Protein 3CM8 (pdb70)

Foldseek 3Di:
DQFPPALPDDAFDFDADAAFAADFPDDAPFFDWQKDLLQLVRQVVSCVSFDWFDQKDFDFAQPPDDGVLVSVVVVQVVVVSVVQPPDPDRHRFDFGDPDPSNCVLQVVCVPPVDDDPVVDDDDPPPFFHGADCVVVVRLVLQLDFAQWFQDDQDVCVCVVLSNLLSVLARRGSLSVLLQLLQVVLVVLVCCLVVPLQTFTKHWRWGWTAGPVGRIMIITFFIKTWHRRDDDPQFDKTKIKTKGKGLDDCVVCVNNQNQWTKMFGTWGWDQDPVGTDITTIMITMHMDIGGNNLSVLSSVLCVLLVVLSVVLVVVQVVPCVVVVHRCSCVQSVDDPLVAWDDADPVGTGGGTSSSSSSSSSSVSSVCSSQPDPLSVQLVVLVVVVVVVLQQSLVSHDPDDDPVVVSSVSNNVSNGRRNVSSVVSVVVSSVSVVSND/DDDDDVVCVCVPDPDD

Solvent-accessible surface area: 22929 Å² total; per-residue (Å²): 178,126,46,152,79,146,99,65,8,68,76,6,161,54,26,129,38,81,52,0,5,1,72,1,38,4,0,4,67,13,31,27,71,9,35,27,137,112,40,0,101,33,0,18,86,0,15,128,77,11,208,17,79,93,120,9,81,44,32,21,72,29,177,195,17,84,26,82,15,4,30,80,1,1,74,19,0,49,49,16,12,126,92,8,81,130,112,162,193,24,61,136,34,34,80,8,181,70,16,83,23,0,96,58,9,3,22,32,81,165,10,121,157,98,81,119,181,113,90,79,146,123,157,157,218,82,114,71,27,27,57,11,88,3,0,26,42,0,0,30,66,0,16,69,102,24,100,10,14,12,25,67,127,78,144,162,204,44,42,67,26,95,71,48,6,16,73,49,0,12,59,0,55,0,0,8,3,0,15,0,0,12,78,1,9,43,32,0,31,90,8,9,63,95,18,42,64,45,0,12,0,6,6,0,16,0,92,8,59,31,154,145,33,140,139,44,8,0,0,1,0,0,1,0,0,0,82,14,93,117,159,64,73,106,51,94,8,56,1,1,0,0,2,0,0,34,37,43,0,125,145,56,66,59,3,2,63,61,0,0,0,0,26,1,0,44,28,108,48,195,56,115,158,23,124,57,69,100,46,0,2,0,0,0,24,46,40,18,12,7,46,65,122,2,85,147,10,45,46,8,98,143,8,30,93,97,0,22,101,73,2,43,67,10,2,86,62,35,11,97,109,129,165,112,57,26,1,88,80,8,32,116,91,150,25,78,67,5,10,2,0,51,21,124,190,20,66,57,63,0,27,2,5,86,0,0,21,2,12,0,0,47,7,0,0,47,47,26,0,66,22,115,31,12,131,21,10,53,58,40,11,107,92,0,9,68,18,0,27,25,18,96,95,99,86,61,59,32,159,96,109,36,48,29,11,7,127,23,0,41,117,15,6,45,33,5,2,0,0,0,4,11,0,32,6,7,29,32,0,12,72,36,6,31,201,131,50,65,12,4,1,11,0,9,43,28,76,22,80,2,165

B-factor: mean 84.27, std 25.36, range [42.23, 166.55]

Radius of gyration: 24.05 Å; Cα contacts (8 Å, |Δi|>4): 785; chains: 2; bounding box: 68×73×47 Å

Sequence (451 aa):
IEPFLKTTPRPLRLPDGPPCSQRSKFLLMDALKLSIEIPLYDAIKCMKTFFGWKEPNIVKPHEKGINPNYLLAWKQVLAELQDIENEEKIPKTKNMRKTSQLKWALGENMAPEKVDFEDCKDVSEPKPRSLASWIQSEFNKACELTDSSWIELDEIIASMRRNYFTAEVSHCRATEYIMKGVYINTALLNASCAAMDDFQLIPMISKCRTKEGRRKTNLYGFIIKGRSHLRNDTDVVNFVSMEFSLTDPRLEPHKWEKYCVLEIGDMLLRTAIGQVSRPMFLYVRTNGTSKIKMKWGMEMRRCLLQSLQQIESMIEAESSVKEKDMTKEFFENKSETWPIGESPKGMEEGSIGKVCRTLLAKSVFNSLYASPQLEGFSAESRKLLLIVQALRDNLEPGTFDLGGLYEAIEECLINDPWVLLNASWFNSFLTHALKSMDVNPTLLFLKVPAQ

InterPro domains:
  IPR001009 Influenza RNA-dependent RNA polymerase subunit PA [PF00603] (21-714)
  IPR037534 Polymerase acidic protein [MF_04063] (1-716)
  IPR038372 Influenza RNA-dependent RNA polymerase subunit PA, endonuclease domain [G3DSA:3.40.91.90] (1-198)

Organism: NCBI:txid135659

Secondary structure (DSSP, 8-state):
-----TT---PPPPPPSSBP----SS-STT---EEE--HHHHHHHHHTT---EEEEEEEE--TTS-HHHHHHHHHHHHHHHHHHSSSSSPPSS-EE---HHHHHHTT-SS-TTS-STTS----------B--HHHHHHHHHHTSB-SEE-S-SS---THHHHHHHHHHHTTBHHHHHHHHHHHHHHHHHHHHHHTSSSEEEEEEEEEEEESS--EEEEEEEEEEE-------SS-EEEEEEEEEE---TTSSGGGGTT-EEEEEEEEEE--TTS-EEEEEEEEEEEEEEEHHHHHHHTTTTHHHHHHHHHHHHHHHHHHTTSSS--HHHHHHS----EEEEEETTEEEEE-HHHHHHHHHHHHHHHHHT--HHHHHHHHHHHHHHHHHHHHHTT----S--HHHHHHHHHTS-SS-HHHHHHHHHHHHHHHHHT-/--EE-GGGGGGTSPP-

Structure (mmCIF, N/CA/C/O backbone):
data_3CM8
#
_entry.id   3CM8
#
_cell.length_a   121.942
_cell.length_b   121.942
_cell.length_c   134.594
_cell.angle_alpha   90.00
_cell.angle_beta   90.00
_cell.angle_gamma   90.00
#
_symmetry.space_group_name_H-M   'P 41 21 2'
#
loop_
_entity.id
_entity.type
_entity.pdbx_description
1 polymer 'Polymerase acidic protein'
2 polymer 'peptide from RNA-directed RNA polymerase catalytic subunit'
3 water water
#
loop_
_atom_site.group_PDB
_atom_site.id
_atom_site.type_symbol
_atom_site.label_atom_id
_atom_site.label_alt_id
_atom_site.label_comp_id
_atom_site.label_asym_id
_atom_site.label_entity_id
_atom_site.label_seq_id
_atom_site.pdbx_PDB_ins_code
_atom_site.Cartn_x
_atom_site.Cartn_y
_atom_site.Cartn_z
_atom_site.occupancy
_atom_site.B_iso_or_equiv
_atom_site.auth_seq_id
_atom_site.auth_comp_id
_atom_site.auth_asym_id
_atom_site.auth_atom_id
_atom_site.pdbx_PDB_model_num
ATOM 1 N N . ILE A 1 12 ? 91.526 9.017 33.916 1.00 117.34 257 ILE A N 1
ATOM 2 C CA . ILE A 1 12 ? 90.618 8.168 34.682 1.00 122.76 257 ILE A CA 1
ATOM 3 C C . ILE A 1 12 ? 91.105 7.958 36.123 1.00 115.18 257 ILE A C 1
ATOM 4 O O . ILE A 1 12 ? 90.307 7.975 37.061 1.00 111.90 257 ILE A O 1
ATOM 9 N N . GLU A 1 13 ? 92.413 7.779 36.294 1.00 114.57 258 GLU A N 1
ATOM 10 C CA . GLU A 1 13 ? 93.016 7.691 37.628 1.00 120.97 258 GLU A CA 1
ATOM 11 C C . GLU A 1 13 ? 92.418 8.755 38.565 1.00 119.21 258 GLU A C 1
ATOM 12 O O . GLU A 1 13 ? 92.732 9.944 38.452 1.00 117.98 258 GLU A O 1
ATOM 18 N N . PRO A 1 14 ? 91.572 8.309 39.511 1.00 112.62 259 PRO A N 1
ATOM 19 C CA . PRO A 1 14 ? 90.548 9.094 40.218 1.00 110.33 259 PRO A CA 1
ATOM 20 C C . PRO A 1 14 ? 90.982 9.855 41.478 1.00 108.22 259 PRO A C 1
ATOM 21 O O . PRO A 1 14 ? 90.302 10.803 41.874 1.00 101.67 259 PRO A O 1
ATOM 25 N N . PHE A 1 15 ? 92.084 9.429 42.085 1.00 112.05 260 PHE A N 1
ATOM 26 C CA . PHE A 1 15 ? 92.425 9.714 43.489 1.00 109.81 260 PHE A CA 1
ATOM 27 C C . PHE A 1 15 ? 92.377 11.164 44.023 1.00 101.31 260 PHE A C 1
ATOM 28 O O . PHE A 1 15 ? 93.298 11.603 44.726 1.00 98.71 260 PHE A O 1
ATOM 36 N N . LEU A 1 16 ? 91.307 11.900 43.735 1.00 107.71 261 LEU A N 1
ATOM 37 C CA . LEU A 1 16 ? 91.188 13.256 44.303 1.00 109.01 261 LEU A CA 1
ATOM 38 C C . LEU A 1 16 ? 90.032 13.523 45.294 1.00 105.61 261 LEU A C 1
ATOM 39 O O . LEU A 1 16 ? 89.639 14.671 45.507 1.00 100.13 261 LEU A O 1
ATOM 44 N N . LYS A 1 17 ? 89.490 12.457 45.880 1.00 105.02 262 LYS A N 1
ATOM 45 C CA . LYS A 1 17 ? 89.038 12.522 47.270 1.00 99.32 262 LYS A CA 1
ATOM 46 C C . LYS A 1 17 ? 87.697 13.194 47.620 1.00 99.68 262 LYS A C 1
ATOM 47 O O . LYS A 1 17 ? 86.809 13.396 46.784 1.00 90.63 262 LYS A O 1
ATOM 53 N N . THR A 1 18 ? 87.582 13.494 48.911 1.00 98.62 263 THR A N 1
ATOM 54 C CA . THR A 1 18 ? 86.502 14.272 49.493 1.00 84.90 263 THR A CA 1
ATOM 55 C C . THR A 1 18 ? 86.992 15.717 49.588 1.00 89.56 263 THR A C 1
ATOM 56 O O . THR A 1 18 ? 86.772 16.412 50.591 1.00 90.77 263 THR A O 1
ATOM 60 N N . THR A 1 19 ? 87.688 16.149 48.540 1.00 91.52 264 THR A N 1
ATOM 61 C CA . THR A 1 19 ? 88.290 17.481 48.479 1.00 86.53 264 THR A CA 1
ATOM 62 C C . THR A 1 19 ? 87.268 18.612 48.548 1.00 81.78 264 THR A C 1
ATOM 63 O O . THR A 1 19 ? 87.516 19.614 49.224 1.00 77.22 264 THR A O 1
ATOM 67 N N . PRO A 1 20 ? 86.134 18.467 47.828 1.00 75.84 265 PRO A N 1
ATOM 68 C CA . PRO A 1 20 ? 85.039 19.438 47.914 1.00 74.73 265 PRO A CA 1
ATOM 69 C C . PRO A 1 20 ? 84.579 19.654 49.352 1.00 75.67 265 PRO A C 1
ATOM 70 O O . PRO A 1 20 ? 84.245 18.688 50.036 1.00 75.70 265 PRO A O 1
ATOM 74 N N . ARG A 1 21 ? 84.584 20.911 49.795 1.00 73.09 266 ARG A N 1
ATOM 75 C CA . ARG A 1 21 ? 84.135 21.275 51.135 1.00 70.49 266 ARG A CA 1
ATOM 76 C C . ARG A 1 21 ? 82.768 21.941 51.053 1.00 75.03 266 ARG A C 1
ATOM 77 O O . ARG A 1 21 ? 82.317 22.317 49.971 1.00 73.52 266 ARG A O 1
ATOM 85 N N . PRO A 1 22 ? 82.097 22.096 52.201 1.00 77.13 267 PRO A N 1
ATOM 86 C CA . PRO A 1 22 ? 80.836 22.841 52.167 1.00 75.16 267 PRO A CA 1
ATOM 87 C C . PRO A 1 22 ? 81.067 24.296 51.765 1.00 69.39 267 PRO A C 1
ATOM 88 O O . PRO A 1 22 ? 82.117 24.867 52.075 1.00 71.59 267 PRO A O 1
ATOM 92 N N . LEU A 1 23 ? 80.102 24.883 51.066 1.00 67.48 268 LEU A N 1
ATOM 93 C CA . LEU A 1 23 ? 80.145 26.305 50.779 1.00 66.62 268 LEU A CA 1
ATOM 94 C C . LEU A 1 23 ? 79.960 27.070 52.086 1.00 67.35 268 LEU A C 1
ATOM 95 O O . LEU A 1 23 ? 79.313 26.587 53.016 1.00 69.41 268 LEU A O 1
ATOM 100 N N . ARG A 1 24 ? 80.540 28.257 52.165 1.00 68.86 269 ARG A N 1
ATOM 101 C CA . ARG A 1 24 ? 80.414 29.067 53.368 1.00 70.80 269 ARG A CA 1
ATOM 102 C C . ARG A 1 24 ? 79.377 30.161 53.185 1.00 69.50 269 ARG A C 1
ATOM 103 O O . ARG A 1 24 ? 79.459 30.970 52.250 1.00 67.57 269 ARG A O 1
ATOM 111 N N . LEU A 1 25 ? 78.393 30.176 54.078 1.00 63.73 270 LEU A N 1
ATOM 112 C CA . LEU A 1 25 ? 77.343 31.185 54.019 1.00 67.56 270 LEU A CA 1
ATOM 113 C C . LEU A 1 25 ? 77.625 32.348 54.977 1.00 66.38 270 LEU A C 1
ATOM 114 O O . LEU A 1 25 ? 78.240 32.156 56.029 1.00 61.12 270 LEU A O 1
ATOM 119 N N . PRO A 1 26 ? 77.173 33.560 54.605 1.00 67.97 271 PRO A N 1
ATOM 120 C CA . PRO A 1 26 ? 77.326 34.802 55.372 1.00 63.55 271 PRO A CA 1
ATOM 121 C C . PRO A 1 26 ? 76.806 34.713 56.801 1.00 68.00 271 PRO A C 1
ATOM 122 O O . PRO A 1 26 ? 75.874 33.962 57.080 1.00 70.56 271 PRO A O 1
ATOM 126 N N . ASP A 1 27 ? 77.423 35.480 57.694 1.00 70.76 272 ASP A N 1
ATOM 127 C CA . ASP A 1 27 ? 76.860 35.751 59.006 1.00 72.43 272 ASP A CA 1
ATOM 128 C C . ASP A 1 27 ? 76.084 37.040 58.852 1.00 77.05 272 ASP A C 1
ATOM 129 O O . ASP A 1 27 ? 76.339 37.814 57.925 1.00 77.55 272 ASP A O 1
ATOM 134 N N . GLY A 1 28 ? 75.142 37.284 59.754 1.00 77.66 273 GLY A N 1
ATOM 135 C CA . GLY A 1 28 ? 74.417 38.540 59.736 1.00 75.02 273 GLY A CA 1
ATOM 136 C C . GLY A 1 28 ? 73.020 38.426 60.297 1.00 76.83 273 GLY A C 1
ATOM 137 O O . GLY A 1 28 ? 72.609 37.356 60.755 1.00 76.25 273 GLY A O 1
ATOM 138 N N . PRO A 1 29 ? 72.277 39.537 60.277 1.00 75.25 274 PRO A N 1
ATOM 139 C CA . PRO A 1 29 ? 70.861 39.415 60.615 1.00 72.59 274 PRO A CA 1
ATOM 140 C C . PRO A 1 29 ? 70.272 38.402 59.639 1.00 76.81 274 PRO A C 1
ATOM 141 O O . PRO A 1 29 ? 70.878 38.168 58.586 1.00 74.46 274 PRO A O 1
ATOM 145 N N . PRO A 1 30 ? 69.121 37.797 59.975 1.00 79.10 275 PRO A N 1
ATOM 146 C CA . PRO A 1 30 ? 68.530 36.812 59.062 1.00 73.52 275 PRO A CA 1
ATOM 147 C C . PRO A 1 30 ? 67.996 37.506 57.814 1.00 67.34 275 PRO A C 1
ATOM 148 O O . PRO A 1 30 ? 67.642 38.687 57.879 1.00 67.73 275 PRO A O 1
ATOM 152 N N . CYS A 1 31 ? 67.960 36.790 56.696 1.00 60.03 276 CYS A N 1
ATOM 153 C CA . CYS A 1 31 ? 67.441 37.339 55.451 1.00 62.56 276 CYS A CA 1
ATOM 154 C C . CYS A 1 31 ? 65.940 37.626 55.558 1.00 65.43 276 CYS A C 1
ATOM 155 O O . CYS A 1 31 ? 65.239 37.064 56.401 1.00 63.76 276 CYS A O 1
ATOM 158 N N . SER A 1 32 ? 65.444 38.494 54.688 1.00 64.69 277 SER A N 1
ATOM 159 C CA . SER A 1 32 ? 64.052 38.897 54.744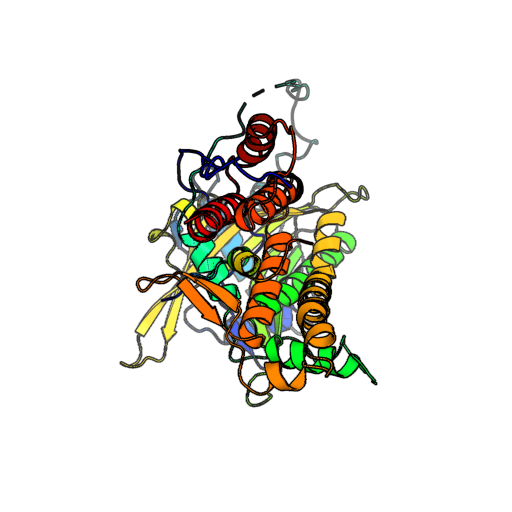 1.00 60.92 277 SER A CA 1
ATOM 160 C C . SER A 1 32 ? 63.339 38.668 53.415 1.00 64.90 277 SER A C 1
ATOM 161 O O . SER A 1 32 ? 63.972 38.614 52.357 1.00 66.11 277 SER A O 1
ATOM 164 N N . GLN A 1 33 ? 62.014 38.552 53.488 1.00 64.34 278 GLN A N 1
ATOM 165 C CA . GLN A 1 33 ? 61.163 38.393 52.317 1.00 57.69 278 GLN A CA 1
ATOM 166 C C . GLN A 1 33 ? 61.387 39.539 51.349 1.00 56.76 278 GLN A C 1
ATOM 167 O O . GLN A 1 33 ? 61.619 40.670 51.767 1.00 55.40 278 GLN A O 1
ATOM 173 N N . ARG A 1 34 ? 61.322 39.245 50.054 1.00 59.61 279 ARG A N 1
ATOM 174 C CA . ARG A 1 34 ? 61.497 40.280 49.038 1.00 63.63 279 ARG A CA 1
ATOM 175 C C . ARG A 1 34 ? 60.824 39.904 47.725 1.00 61.62 279 ARG A C 1
ATOM 176 O O . ARG A 1 34 ? 61.172 40.430 46.660 1.00 51.86 279 ARG A O 1
ATOM 184 N N . SER A 1 35 ? 59.880 38.972 47.801 1.00 57.41 280 SER A N 1
ATOM 185 C CA . SER A 1 35 ? 59.078 38.628 46.646 1.00 52.75 280 SER A CA 1
ATOM 186 C C . SER A 1 35 ? 58.149 39.802 46.425 1.00 56.17 280 SER A C 1
ATOM 187 O O . SER A 1 35 ? 58.045 40.679 47.283 1.00 59.60 280 SER A O 1
ATOM 190 N N . LYS A 1 36 ? 57.489 39.838 45.275 1.00 59.31 281 LYS A N 1
ATOM 191 C CA . LYS A 1 36 ? 56.657 40.985 44.921 1.00 57.63 281 LYS A CA 1
ATOM 192 C C . LYS A 1 36 ? 55.345 40.952 45.692 1.00 65.39 281 LYS A C 1
ATOM 193 O O . LYS A 1 36 ? 54.900 41.967 46.242 1.00 61.85 281 LYS A O 1
ATOM 199 N N . PHE A 1 37 ? 54.723 39.776 45.718 1.00 62.40 282 PHE A N 1
ATOM 200 C CA . PHE A 1 37 ? 53.568 39.550 46.572 1.00 56.36 282 PHE A CA 1
ATOM 201 C C . PHE A 1 37 ? 53.884 38.485 47.618 1.00 57.44 282 PHE A C 1
ATOM 202 O O . PHE A 1 37 ? 54.934 37.836 47.564 1.00 54.39 282 PHE A O 1
ATOM 210 N N . LEU A 1 38 ? 52.990 38.334 48.589 1.00 54.48 283 LEU A N 1
ATOM 211 C CA . LEU A 1 38 ? 53.164 37.332 49.627 1.00 52.58 283 LEU A CA 1
ATOM 212 C C . LEU A 1 38 ? 53.021 35.958 48.999 1.00 55.67 283 LEU A C 1
ATOM 213 O O . LEU A 1 38 ? 52.393 35.813 47.950 1.00 52.76 283 LEU A O 1
ATOM 218 N N . LEU A 1 39 ? 53.610 34.952 49.636 1.00 60.31 284 LEU A N 1
ATOM 219 C CA . LEU A 1 39 ? 53.559 33.592 49.112 1.00 51.72 284 LEU A CA 1
ATOM 220 C C . LEU A 1 39 ? 52.713 32.701 50.018 1.00 55.20 284 LEU A C 1
ATOM 221 O O . LEU A 1 39 ? 51.489 32.695 49.909 1.00 57.01 284 LEU A O 1
ATOM 226 N N . MET A 1 40 ? 53.352 31.977 50.930 1.00 54.40 285 MET A N 1
ATOM 227 C CA . MET A 1 40 ? 52.622 31.087 51.826 1.00 50.86 285 MET A CA 1
ATOM 228 C C . MET A 1 40 ? 51.714 31.838 52.787 1.00 57.40 285 MET A C 1
ATOM 229 O O . MET A 1 40 ? 50.797 31.262 53.367 1.00 66.54 285 MET A O 1
ATOM 234 N N . ASP A 1 41 ? 51.971 33.127 52.954 1.00 58.81 286 ASP A N 1
ATOM 235 C CA . ASP A 1 41 ? 51.265 33.925 53.937 1.00 48.64 286 ASP A CA 1
ATOM 236 C C . ASP A 1 41 ? 50.116 34.657 53.283 1.00 54.94 286 ASP A C 1
ATOM 237 O O . ASP A 1 41 ? 49.395 35.397 53.951 1.00 59.41 286 ASP A O 1
ATOM 242 N N . ALA A 1 42 ? 49.939 34.456 51.977 1.00 57.78 287 ALA A N 1
ATOM 243 C CA . ALA A 1 42 ? 48.841 35.108 51.252 1.00 56.53 287 ALA A CA 1
ATOM 244 C C . ALA A 1 42 ? 47.485 34.651 51.783 1.00 58.13 287 ALA A C 1
ATOM 245 O O . ALA A 1 42 ? 47.344 33.528 52.267 1.00 65.90 287 ALA A O 1
ATOM 247 N N . LEU A 1 43 ? 46.490 35.523 51.710 1.00 55.57 288 LEU A N 1
ATOM 248 C CA . LEU A 1 43 ? 45.136 35.146 52.093 1.00 55.95 288 LEU A CA 1
ATOM 249 C C . LEU A 1 43 ? 44.177 35.656 51.043 1.00 56.65 288 LEU A C 1
ATOM 250 O O . LEU A 1 43 ? 44.195 36.841 50.709 1.00 56.72 288 LEU A O 1
ATOM 255 N N . LYS A 1 44 ? 43.340 34.762 50.528 1.00 58.41 289 LYS A N 1
ATOM 256 C CA . LYS A 1 44 ? 42.362 35.135 49.512 1.00 56.07 289 LYS A CA 1
ATOM 257 C C . LYS A 1 44 ? 40.972 35.314 50.102 1.00 56.84 289 LYS A C 1
ATOM 258 O O . LYS A 1 44 ? 40.516 34.509 50.912 1.00 59.62 289 LYS A O 1
ATOM 264 N N . LEU A 1 45 ? 40.303 36.381 49.692 1.00 56.60 290 LEU A N 1
ATOM 265 C CA . LEU A 1 45 ? 38.868 36.499 49.878 1.00 55.46 290 LEU A CA 1
ATOM 266 C C . LEU A 1 45 ? 38.248 36.142 48.532 1.00 63.05 290 LEU A C 1
ATOM 267 O O . LEU A 1 45 ? 38.608 36.737 47.521 1.00 67.09 290 LEU A O 1
ATOM 272 N N . SER A 1 46 ? 37.347 35.164 48.490 1.00 66.38 291 SER A N 1
ATOM 273 C CA . SER A 1 46 ? 36.859 34.696 47.187 1.00 73.89 291 SER A CA 1
ATOM 274 C C . SER A 1 46 ? 35.341 34.613 46.996 1.00 72.18 291 SER A C 1
ATOM 275 O O . SER A 1 46 ? 34.567 34.587 47.954 1.00 68.09 291 SER A O 1
ATOM 278 N N . ILE A 1 47 ? 34.947 34.587 45.726 1.00 76.02 292 ILE A N 1
ATOM 279 C CA . ILE A 1 47 ? 33.556 34.470 45.319 1.00 78.08 292 ILE A CA 1
ATOM 280 C C . ILE A 1 47 ? 33.462 33.572 44.083 1.00 84.94 292 ILE A C 1
ATOM 281 O O . ILE A 1 47 ? 34.469 33.011 43.644 1.00 83.42 292 ILE A O 1
ATOM 286 N N . GLU A 1 48 ? 32.258 33.434 43.526 1.00 94.20 293 GLU A N 1
ATOM 287 C CA . GLU A 1 48 ? 32.067 32.684 42.280 1.00 93.39 293 GLU A CA 1
ATOM 288 C C . GLU A 1 48 ? 31.755 33.612 41.102 1.00 92.43 293 GLU A C 1
ATOM 289 O O . GLU A 1 48 ? 32.374 33.518 40.038 1.00 90.82 293 GLU A O 1
ATOM 295 N N . ILE A 1 57 ? 35.490 42.889 35.424 1.00 86.27 302 ILE A N 1
ATOM 296 C CA . ILE A 1 57 ? 35.726 44.171 36.089 1.00 98.15 302 ILE A CA 1
ATOM 297 C C . ILE A 1 57 ? 36.266 43.983 37.499 1.00 93.57 302 ILE A C 1
ATOM 298 O O . ILE A 1 57 ? 35.493 43.842 38.450 1.00 89.51 302 ILE A O 1
ATOM 303 N N . PRO A 1 58 ? 37.599 44.011 37.633 1.00 92.91 303 PRO A N 1
ATOM 304 C CA . PRO A 1 58 ? 38.355 43.786 38.868 1.00 86.91 303 PRO A CA 1
ATOM 305 C C . PRO A 1 58 ? 37.752 44.462 40.099 1.00 83.01 303 PRO A C 1
ATOM 306 O O . PRO A 1 58 ? 37.477 43.784 41.083 1.00 86.34 303 PRO A O 1
ATOM 310 N N . LEU A 1 59 ? 37.557 45.773 40.051 1.00 81.27 304 LEU A N 1
ATOM 311 C CA . LEU A 1 59 ? 37.028 46.491 41.206 1.00 85.88 304 LEU A CA 1
ATOM 312 C C . LEU A 1 59 ? 35.657 45.983 41.645 1.00 86.40 304 LEU A C 1
ATOM 313 O O . LEU A 1 59 ? 35.359 45.911 42.838 1.00 83.15 304 LEU A O 1
ATOM 318 N N . TYR A 1 60 ? 34.812 45.651 40.679 1.00 87.92 305 TYR A N 1
ATOM 319 C CA . TYR A 1 60 ? 33.510 45.112 41.016 1.00 90.48 305 TYR A CA 1
ATOM 320 C C . TYR A 1 60 ? 33.715 43.818 41.794 1.00 85.73 305 TYR A C 1
ATOM 321 O O . TYR A 1 60 ? 33.123 43.605 42.856 1.00 86.14 305 TYR A O 1
ATOM 330 N N . ASP A 1 61 ? 34.577 42.963 41.267 1.00 80.88 306 ASP A N 1
ATOM 331 C CA . ASP A 1 61 ? 34.860 41.691 41.906 1.00 82.60 306 ASP A CA 1
ATOM 332 C C . ASP A 1 61 ? 35.594 41.877 43.228 1.00 80.06 306 ASP A C 1
ATOM 333 O O . ASP A 1 61 ? 35.401 41.101 44.163 1.00 81.50 306 ASP A O 1
ATOM 338 N N . ALA A 1 62 ? 36.434 42.902 43.307 1.00 76.22 307 ALA A N 1
ATOM 339 C CA . ALA A 1 62 ? 37.155 43.190 44.539 1.00 75.86 307 ALA A CA 1
ATOM 340 C C . ALA A 1 62 ? 36.159 43.429 45.665 1.00 72.19 307 ALA A C 1
ATOM 341 O O . ALA A 1 62 ? 36.232 42.812 46.726 1.00 69.86 307 ALA A O 1
ATOM 343 N N . ILE A 1 63 ? 35.213 44.322 45.421 1.00 72.98 308 ILE A N 1
ATOM 344 C CA . ILE A 1 63 ? 34.208 44.633 46.421 1.00 76.40 308 ILE A CA 1
ATOM 345 C C . ILE A 1 63 ? 33.349 43.415 46.772 1.00 73.40 308 ILE A C 1
ATOM 346 O O . ILE A 1 63 ? 33.083 43.151 47.946 1.00 71.63 308 ILE A O 1
ATOM 351 N N . LYS A 1 64 ? 32.930 42.659 45.766 1.00 70.74 309 LYS A N 1
ATOM 352 C CA . LYS A 1 64 ? 32.154 41.458 46.047 1.00 73.86 309 LYS A CA 1
ATOM 353 C C . LYS A 1 64 ? 32.938 40.480 46.919 1.00 68.58 309 LYS A C 1
ATOM 354 O O . LYS A 1 64 ? 32.370 39.801 47.772 1.00 67.38 309 LYS A O 1
ATOM 360 N N . CYS A 1 65 ? 34.250 40.427 46.719 1.00 72.63 310 CYS A N 1
ATOM 361 C CA . CYS A 1 65 ? 35.104 39.553 47.518 1.00 67.21 310 CYS A CA 1
ATOM 362 C C . CYS A 1 65 ? 35.224 40.059 48.946 1.00 66.50 310 CYS A C 1
ATOM 363 O O . CYS A 1 65 ? 35.179 39.274 49.903 1.00 59.37 310 CYS A O 1
ATOM 366 N N . MET A 1 66 ? 35.383 41.371 49.091 1.00 60.47 311 MET A N 1
ATOM 367 C CA . MET A 1 66 ? 35.552 41.941 50.414 1.00 62.14 311 MET A CA 1
ATOM 368 C C . MET A 1 66 ? 34.272 41.787 51.200 1.00 62.93 311 MET A C 1
ATOM 369 O O . MET A 1 66 ? 34.299 41.663 52.422 1.00 62.13 311 MET A O 1
ATOM 374 N N . LYS A 1 67 ? 33.149 41.781 50.490 1.00 66.24 312 LYS A N 1
ATOM 375 C CA . LYS A 1 67 ? 31.850 41.663 51.141 1.00 69.25 312 LYS A CA 1
ATOM 376 C C . LYS A 1 67 ? 31.663 40.273 51.751 1.00 63.46 312 LYS A C 1
ATOM 377 O O . LYS A 1 67 ? 30.807 40.074 52.611 1.00 63.51 312 LYS A O 1
ATOM 383 N N . THR A 1 68 ? 32.462 39.310 51.312 1.00 58.50 313 THR A N 1
ATOM 384 C CA . THR A 1 68 ? 32.384 37.985 51.908 1.00 58.31 313 THR A CA 1
ATOM 385 C C . THR A 1 68 ? 33.121 37.944 53.242 1.00 56.14 313 THR A C 1
ATOM 386 O O . THR A 1 68 ? 33.251 36.886 53.844 1.00 55.99 313 THR A O 1
ATOM 390 N N . PHE A 1 69 ? 33.609 39.094 53.696 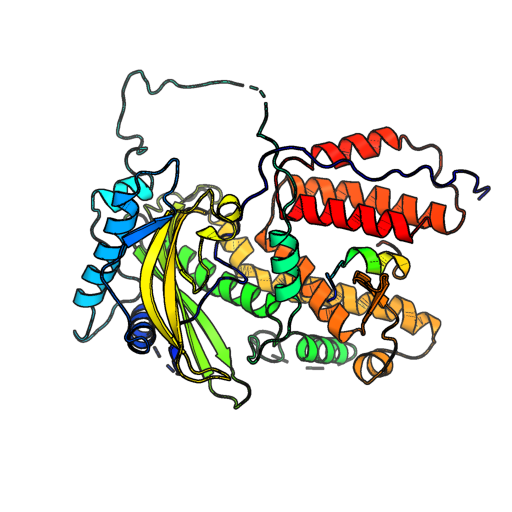1.00 53.66 314 PHE A N 1
ATOM 391 C CA . PHE A 1 69 ? 34.298 39.171 54.981 1.00 52.77 314 PHE A CA 1
ATOM 392 C C . PHE A 1 69 ? 33.550 40.140 55.861 1.00 57.12 314 PHE A C 1
ATOM 393 O O . PHE A 1 69 ? 33.101 41.180 55.399 1.00 67.11 314 PHE A O 1
ATOM 401 N N . PHE A 1 70 ? 33.405 39.800 57.132 1.00 60.60 315 PHE A N 1
ATOM 402 C CA . PHE A 1 70 ? 32.536 40.573 58.010 1.00 57.06 315 PHE A CA 1
ATOM 403 C C . PHE A 1 70 ? 33.245 40.919 59.325 1.00 62.81 315 PHE A C 1
ATOM 404 O O . PHE A 1 70 ? 32.597 41.103 60.363 1.00 64.71 315 PHE A O 1
ATOM 412 N N . GLY A 1 71 ? 34.576 41.005 59.268 1.00 54.81 316 GLY A N 1
ATOM 413 C CA . GLY A 1 71 ? 35.387 41.339 60.426 1.00 56.43 316 GLY A CA 1
ATOM 414 C C . GLY A 1 71 ? 36.243 42.595 60.268 1.00 58.55 316 GLY A C 1
ATOM 415 O O . GLY A 1 71 ? 37.123 42.856 61.084 1.00 57.75 316 GLY A O 1
ATOM 416 N N . TRP A 1 72 ? 36.003 43.377 59.220 1.00 57.00 317 TRP A N 1
ATOM 417 C CA . TRP A 1 72 ? 36.716 44.640 59.057 1.00 59.83 317 TRP A CA 1
ATOM 418 C C . TRP A 1 72 ? 36.649 45.449 60.349 1.00 60.56 317 TRP A C 1
ATOM 419 O O . TRP A 1 72 ? 35.577 45.625 60.928 1.00 66.22 317 TRP A O 1
ATOM 430 N N . LYS A 1 73 ? 37.792 45.934 60.810 1.00 57.06 318 LYS A N 1
ATOM 431 C CA . LYS A 1 73 ? 37.805 46.812 61.967 1.00 59.98 318 LYS A CA 1
ATOM 432 C C . LYS A 1 73 ? 38.720 48.021 61.751 1.00 63.70 318 LYS A C 1
ATOM 433 O O . LYS A 1 73 ? 39.360 48.143 60.702 1.00 60.31 318 LYS A O 1
ATOM 439 N N . GLU A 1 74 ? 38.760 48.917 62.737 1.00 67.16 319 GLU A N 1
ATOM 440 C CA . GLU A 1 74 ? 39.673 50.067 62.709 1.00 65.05 319 GLU A CA 1
ATOM 441 C C . GLU A 1 74 ? 41.124 49.606 62.621 1.00 59.80 319 GLU A C 1
ATOM 442 O O . GLU A 1 74 ? 41.639 48.950 63.536 1.00 53.95 319 GLU A O 1
ATOM 448 N N . PRO A 1 75 ? 41.788 49.953 61.512 1.00 59.43 320 PRO A N 1
ATOM 449 C CA . PRO A 1 75 ? 43.141 49.472 61.232 1.00 56.53 320 PRO A CA 1
ATOM 450 C C . PRO A 1 75 ? 44.122 50.039 62.240 1.00 61.29 320 PRO A C 1
ATOM 451 O O . PRO A 1 75 ? 43.998 51.192 62.655 1.00 65.64 320 PRO A O 1
ATOM 455 N N . ASN A 1 76 ? 45.094 49.227 62.627 1.00 64.40 321 ASN A N 1
ATOM 456 C CA . ASN A 1 76 ? 46.093 49.638 63.593 1.00 65.77 321 ASN A CA 1
ATOM 457 C C . ASN A 1 76 ? 47.452 48.987 63.281 1.00 69.63 321 ASN A C 1
ATOM 458 O O . ASN A 1 76 ? 47.522 47.843 62.828 1.00 63.62 321 ASN A O 1
ATOM 463 N N . ILE A 1 77 ? 48.529 49.737 63.489 1.00 71.29 322 ILE A N 1
ATOM 464 C CA . ILE A 1 77 ? 49.869 49.221 63.249 1.00 64.78 322 ILE A CA 1
ATOM 465 C C . ILE A 1 77 ? 50.291 48.267 64.360 1.00 69.01 322 ILE A C 1
ATOM 466 O O . ILE A 1 77 ? 50.159 48.588 65.553 1.00 66.19 322 ILE A O 1
ATOM 471 N N . VAL A 1 78 ? 50.802 47.103 63.954 1.00 66.40 323 VAL A N 1
ATOM 472 C CA . VAL A 1 78 ? 51.295 46.090 64.884 1.00 66.33 323 VAL A CA 1
ATOM 473 C C . VAL A 1 78 ? 52.774 45.772 64.671 1.00 64.83 323 VAL A C 1
ATOM 474 O O . VAL A 1 78 ? 53.455 45.308 65.587 1.00 70.52 323 VAL A O 1
ATOM 478 N N . LYS A 1 79 ? 53.265 46.004 63.459 1.00 64.23 324 LYS A N 1
ATOM 479 C CA . LYS A 1 79 ? 54.679 45.791 63.149 1.00 62.43 324 LYS A CA 1
ATOM 480 C C . LYS A 1 79 ? 55.139 46.901 62.221 1.00 63.99 324 LYS A C 1
ATOM 481 O O . LYS A 1 79 ? 54.902 46.834 61.013 1.00 63.55 324 LYS A O 1
ATOM 487 N N . PRO A 1 80 ? 55.806 47.925 62.781 1.00 66.60 325 PRO A N 1
ATOM 488 C CA . PRO A 1 80 ? 56.153 49.136 62.033 1.00 66.74 325 PRO A CA 1
ATOM 489 C C . PRO A 1 80 ? 57.353 48.907 61.119 1.00 67.09 325 PRO A C 1
ATOM 490 O O . PRO A 1 80 ? 58.189 48.039 61.392 1.00 59.58 325 PRO A O 1
ATOM 494 N N . HIS A 1 81 ? 57.411 49.685 60.042 1.00 65.15 326 HIS A N 1
ATOM 495 C CA . HIS A 1 81 ? 58.521 49.677 59.104 1.00 67.86 326 HIS A CA 1
ATOM 496 C C . HIS A 1 81 ? 59.610 50.595 59.650 1.00 77.01 326 HIS A C 1
ATOM 497 O O . HIS A 1 81 ? 59.428 51.814 59.699 1.00 76.97 326 HIS A O 1
ATOM 504 N N . GLU A 1 82 ? 60.734 50.016 60.071 1.00 79.44 327 GLU A N 1
ATOM 505 C CA . GLU A 1 82 ? 61.744 50.783 60.804 1.00 84.33 327 GLU A CA 1
ATOM 506 C C . GLU A 1 82 ? 62.358 51.935 60.025 1.00 86.99 327 GLU A C 1
ATOM 507 O O . GLU A 1 82 ? 63.037 52.774 60.608 1.00 93.73 327 GLU A O 1
ATOM 513 N N . LYS A 1 83 ? 62.115 51.991 58.721 1.00 83.82 328 LYS A N 1
ATOM 514 C CA . LYS A 1 83 ? 62.664 53.082 57.922 1.00 85.75 328 LYS A CA 1
ATOM 515 C C . LYS A 1 83 ? 61.602 53.985 57.288 1.00 86.44 328 LYS A C 1
ATOM 516 O O . LYS A 1 83 ? 61.901 55.108 56.867 1.00 90.98 328 LYS A O 1
ATOM 522 N N . GLY A 1 84 ? 60.364 53.504 57.234 1.00 82.19 329 GLY A N 1
ATOM 523 C CA . GLY A 1 84 ? 59.287 54.268 56.628 1.00 77.16 329 GLY A CA 1
ATOM 524 C C . GLY A 1 84 ? 58.533 55.164 57.596 1.00 75.67 329 GLY A C 1
ATOM 525 O O . GLY A 1 84 ? 58.728 55.107 58.813 1.00 76.93 329 GLY A O 1
ATOM 526 N N . ILE A 1 85 ? 57.672 56.009 57.044 1.00 74.20 330 ILE A N 1
ATOM 527 C CA . ILE A 1 85 ? 56.757 56.807 57.849 1.00 78.69 330 ILE A CA 1
ATOM 528 C C . ILE A 1 85 ? 55.460 56.027 58.034 1.00 76.75 330 ILE A C 1
ATOM 529 O O . ILE A 1 85 ? 54.585 56.051 57.168 1.00 75.74 330 ILE A O 1
ATOM 534 N N . ASN A 1 86 ? 55.340 55.334 59.161 1.00 74.58 331 ASN A N 1
ATOM 535 C CA . ASN A 1 86 ? 54.253 54.372 59.352 1.00 75.06 331 ASN A CA 1
ATOM 536 C C . ASN A 1 86 ? 52.831 54.929 59.268 1.00 76.18 331 ASN A C 1
ATOM 537 O O . ASN A 1 86 ? 51.973 54.325 58.624 1.00 71.38 331 ASN A O 1
ATOM 542 N N . PRO A 1 87 ? 52.570 56.079 59.916 1.00 81.42 332 PRO A N 1
ATOM 543 C CA . PRO A 1 87 ? 51.199 56.594 59.848 1.00 72.51 332 PRO A CA 1
ATOM 544 C C . PRO A 1 87 ? 50.780 56.762 58.398 1.00 71.00 332 PRO A C 1
ATOM 545 O O . PRO A 1 87 ? 49.586 56.745 58.098 1.00 72.15 332 PRO A O 1
ATOM 549 N N . ASN A 1 88 ? 51.759 56.915 57.510 1.00 67.78 333 ASN A N 1
ATOM 550 C CA . ASN A 1 88 ? 51.475 57.075 56.093 1.00 71.36 333 ASN A CA 1
ATOM 551 C C . ASN A 1 88 ? 50.892 55.808 55.517 1.00 72.93 333 ASN A C 1
ATOM 552 O O . ASN A 1 88 ? 50.032 55.850 54.631 1.00 74.55 333 ASN A O 1
ATOM 557 N N . TYR A 1 89 ? 51.372 54.677 56.025 1.00 68.52 334 TYR A N 1
ATOM 558 C CA . TYR A 1 89 ? 50.897 53.372 55.588 1.00 65.79 334 TYR A CA 1
ATOM 559 C C . TYR A 1 89 ? 49.454 53.175 56.040 1.00 70.53 334 TYR A C 1
ATOM 560 O O . TYR A 1 89 ? 48.577 52.854 55.236 1.00 68.64 334 TYR A O 1
ATOM 569 N N . LEU A 1 90 ? 49.232 53.375 57.337 1.00 71.32 335 LEU A N 1
ATOM 570 C CA . LEU A 1 90 ? 47.907 53.356 57.942 1.00 64.64 335 LEU A CA 1
ATOM 571 C C . LEU A 1 90 ? 46.918 54.232 57.174 1.00 67.10 335 LEU A C 1
ATOM 572 O O . LEU A 1 90 ? 45.814 53.792 56.847 1.00 67.44 335 LEU A O 1
ATOM 577 N N . LEU A 1 91 ? 47.316 55.465 56.875 1.00 66.15 336 LEU A N 1
ATOM 578 C CA . LEU A 1 91 ? 46.443 56.379 56.141 1.00 70.19 336 LEU A CA 1
ATOM 579 C C . LEU A 1 91 ? 46.136 55.891 54.726 1.00 67.79 336 LEU A C 1
ATOM 580 O O . LEU A 1 91 ? 45.013 56.021 54.244 1.00 67.48 336 LEU A O 1
ATOM 585 N N . ALA A 1 92 ? 47.141 55.328 54.065 1.00 71.16 337 ALA A N 1
ATOM 586 C CA . ALA A 1 92 ? 46.976 54.799 52.714 1.00 72.30 337 ALA A CA 1
ATOM 587 C C . ALA A 1 92 ? 45.856 53.752 52.664 1.00 69.91 337 ALA A C 1
ATOM 588 O O . ALA A 1 92 ? 45.020 53.735 51.748 1.00 62.86 337 ALA A O 1
ATOM 590 N N . TRP A 1 93 ? 45.846 52.876 53.660 1.00 66.38 338 TRP A N 1
ATOM 591 C CA . TRP A 1 93 ? 44.844 51.841 53.724 1.00 63.76 338 TRP A CA 1
ATOM 592 C C . TRP A 1 93 ? 43.485 52.476 53.957 1.00 65.42 338 TRP A C 1
ATOM 593 O O . TRP A 1 93 ? 42.518 52.183 53.246 1.00 64.19 338 TRP A O 1
ATOM 604 N N . LYS A 1 94 ? 43.416 53.353 54.953 1.00 65.55 339 LYS A N 1
ATOM 605 C CA . LYS A 1 94 ? 42.168 54.041 55.249 1.00 67.51 339 LYS A CA 1
ATOM 606 C C . LYS A 1 94 ? 41.626 54.747 54.010 1.00 67.60 339 LYS A C 1
ATOM 607 O O . LYS A 1 94 ? 40.431 54.674 53.715 1.00 70.44 339 LYS A O 1
ATOM 613 N N . GLN A 1 95 ? 42.510 55.412 53.276 1.00 64.17 340 GLN A N 1
ATOM 614 C CA . GLN A 1 95 ? 42.124 56.035 52.020 1.00 68.12 340 GLN A CA 1
ATOM 615 C C . GLN A 1 95 ? 41.572 55.008 51.037 1.00 70.39 340 GLN A C 1
ATOM 616 O O . GLN A 1 95 ? 40.624 55.277 50.305 1.00 70.39 340 GLN A O 1
ATOM 622 N N . VAL A 1 96 ? 42.177 53.827 51.021 1.00 73.15 341 VAL A N 1
ATOM 623 C CA . VAL A 1 96 ? 41.715 52.767 50.143 1.00 72.83 341 VAL A CA 1
ATOM 624 C C . VAL A 1 96 ? 40.274 52.413 50.469 1.00 72.42 341 VAL A C 1
ATOM 625 O O . VAL A 1 96 ? 39.434 52.324 49.572 1.00 75.48 341 VAL A O 1
ATOM 629 N N . LEU A 1 97 ? 39.989 52.217 51.755 1.00 71.72 342 LEU A N 1
ATOM 630 C CA . LEU A 1 97 ? 38.639 51.864 52.193 1.00 69.86 342 LEU A CA 1
ATOM 631 C C . LEU A 1 97 ? 37.674 52.963 51.812 1.00 73.95 342 LEU A C 1
ATOM 632 O O . LEU A 1 97 ? 36.616 52.710 51.235 1.00 75.06 342 LEU A O 1
ATOM 637 N N . ALA A 1 98 ? 38.053 54.189 52.153 1.00 74.91 343 ALA A N 1
ATOM 638 C CA . ALA A 1 98 ? 37.243 55.358 51.868 1.00 74.96 343 ALA A CA 1
ATOM 639 C C . ALA A 1 98 ? 36.826 55.397 50.399 1.00 78.57 343 ALA A C 1
ATOM 640 O O . ALA A 1 98 ? 35.639 55.517 50.080 1.00 80.38 343 ALA A O 1
ATOM 642 N N . GLU A 1 99 ? 37.803 55.285 49.507 1.00 75.04 344 GLU A N 1
ATOM 643 C CA . GLU A 1 99 ? 37.517 55.355 48.080 1.00 81.76 344 GLU A CA 1
ATOM 644 C C . GLU A 1 99 ? 36.724 54.141 47.605 1.00 81.85 344 GLU A C 1
ATOM 645 O O . GLU A 1 99 ? 35.904 54.253 46.700 1.00 85.70 344 GLU A O 1
ATOM 651 N N . LEU A 1 100 ? 36.951 52.991 48.233 1.00 81.58 345 LEU A N 1
ATOM 652 C CA . LEU A 1 100 ? 36.151 51.803 47.949 1.00 79.90 345 LEU A CA 1
ATOM 653 C C . LEU A 1 100 ? 34.671 52.022 48.291 1.00 81.25 345 LEU A C 1
ATOM 654 O O . LEU A 1 100 ? 33.786 51.606 47.545 1.00 81.18 345 LEU A O 1
ATOM 659 N N . GLN A 1 101 ? 34.407 52.682 49.415 1.00 79.62 346 GLN A N 1
ATOM 660 C CA . GLN A 1 101 ? 33.047 53.093 49.758 1.00 83.75 346 GLN A CA 1
ATOM 661 C C . GLN A 1 101 ? 32.403 53.940 48.658 1.00 88.22 346 GLN A C 1
ATOM 662 O O . GLN A 1 101 ? 31.259 53.702 48.283 1.00 93.62 346 GLN A O 1
ATOM 668 N N . ASP A 1 102 ? 33.131 54.929 48.149 1.00 87.02 347 ASP A N 1
ATOM 669 C CA . ASP A 1 102 ? 32.602 55.789 47.093 1.00 90.34 347 ASP A CA 1
ATOM 670 C C . ASP A 1 102 ? 32.095 54.975 45.911 1.00 96.32 347 ASP A C 1
ATOM 671 O O . ASP A 1 102 ? 31.055 55.284 45.337 1.00 106.34 347 ASP A O 1
ATOM 676 N N . ILE A 1 103 ? 32.835 53.936 45.548 1.00 91.35 348 ILE A N 1
ATOM 677 C CA . ILE A 1 103 ? 32.459 53.104 44.415 1.00 96.97 348 ILE A CA 1
ATOM 678 C C . ILE A 1 103 ? 31.252 52.224 44.736 1.00 107.46 348 ILE A C 1
ATOM 679 O O . ILE A 1 103 ? 30.389 52.014 43.883 1.00 111.47 348 ILE A O 1
ATOM 684 N N . GLU A 1 104 ? 31.207 51.704 45.963 1.00 104.84 349 GLU A N 1
ATOM 685 C CA . GLU A 1 104 ? 30.144 50.790 46.384 1.00 104.85 349 GLU A CA 1
ATOM 686 C C . GLU A 1 104 ? 28.762 51.256 45.920 1.00 118.57 349 GLU A C 1
ATOM 687 O O . GLU A 1 104 ? 28.430 52.447 45.995 1.00 114.06 349 GLU A O 1
ATOM 693 N N . ASN A 1 105 ? 27.960 50.296 45.459 1.00 123.22 350 ASN A N 1
ATOM 694 C CA . ASN A 1 105 ? 26.693 50.578 44.789 1.00 120.72 350 ASN A CA 1
ATOM 695 C C . ASN A 1 105 ? 26.872 51.370 43.492 1.00 124.72 350 ASN A C 1
ATOM 696 O O . ASN A 1 105 ? 27.249 50.803 42.465 1.00 125.14 350 ASN A O 1
ATOM 701 N N . GLU A 1 106 ? 26.618 52.675 43.537 1.00 125.86 351 GLU A N 1
ATOM 702 C CA . GLU A 1 106 ? 26.630 53.472 42.315 1.00 130.72 351 GLU A CA 1
ATOM 703 C C . GLU A 1 106 ? 25.847 52.739 41.229 1.00 136.71 351 GLU A C 1
ATOM 704 O O . GLU A 1 106 ? 24.780 52.181 41.493 1.00 139.29 351 GLU A O 1
ATOM 710 N N . GLU A 1 107 ? 26.377 52.738 40.012 1.00 134.70 352 GLU A N 1
ATOM 711 C CA . GLU A 1 107 ? 25.783 51.964 38.928 1.00 136.27 352 GLU A CA 1
ATOM 712 C C . GLU A 1 107 ? 26.864 51.292 38.101 1.00 132.08 352 GLU A C 1
ATOM 713 O O . GLU A 1 107 ? 26.979 50.068 38.091 1.00 129.18 352 GLU A O 1
ATOM 719 N N . LYS A 1 108 ? 27.659 52.100 37.408 1.00 132.75 353 LYS A N 1
ATOM 720 C CA . LYS A 1 108 ? 28.768 51.568 36.629 1.00 139.25 353 LYS A CA 1
ATOM 721 C C . LYS A 1 108 ? 30.106 51.698 37.367 1.00 133.91 353 LYS A C 1
ATOM 722 O O . LYS A 1 108 ? 30.676 52.790 37.481 1.00 122.34 353 LYS A O 1
ATOM 728 N N . ILE A 1 109 ? 30.578 50.563 37.880 1.00 129.84 354 ILE A N 1
ATOM 729 C CA . ILE A 1 109 ? 31.853 50.475 38.581 1.00 121.73 354 ILE A CA 1
ATOM 730 C C . ILE A 1 109 ? 33.001 50.420 37.577 1.00 119.73 354 ILE A C 1
ATOM 731 O O . ILE A 1 109 ? 33.009 49.573 36.683 1.00 118.57 354 ILE A O 1
ATOM 736 N N . PRO A 1 110 ? 33.968 51.338 37.714 1.00 116.71 355 PRO A N 1
ATOM 737 C CA . PRO A 1 110 ? 35.135 51.411 36.827 1.00 113.60 355 PRO A CA 1
ATOM 738 C C . PRO A 1 110 ? 36.089 50.229 36.984 1.00 117.54 355 PRO A C 1
ATOM 739 O O . PRO A 1 110 ? 36.078 49.531 38.001 1.00 114.97 355 PRO A O 1
ATOM 743 N N . LYS A 1 111 ? 36.910 50.007 35.965 1.00 119.04 356 LYS A N 1
ATOM 744 C CA . LYS A 1 111 ? 38.084 49.170 36.128 1.00 116.47 356 LYS A CA 1
ATOM 745 C C . LYS A 1 111 ? 39.117 50.003 36.888 1.00 118.92 356 LYS A C 1
ATOM 746 O O . LYS A 1 111 ? 39.128 51.241 36.784 1.00 113.16 356 LYS A O 1
ATOM 752 N N . THR A 1 112 ? 39.959 49.322 37.664 1.00 110.37 357 THR A N 1
ATOM 753 C CA . THR A 1 112 ? 41.084 49.936 38.391 1.00 103.03 357 THR A CA 1
ATOM 754 C C . THR A 1 112 ? 40.812 51.169 39.310 1.00 102.69 357 THR A C 1
ATOM 755 O O . THR A 1 112 ? 40.976 51.061 40.526 1.00 100.44 357 THR A O 1
ATOM 759 N N . LYS A 1 113 ? 40.425 52.320 38.750 1.00 97.86 358 LYS A N 1
ATOM 760 C CA . LYS A 1 113 ? 40.130 53.532 39.545 1.00 94.71 358 LYS A CA 1
ATOM 761 C C . LYS A 1 113 ? 41.335 54.387 39.958 1.00 94.64 358 LYS A C 1
ATOM 762 O O . LYS A 1 113 ? 42.322 53.879 40.485 1.00 94.49 358 LYS A O 1
ATOM 768 N N . ASN A 1 114 ? 41.224 55.698 39.755 1.00 97.92 359 ASN A N 1
ATOM 769 C CA . ASN A 1 114 ? 42.290 56.630 40.121 1.00 95.95 359 ASN A CA 1
ATOM 770 C C . ASN A 1 114 ? 42.074 57.221 41.508 1.00 88.79 359 ASN A C 1
ATOM 771 O O . ASN A 1 114 ? 40.957 57.600 41.863 1.00 92.61 359 ASN A O 1
ATOM 776 N N . MET A 1 115 ? 43.148 57.312 42.282 1.00 84.64 360 MET A N 1
ATOM 777 C CA . MET A 1 115 ? 43.046 57.731 43.672 1.00 85.73 360 MET A CA 1
ATOM 778 C C . MET A 1 115 ? 43.518 59.155 43.909 1.00 86.75 360 MET A C 1
ATOM 779 O O . MET A 1 115 ? 44.349 59.689 43.173 1.00 86.07 360 MET A O 1
ATOM 784 N N . ARG A 1 116 ? 42.974 59.753 44.959 1.00 89.54 361 ARG A N 1
ATOM 785 C CA . ARG A 1 116 ? 43.314 61.108 45.357 1.00 91.49 361 ARG A CA 1
ATOM 786 C C . ARG A 1 116 ? 44.804 61.198 45.687 1.00 87.73 361 ARG A C 1
ATOM 787 O O . ARG A 1 116 ? 45.304 60.477 46.547 1.00 85.41 361 ARG A O 1
ATOM 795 N N . LYS A 1 117 ? 45.513 62.078 44.990 1.00 88.62 362 LYS A N 1
ATOM 796 C CA . LYS A 1 117 ? 46.948 62.221 45.196 1.00 89.41 362 LYS A CA 1
ATOM 797 C C . LYS A 1 117 ? 47.255 62.866 46.545 1.00 87.59 362 LYS A C 1
ATOM 798 O O . LYS A 1 117 ? 47.770 63.981 46.616 1.00 85.88 362 LYS A O 1
ATOM 804 N N . THR A 1 118 ? 46.946 62.140 47.614 1.00 84.93 363 THR A N 1
ATOM 805 C CA . THR A 1 118 ? 47.106 62.649 48.968 1.00 80.82 363 THR A CA 1
ATOM 806 C C . THR A 1 118 ? 48.561 62.656 49.430 1.00 79.19 363 THR A C 1
ATOM 807 O O . THR A 1 118 ? 49.461 62.209 48.724 1.00 81.29 363 THR A O 1
ATOM 811 N N . SER A 1 119 ? 48.774 63.169 50.632 1.00 78.40 364 SER A N 1
ATOM 812 C CA . SER A 1 119 ? 50.099 63.264 51.212 1.00 76.27 364 SER A CA 1
ATOM 813 C C . SER A 1 119 ? 50.751 61.887 51.380 1.00 84.86 364 SER A C 1
ATOM 814 O O . SER A 1 119 ? 51.913 61.693 51.005 1.00 82.82 364 SER A O 1
ATOM 817 N N . GLN A 1 120 ? 49.999 60.937 51.938 1.00 83.54 365 GLN A N 1
ATOM 818 C CA . GLN A 1 120 ? 50.509 59.588 52.202 1.00 84.56 365 GLN A CA 1
ATOM 819 C C . GLN A 1 120 ? 50.923 58.868 50.922 1.00 81.61 365 GLN A C 1
ATOM 820 O O . GLN A 1 120 ? 51.948 58.185 50.888 1.00 72.11 365 GLN A O 1
ATOM 826 N N . LEU A 1 121 ? 50.105 59.009 49.881 1.00 79.51 366 LEU A N 1
ATOM 827 C CA . LEU A 1 121 ? 50.361 58.340 48.615 1.00 78.91 366 LEU A CA 1
ATOM 828 C C . LEU A 1 121 ? 51.546 58.954 47.890 1.00 84.05 366 LEU A C 1
ATOM 829 O O . LEU A 1 121 ? 52.386 58.234 47.347 1.00 87.61 366 LEU A O 1
ATOM 834 N N . LYS A 1 122 ? 51.614 60.283 47.877 1.00 85.93 367 LYS A N 1
ATOM 835 C CA . LYS A 1 122 ? 52.766 60.970 47.306 1.00 84.63 367 LYS A CA 1
ATOM 836 C C . LYS A 1 122 ? 54.038 60.463 47.967 1.00 84.07 367 LYS A C 1
ATOM 837 O O . LYS A 1 122 ? 55.004 60.122 47.296 1.00 88.59 367 LYS A O 1
ATOM 843 N N . TRP A 1 123 ? 54.023 60.400 49.292 1.00 78.53 368 TRP A N 1
ATOM 844 C CA . TRP A 1 123 ? 55.188 59.963 50.041 1.00 77.83 368 TRP A CA 1
ATOM 845 C C . TRP A 1 123 ? 55.594 58.530 49.716 1.00 83.66 368 TRP A C 1
ATOM 846 O O . TRP A 1 123 ? 56.734 58.268 49.333 1.00 88.85 368 TRP A O 1
ATOM 857 N N . ALA A 1 124 ? 54.662 57.601 49.885 1.00 84.38 369 ALA A N 1
ATOM 858 C CA . ALA A 1 124 ? 54.950 56.192 49.667 1.00 82.03 369 ALA A CA 1
ATOM 859 C C . ALA A 1 124 ? 55.349 55.942 48.223 1.00 84.21 369 ALA A C 1
ATOM 860 O O . ALA A 1 124 ? 56.275 55.177 47.949 1.00 83.19 369 ALA A O 1
ATOM 862 N N . LEU A 1 125 ? 54.655 56.595 47.298 1.00 81.62 370 LEU A N 1
ATOM 863 C CA . LEU A 1 125 ? 54.955 56.432 45.881 1.00 85.49 370 LEU A CA 1
ATOM 864 C C . LEU A 1 125 ? 56.159 57.262 45.422 1.00 94.04 370 LEU A C 1
ATOM 865 O O . LEU A 1 125 ? 56.304 57.540 44.232 1.00 95.26 370 LEU A O 1
ATOM 870 N N . GLY A 1 126 ? 57.011 57.641 46.376 1.00 92.48 371 GLY A N 1
ATOM 871 C CA . GLY A 1 126 ? 58.230 58.390 46.109 1.00 98.50 371 GLY A CA 1
ATOM 872 C C . GLY A 1 126 ? 58.046 59.635 45.260 1.00 108.53 371 GLY A C 1
ATOM 873 O O . GLY A 1 126 ? 58.755 59.830 44.271 1.00 113.51 371 GLY A O 1
ATOM 874 N N . GLU A 1 127 ? 57.106 60.489 45.652 1.00 105.58 372 GLU A N 1
ATOM 875 C CA . GLU A 1 127 ? 56.727 61.634 44.831 1.00 107.99 372 GLU A CA 1
ATOM 876 C C . GLU A 1 127 ? 57.360 62.946 45.300 1.00 120.37 372 GLU A C 1
ATOM 877 O O . GLU A 1 127 ? 57.299 63.962 44.603 1.00 122.43 372 GLU A O 1
ATOM 883 N N . ASN A 1 128 ? 57.957 62.924 46.486 1.00 122.44 373 ASN A N 1
ATOM 884 C CA . ASN A 1 128 ? 58.747 64.055 46.956 1.00 123.09 373 ASN A CA 1
ATOM 885 C C . ASN A 1 128 ? 60.187 63.923 46.478 1.00 123.37 373 ASN A C 1
ATOM 886 O O . ASN A 1 128 ? 60.953 64.888 46.486 1.00 129.06 373 ASN A O 1
ATOM 891 N N . MET A 1 129 ? 60.541 62.713 46.060 1.00 124.07 374 MET A N 1
ATOM 892 C CA . MET A 1 129 ? 61.795 62.475 45.364 1.00 127.66 374 MET A CA 1
ATOM 893 C C . MET A 1 129 ? 61.653 62.945 43.920 1.00 131.14 374 MET A C 1
ATOM 894 O O . MET A 1 129 ? 62.545 62.730 43.097 1.00 130.39 374 MET A O 1
ATOM 899 N N . ALA A 1 130 ? 60.519 63.571 43.613 1.00 129.80 375 ALA A N 1
ATOM 900 C CA . ALA A 1 130 ? 60.286 64.115 42.280 1.00 132.07 375 ALA A CA 1
ATOM 901 C C . ALA A 1 130 ? 61.263 65.252 41.986 1.00 140.47 375 ALA A C 1
ATOM 902 O O . ALA A 1 130 ? 61.379 66.199 42.771 1.00 139.28 375 ALA A O 1
ATOM 904 N N . PRO A 1 131 ? 61.964 65.154 40.845 1.00 142.82 376 PRO A N 1
ATOM 905 C CA . PRO A 1 131 ? 63.038 66.047 40.388 1.00 136.69 376 PRO A CA 1
ATOM 906 C C . PRO A 1 131 ? 62.676 67.530 40.436 1.00 137.02 376 PRO A C 1
ATOM 907 O O . PRO A 1 131 ? 63.567 68.363 40.594 1.00 132.33 376 PRO A O 1
ATOM 911 N N . GLU A 1 132 ? 61.393 67.854 40.302 1.00 139.04 377 GLU A N 1
ATOM 912 C CA . GLU A 1 132 ? 60.962 69.245 40.352 1.00 138.64 377 GLU A CA 1
ATOM 913 C C . GLU A 1 132 ? 61.394 69.927 41.649 1.00 144.32 377 GLU A C 1
ATOM 914 O O . GLU A 1 132 ? 61.339 71.152 41.756 1.00 148.97 377 GLU A O 1
ATOM 920 N N . LYS A 1 133 ? 61.830 69.137 42.628 1.00 146.71 378 LYS A N 1
ATOM 921 C CA . LYS A 1 133 ? 62.160 69.671 43.951 1.00 150.36 378 LYS A CA 1
ATOM 922 C C . LYS A 1 133 ? 63.617 69.454 44.387 1.00 149.72 378 LYS A C 1
ATOM 923 O O . LYS A 1 133 ? 64.105 68.323 44.398 1.00 144.81 378 LYS A O 1
ATOM 929 N N . VAL A 1 134 ? 64.285 70.560 44.733 1.00 153.18 379 VAL A N 1
ATOM 930 C CA . VAL A 1 134 ? 65.622 70.585 45.351 1.00 149.81 379 VAL A CA 1
ATOM 931 C C . VAL A 1 134 ? 66.479 71.726 44.785 1.00 151.86 379 VAL A C 1
ATOM 932 O O . VAL A 1 134 ? 66.020 72.479 43.926 1.00 151.73 379 VAL A O 1
ATOM 936 N N . ASP A 1 135 ? 67.715 71.852 45.271 1.00 152.84 380 ASP A N 1
ATOM 937 C CA . ASP A 1 135 ? 68.587 72.969 44.893 1.00 153.49 380 ASP A CA 1
ATOM 938 C C . ASP A 1 135 ? 69.989 72.526 44.471 1.00 150.15 380 ASP A C 1
ATOM 939 O O . ASP A 1 135 ? 70.146 71.574 43.708 1.00 143.63 380 ASP A O 1
ATOM 944 N N . PHE A 1 136 ? 70.999 73.238 44.971 1.00 151.22 381 PHE A N 1
ATOM 945 C CA . PHE A 1 136 ? 72.399 72.908 44.715 1.00 148.11 381 PHE A CA 1
ATOM 946 C C . PHE A 1 136 ? 72.666 71.458 45.105 1.00 148.51 381 PHE A C 1
ATOM 947 O O . PHE A 1 136 ? 73.637 70.845 44.662 1.00 148.13 381 PHE A O 1
ATOM 955 N N . GLU A 1 137 ? 71.792 70.915 45.943 1.00 152.12 382 GLU A N 1
ATOM 956 C CA . GLU A 1 137 ? 71.883 69.521 46.347 1.00 154.30 382 GLU A CA 1
ATOM 957 C C . GLU A 1 137 ? 71.626 68.620 45.136 1.00 151.98 382 GLU A C 1
ATOM 958 O O . GLU A 1 137 ? 71.781 67.399 45.203 1.00 149.62 382 GLU A O 1
ATOM 964 N N . ASP A 1 138 ? 71.243 69.244 44.026 1.00 149.32 383 ASP A N 1
ATOM 965 C CA . ASP A 1 138 ? 71.034 68.544 42.765 1.00 144.55 383 ASP A CA 1
ATOM 966 C C . ASP A 1 138 ? 72.381 68.192 42.129 1.00 144.92 383 ASP A C 1
ATOM 967 O O . ASP A 1 138 ? 72.524 68.207 40.905 1.00 137.12 383 ASP A O 1
ATOM 972 N N . CYS A 1 139 ? 73.363 67.881 42.974 1.00 148.23 384 CYS A N 1
ATOM 973 C CA . CYS A 1 139 ? 74.715 67.561 42.521 1.00 145.36 384 CYS A CA 1
ATOM 974 C C . CYS A 1 139 ? 75.344 66.464 43.387 1.00 143.63 384 CYS A C 1
ATOM 975 O O . CYS A 1 139 ? 76.469 66.604 43.868 1.00 137.36 384 CYS A O 1
ATOM 978 N N . LYS A 1 140 ? 74.607 65.372 43.572 1.00 147.56 385 LYS A N 1
ATOM 979 C CA . LYS A 1 140 ? 75.023 64.277 44.448 1.00 150.52 385 LYS A CA 1
ATOM 980 C C . LYS A 1 140 ? 75.528 63.060 43.658 1.00 150.85 385 LYS A C 1
ATOM 981 O O . LYS A 1 140 ? 74.738 62.267 43.140 1.00 148.14 385 LYS A O 1
ATOM 987 N N . ASP A 1 141 ? 76.849 62.910 43.584 1.00 149.29 386 ASP A N 1
ATOM 988 C CA . ASP A 1 141 ? 77.457 61.894 42.730 1.00 145.91 386 ASP A CA 1
ATOM 989 C C . ASP A 1 141 ? 78.587 61.144 43.440 1.00 151.49 386 ASP A C 1
ATOM 990 O O . ASP A 1 141 ? 79.752 61.529 43.342 1.00 152.55 386 ASP A O 1
ATOM 995 N 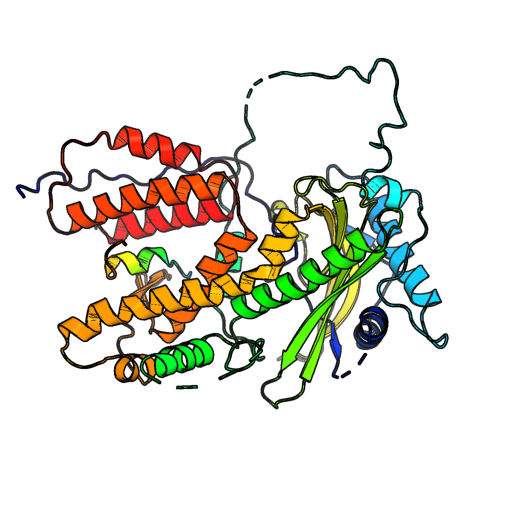N . VAL A 1 142 ? 78.241 60.070 44.145 1.00 156.70 387 VAL A N 1
ATOM 996 C CA . VAL A 1 142 ? 79.228 59.296 44.901 1.00 162.82 387 VAL A CA 1
ATOM 997 C C . VAL A 1 142 ? 80.359 58.779 44.010 1.00 162.40 387 VAL A C 1
ATOM 998 O O . VAL A 1 142 ? 81.302 59.510 43.698 1.00 151.97 387 VAL A O 1
ATOM 1002 N N . SER A 1 143 ? 80.252 57.516 43.603 1.00 166.55 388 SER A N 1
ATOM 1003 C CA . SER A 1 143 ? 81.292 56.856 42.821 1.00 163.35 388 SER A CA 1
ATOM 1004 C C . SER A 1 143 ? 81.241 57.251 41.347 1.00 156.08 388 SER A C 1
ATOM 1005 O O . SER A 1 143 ? 82.278 57.375 40.693 1.00 148.35 388 SER A O 1
ATOM 1008 N N . GLU A 1 152 ? 80.259 46.407 49.771 1.00 131.27 397 GLU A N 1
ATOM 1009 C CA . GLU A 1 152 ? 79.421 46.353 50.967 1.00 128.32 397 GLU A CA 1
ATOM 1010 C C . GLU A 1 152 ? 77.931 46.564 50.664 1.00 125.05 397 GLU A C 1
ATOM 1011 O O . GLU A 1 152 ? 77.426 47.687 50.751 1.00 119.59 397 GLU A O 1
ATOM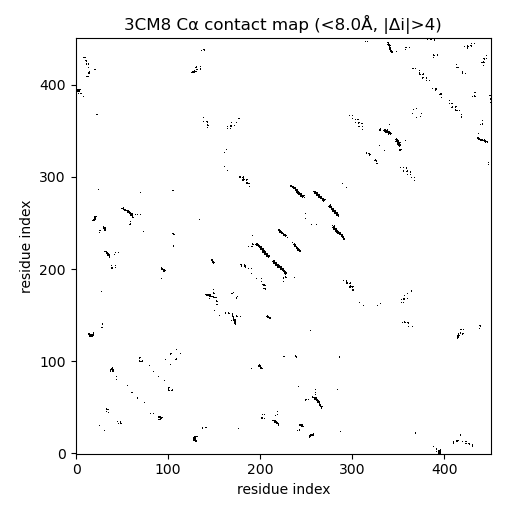 1017 N N . PRO A 1 153 ? 77.229 45.474 50.294 1.00 122.26 398 PRO A N 1
ATOM 1018 C CA . PRO A 1 153 ? 75.779 45.415 50.096 1.00 109.92 398 PRO A CA 1
ATOM 1019 C C . PRO A 1 153 ? 75.110 44.688 51.254 1.00 101.36 398 PRO A C 1
ATOM 1020 O O . PRO A 1 153 ? 73.963 44.267 51.122 1.00 103.47 398 PRO A O 1
ATOM 1024 N N . LYS A 1 154 ? 75.848 44.529 52.352 1.00 98.18 399 LYS A N 1
ATOM 1025 C CA . LYS A 1 154 ? 75.352 44.028 53.644 1.00 92.75 399 LYS A CA 1
ATOM 1026 C C . LYS A 1 154 ? 74.854 42.575 53.677 1.00 89.44 399 LYS A C 1
ATOM 1027 O O . LYS A 1 154 ? 73.831 42.231 53.081 1.00 88.56 399 LYS A O 1
ATOM 1033 N N . PRO A 1 155 ? 75.577 41.723 54.414 1.00 84.60 400 PRO A N 1
ATOM 1034 C CA . PRO A 1 155 ? 75.316 40.283 54.478 1.00 82.64 400 PRO A CA 1
ATOM 1035 C C . PRO A 1 155 ? 74.166 39.920 55.413 1.00 80.69 400 PRO A C 1
ATOM 1036 O O . PRO A 1 155 ? 73.987 40.545 56.462 1.00 79.88 400 PRO A O 1
ATOM 1040 N N . ARG A 1 156 ? 73.407 38.901 55.022 1.00 78.46 401 ARG A N 1
ATOM 1041 C CA . ARG A 1 156 ? 72.330 38.358 55.833 1.00 73.41 401 ARG A CA 1
ATOM 1042 C C . ARG A 1 156 ? 72.500 36.857 55.910 1.00 72.52 401 ARG A C 1
ATOM 1043 O O . ARG A 1 156 ? 72.959 36.237 54.955 1.00 76.00 401 ARG A O 1
ATOM 1051 N N . SER A 1 157 ? 72.135 36.265 57.038 1.00 68.62 402 SER A N 1
ATOM 1052 C CA . SER A 1 157 ? 72.235 34.820 57.176 1.00 71.12 402 SER A CA 1
ATOM 1053 C C . SER A 1 157 ? 70.953 34.129 56.710 1.00 70.29 402 SER A C 1
ATOM 1054 O O . SER A 1 157 ? 69.886 34.735 56.677 1.00 73.50 402 SER A O 1
ATOM 1057 N N . LEU A 1 158 ? 71.070 32.861 56.335 1.00 71.04 403 LEU A N 1
ATOM 1058 C CA . LEU A 1 158 ? 69.915 32.061 55.950 1.00 68.50 403 LEU A CA 1
ATOM 1059 C C . LEU A 1 158 ? 68.937 31.960 57.108 1.00 67.06 403 LEU A C 1
ATOM 1060 O O . LEU A 1 158 ? 69.341 31.915 58.268 1.00 71.47 403 LEU A O 1
ATOM 1065 N N . ALA A 1 159 ? 67.651 31.920 56.784 1.00 70.08 404 ALA A N 1
ATOM 1066 C CA . ALA A 1 159 ? 66.604 31.735 57.777 1.00 65.13 404 ALA A CA 1
ATOM 1067 C C . ALA A 1 159 ? 65.705 30.585 57.339 1.00 67.93 404 ALA A C 1
ATOM 1068 O O . ALA A 1 159 ? 65.568 30.317 56.142 1.00 70.92 404 ALA A O 1
ATOM 1070 N N . SER A 1 160 ? 65.096 29.904 58.303 1.00 66.78 405 SER A N 1
ATOM 1071 C CA . SER A 1 160 ? 64.223 28.766 58.007 1.00 62.90 405 SER A CA 1
ATOM 1072 C C . SER A 1 160 ? 63.034 29.117 57.105 1.00 61.38 405 SER A C 1
ATOM 1073 O O . SER A 1 160 ? 62.523 28.267 56.377 1.00 59.78 405 SER A O 1
ATOM 1076 N N . TRP A 1 161 ? 62.607 30.373 57.138 1.00 59.66 406 TRP A N 1
ATOM 1077 C CA . TRP A 1 161 ? 61.400 30.754 56.422 1.00 59.39 406 TRP A CA 1
ATOM 1078 C C . TRP A 1 161 ? 61.426 30.442 54.927 1.00 58.71 406 TRP A C 1
ATOM 1079 O O . TRP A 1 161 ? 60.449 29.926 54.387 1.00 61.26 406 TRP A O 1
ATOM 1090 N N . ILE A 1 162 ? 62.541 30.715 54.262 1.00 60.51 407 ILE A N 1
ATOM 1091 C CA . ILE A 1 162 ? 62.624 30.452 52.826 1.00 56.76 407 ILE A CA 1
ATOM 1092 C C . ILE A 1 162 ? 62.435 28.967 52.469 1.00 55.07 407 ILE A C 1
ATOM 1093 O O . ILE A 1 162 ? 61.852 28.651 51.434 1.00 53.11 407 ILE A O 1
ATOM 1098 N N . GLN A 1 163 ? 62.899 28.058 53.325 1.00 56.39 408 GLN A N 1
ATOM 1099 C CA . GLN A 1 163 ? 62.656 26.630 53.094 1.00 58.29 408 GLN A CA 1
ATOM 1100 C C . GLN A 1 163 ? 61.174 26.261 53.290 1.00 59.79 408 GLN A C 1
ATOM 1101 O O . GLN A 1 163 ? 60.614 25.498 52.499 1.00 57.09 408 GLN A O 1
ATOM 1107 N N . SER A 1 164 ? 60.546 26.800 54.336 1.00 58.47 409 SER A N 1
ATOM 1108 C CA . SER A 1 164 ? 59.101 26.655 54.519 1.00 60.35 409 SER A CA 1
ATOM 1109 C C . SER A 1 164 ? 58.380 27.145 53.274 1.00 61.65 409 SER A C 1
ATOM 1110 O O . SER A 1 164 ? 57.500 26.462 52.733 1.00 55.84 409 SER A O 1
ATOM 1113 N N . GLU A 1 165 ? 58.757 28.341 52.827 1.00 54.36 410 GLU A N 1
ATOM 1114 C CA . GLU A 1 165 ? 58.197 28.892 51.609 1.00 58.80 410 GLU A CA 1
ATOM 1115 C C . GLU A 1 165 ? 58.219 27.864 50.485 1.00 62.39 410 GLU A C 1
ATOM 1116 O O . GLU A 1 165 ? 57.187 27.600 49.859 1.00 68.77 410 GLU A O 1
ATOM 1122 N N . PHE A 1 166 ? 59.386 27.276 50.239 1.00 57.22 411 PHE A N 1
ATOM 1123 C CA . PHE A 1 166 ? 59.534 26.326 49.144 1.00 57.86 411 PHE A CA 1
ATOM 1124 C C . PHE A 1 166 ? 58.749 25.037 49.368 1.00 60.83 411 PHE A C 1
ATOM 1125 O O . PHE A 1 166 ? 58.132 24.515 48.436 1.00 58.94 411 PHE A O 1
ATOM 1133 N N . ASN A 1 167 ? 58.789 24.523 50.596 1.00 60.89 412 ASN A N 1
ATOM 1134 C CA . ASN A 1 167 ? 57.970 23.376 50.982 1.00 55.74 412 ASN A CA 1
ATOM 1135 C C . ASN A 1 167 ? 56.515 23.568 50.570 1.00 62.18 412 ASN A C 1
ATOM 1136 O O . ASN A 1 167 ? 55.939 22.732 49.871 1.00 58.21 412 ASN A O 1
ATOM 1141 N N . LYS A 1 168 ? 55.927 24.681 50.997 1.00 63.63 413 LYS A N 1
ATOM 1142 C CA . LYS A 1 168 ? 54.526 24.956 50.712 1.00 64.36 413 LYS A CA 1
ATOM 1143 C C . LYS A 1 168 ? 54.315 25.110 49.218 1.00 65.88 413 LYS A C 1
ATOM 1144 O O . LYS A 1 168 ? 53.231 24.834 48.709 1.00 68.53 413 LYS A O 1
ATOM 1150 N N . ALA A 1 169 ? 55.351 25.560 48.515 1.00 63.10 414 ALA A N 1
ATOM 1151 C CA . ALA A 1 169 ? 55.260 25.740 47.069 1.00 62.61 414 ALA A CA 1
ATOM 1152 C C . ALA A 1 169 ? 55.113 24.402 46.333 1.00 62.40 414 ALA A C 1
ATOM 1153 O O . ALA A 1 169 ? 54.532 24.340 45.250 1.00 56.28 414 ALA A O 1
ATOM 1155 N N . CYS A 1 170 ? 55.641 23.337 46.931 1.00 63.68 415 CYS A N 1
ATOM 1156 C CA . CYS A 1 170 ? 55.597 22.006 46.327 1.00 66.92 415 CYS A CA 1
ATOM 1157 C C . CYS A 1 170 ? 54.305 21.273 46.644 1.00 69.95 415 CYS A C 1
ATOM 1158 O O . CYS A 1 170 ? 54.077 20.171 46.152 1.00 70.12 415 CYS A O 1
ATOM 1161 N N . GLU A 1 171 ? 53.470 21.887 47.476 1.00 71.44 416 GLU A N 1
ATOM 1162 C CA . GLU A 1 171 ? 52.250 21.250 47.943 1.00 63.76 416 GLU A CA 1
ATOM 1163 C C . GLU A 1 171 ? 51.139 21.285 46.910 1.00 69.35 416 GLU A C 1
ATOM 1164 O O . GLU A 1 171 ? 51.085 22.176 46.057 1.00 67.23 416 GLU A O 1
ATOM 1170 N N . LEU A 1 172 ? 50.258 20.292 47.001 1.00 75.41 417 LEU A N 1
ATOM 1171 C CA . LEU A 1 172 ? 49.038 20.257 46.210 1.00 72.34 417 LEU A CA 1
ATOM 1172 C C . LEU A 1 172 ? 47.971 21.113 46.867 1.00 74.69 417 LEU A C 1
ATOM 1173 O O . LEU A 1 172 ? 47.905 21.230 48.093 1.00 74.78 417 LEU A O 1
ATOM 1178 N N . THR A 1 173 ? 47.134 21.711 46.035 1.00 74.94 418 THR A N 1
ATOM 1179 C CA . THR A 1 173 ? 46.086 22.600 46.495 1.00 75.04 418 THR A CA 1
ATOM 1180 C C . THR A 1 173 ? 44.718 21.962 46.257 1.00 81.19 418 THR A C 1
ATOM 1181 O O . THR A 1 173 ? 44.599 20.998 45.501 1.00 82.44 418 THR A O 1
ATOM 1185 N N . ASP A 1 174 ? 43.692 22.478 46.924 1.00 82.87 419 ASP A N 1
ATOM 1186 C CA . ASP A 1 174 ? 42.334 22.006 46.695 1.00 84.71 419 ASP A CA 1
ATOM 1187 C C . ASP A 1 174 ? 41.673 22.805 45.579 1.00 83.65 419 ASP A C 1
ATOM 1188 O O . ASP A 1 174 ? 40.477 23.085 45.635 1.00 92.96 419 ASP A O 1
ATOM 1193 N N . SER A 1 175 ? 42.462 23.168 44.568 1.00 80.90 420 SER A N 1
ATOM 1194 C CA . SER A 1 175 ? 41.992 23.994 43.448 1.00 82.12 420 SER A CA 1
ATOM 1195 C C . SER A 1 175 ? 42.860 23.834 42.209 1.00 79.88 420 SER A C 1
ATOM 1196 O O . SER A 1 175 ? 44.024 23.449 42.295 1.00 82.98 420 SER A O 1
ATOM 1199 N N . SER A 1 176 ? 42.287 24.153 41.056 1.00 81.60 421 SER A N 1
ATOM 1200 C CA . SER A 1 176 ? 42.997 24.028 39.793 1.00 82.88 421 SER A CA 1
ATOM 1201 C C . SER A 1 176 ? 43.269 25.416 39.240 1.00 80.89 421 SER A C 1
ATOM 1202 O O . SER A 1 176 ? 42.393 26.283 39.247 1.00 77.89 421 SER A O 1
ATOM 1205 N N . TRP A 1 177 ? 44.487 25.624 38.754 1.00 80.95 422 TRP A N 1
ATOM 1206 C CA . TRP A 1 177 ? 44.922 26.961 38.378 1.00 78.37 422 TRP A CA 1
ATOM 1207 C C . TRP A 1 177 ? 45.111 27.114 36.882 1.00 82.15 422 TRP A C 1
ATOM 1208 O O . TRP A 1 177 ? 45.306 28.222 36.384 1.00 81.72 422 TRP A O 1
ATOM 1219 N N . ILE A 1 178 ? 45.020 25.997 36.168 1.00 91.85 423 ILE A N 1
ATOM 1220 C CA . ILE A 1 178 ? 45.246 25.983 34.732 1.00 97.11 423 ILE A CA 1
ATOM 1221 C C . ILE A 1 178 ? 44.345 24.975 34.031 1.00 106.17 423 ILE A C 1
ATOM 1222 O O . ILE A 1 178 ? 44.078 23.896 34.564 1.00 102.05 423 ILE A O 1
ATOM 1227 N N . GLU A 1 179 ? 43.881 25.336 32.835 1.00 117.68 424 GLU A N 1
ATOM 1228 C CA . GLU A 1 179 ? 43.197 24.398 31.949 1.00 127.08 424 GLU A CA 1
ATOM 1229 C C . GLU A 1 179 ? 44.187 23.285 31.597 1.00 127.65 424 GLU A C 1
ATOM 1230 O O . GLU A 1 179 ? 45.384 23.427 31.843 1.00 120.93 424 GLU A O 1
ATOM 1236 N N . LEU A 1 180 ? 43.705 22.184 31.023 1.00 132.95 425 LEU A N 1
ATOM 1237 C CA . LEU A 1 180 ? 44.582 21.042 30.739 1.00 134.61 425 LEU A CA 1
ATOM 1238 C C . LEU A 1 180 ? 45.609 21.284 29.626 1.00 135.19 425 LEU A C 1
ATOM 1239 O O . LEU A 1 180 ? 46.522 20.478 29.430 1.00 127.33 425 LEU A O 1
ATOM 1244 N N . ASP A 1 181 ? 45.456 22.388 28.903 1.00 144.42 426 ASP A N 1
ATOM 1245 C CA . ASP A 1 181 ? 46.402 22.754 27.850 1.00 147.42 426 ASP A CA 1
ATOM 1246 C C . ASP A 1 181 ? 46.990 24.149 28.073 1.00 148.47 426 ASP A C 1
ATOM 1247 O O . ASP A 1 181 ? 47.396 24.484 29.186 1.00 146.31 426 ASP A O 1
ATOM 1252 N N . GLU A 1 182 ? 47.043 24.958 27.020 1.00 153.42 427 GLU A N 1
ATOM 1253 C CA . GLU A 1 182 ? 47.605 26.303 27.138 1.00 157.93 427 GLU A CA 1
ATOM 1254 C C . GLU A 1 182 ? 46.596 27.412 26.831 1.00 159.13 427 GLU A C 1
ATOM 1255 O O . GLU A 1 182 ? 46.910 28.363 26.111 1.00 156.72 427 GLU A O 1
ATOM 1261 N N . ILE A 1 183 ? 45.390 27.288 27.383 1.00 158.03 428 ILE A N 1
ATOM 1262 C CA . ILE A 1 183 ? 44.377 28.336 27.264 1.00 161.17 428 ILE A CA 1
ATOM 1263 C C . ILE A 1 183 ? 44.540 29.390 28.358 1.00 162.11 428 ILE A C 1
ATOM 1264 O O . ILE A 1 183 ? 45.646 29.868 28.617 1.00 154.12 428 ILE A O 1
ATOM 1269 N N . ILE A 1 193 ? 51.674 12.130 20.707 1.00 135.22 438 ILE A N 1
ATOM 1270 C CA . ILE A 1 193 ? 52.901 11.350 20.847 1.00 143.35 438 ILE A CA 1
ATOM 1271 C C . ILE A 1 193 ? 53.484 11.506 22.248 1.00 141.31 438 ILE A C 1
ATOM 1272 O O . ILE A 1 193 ? 53.124 10.769 23.169 1.00 137.49 438 ILE A O 1
ATOM 1277 N N . ALA A 1 194 ? 54.397 12.463 22.392 1.00 141.65 439 ALA A N 1
ATOM 1278 C CA . ALA A 1 194 ? 54.893 12.869 23.699 1.00 135.33 439 ALA A CA 1
ATOM 1279 C C . ALA A 1 194 ? 53.972 13.955 24.240 1.00 130.30 439 ALA A C 1
ATOM 1280 O O . ALA A 1 194 ? 54.203 14.509 25.313 1.00 128.56 439 ALA A O 1
ATOM 1282 N N . SER A 1 195 ? 52.930 14.263 23.473 1.00 130.29 440 SER A N 1
ATOM 1283 C CA . SER A 1 195 ? 51.871 15.144 23.937 1.00 129.77 440 SER A CA 1
ATOM 1284 C C . SER A 1 195 ? 51.163 14.450 25.090 1.00 124.35 440 SER A C 1
ATOM 1285 O O . SER A 1 195 ? 50.509 15.083 25.918 1.00 123.32 440 SER A O 1
ATOM 1288 N N . MET A 1 196 ? 51.301 13.133 25.133 1.00 121.93 441 MET A N 1
ATOM 1289 C CA . MET A 1 196 ? 50.813 12.357 26.258 1.00 124.78 441 MET A CA 1
ATOM 1290 C C . MET A 1 196 ? 51.510 12.786 27.544 1.00 121.40 441 MET A C 1
ATOM 1291 O O . MET A 1 196 ? 50.875 12.907 28.592 1.00 119.86 441 MET A O 1
ATOM 1296 N N . ARG A 1 197 ? 52.817 13.019 27.451 1.00 122.88 442 ARG A N 1
ATOM 1297 C CA . ARG A 1 197 ? 53.621 13.448 28.595 1.00 120.27 442 ARG A CA 1
ATOM 1298 C C . ARG A 1 197 ? 53.167 14.803 29.135 1.00 114.00 442 ARG A C 1
ATOM 1299 O O . ARG A 1 197 ? 53.007 14.976 30.344 1.00 109.08 442 ARG A O 1
ATOM 1307 N N . ARG A 1 198 ? 52.980 15.763 28.235 1.00 112.33 443 ARG A N 1
ATOM 1308 C CA . ARG A 1 198 ? 52.382 17.037 28.596 1.00 108.89 443 ARG A CA 1
ATOM 1309 C C . ARG A 1 198 ? 51.222 16.787 29.548 1.00 107.25 443 ARG A C 1
ATOM 1310 O O . ARG A 1 198 ? 51.202 17.284 30.673 1.00 103.52 443 ARG A O 1
ATOM 1318 N N . ASN A 1 199 ? 50.266 15.991 29.086 1.00 109.73 444 ASN A N 1
ATOM 1319 C CA . ASN A 1 199 ? 49.069 15.684 29.859 1.00 112.17 444 ASN A CA 1
ATOM 1320 C C . ASN A 1 199 ? 49.347 15.093 31.241 1.00 104.89 444 ASN A C 1
ATOM 1321 O O . ASN A 1 199 ? 48.752 15.516 32.229 1.00 101.34 444 ASN A O 1
ATOM 1326 N N . TYR A 1 200 ? 50.241 14.113 31.310 1.00 105.54 445 TYR A N 1
ATOM 1327 C CA . TYR A 1 200 ? 50.590 13.496 32.586 1.00 105.60 445 TYR A CA 1
ATOM 1328 C C . TYR A 1 200 ? 51.100 14.531 33.578 1.00 103.71 445 TYR A C 1
ATOM 1329 O O . TYR A 1 200 ? 50.628 14.611 34.715 1.00 99.50 445 TYR A O 1
ATOM 1338 N N . PHE A 1 201 ? 52.078 15.312 33.129 1.00 102.88 446 PHE A N 1
ATOM 1339 C CA . PHE A 1 201 ? 52.687 16.369 33.925 1.00 95.55 446 PHE A CA 1
ATOM 1340 C C . PHE A 1 201 ? 51.635 17.392 34.367 1.00 94.77 446 PHE A C 1
ATOM 1341 O O . PHE A 1 201 ? 51.510 17.693 35.557 1.00 90.48 446 PHE A O 1
ATOM 1349 N N . THR A 1 202 ? 50.865 17.905 33.411 1.00 92.54 447 THR A N 1
ATOM 1350 C CA . THR A 1 202 ? 49.810 18.869 33.711 1.00 88.93 447 THR A CA 1
ATOM 1351 C C . THR A 1 202 ? 48.820 18.320 34.732 1.00 84.86 447 THR A C 1
ATOM 1352 O O . THR A 1 202 ? 48.256 19.057 35.532 1.00 84.35 447 THR A O 1
ATOM 1356 N N . ALA A 1 203 ? 48.610 17.015 34.698 1.00 91.24 448 ALA A N 1
ATOM 1357 C CA . ALA A 1 203 ? 47.700 16.380 35.635 1.00 92.82 448 ALA A CA 1
ATOM 1358 C C . ALA A 1 203 ? 48.265 16.473 37.039 1.00 89.77 448 ALA A C 1
ATOM 1359 O O . ALA A 1 203 ? 47.527 16.454 38.025 1.00 87.39 448 ALA A O 1
ATOM 1361 N N . GLU A 1 204 ? 49.585 16.581 37.116 1.00 88.27 449 GLU A N 1
ATOM 1362 C CA . GLU A 1 204 ? 50.296 16.407 38.369 1.00 84.44 449 GLU A CA 1
ATOM 1363 C C . GLU A 1 204 ? 50.653 17.744 39.010 1.00 82.56 449 GLU A C 1
ATOM 1364 O O . GLU A 1 204 ? 51.152 17.794 40.136 1.00 77.40 449 GLU A O 1
ATOM 1370 N N . VAL A 1 205 ? 50.358 18.825 38.296 1.00 84.63 450 VAL A N 1
ATOM 1371 C CA . VAL A 1 205 ? 50.892 20.142 38.632 1.00 81.02 450 VAL A CA 1
ATOM 1372 C C . VAL A 1 205 ? 49.839 21.267 38.674 1.00 80.79 450 VAL A C 1
ATOM 1373 O O . VAL A 1 205 ? 50.048 22.303 39.314 1.00 74.45 450 VAL A O 1
ATOM 1377 N N . SER A 1 206 ? 48.702 21.045 38.019 1.00 80.23 451 SER A N 1
ATOM 1378 C CA . SER A 1 206 ? 47.663 22.068 37.896 1.00 82.37 451 SER A CA 1
ATOM 1379 C C . SER A 1 206 ? 47.086 22.516 39.245 1.00 80.87 451 SER A C 1
ATOM 1380 O O . SER A 1 206 ? 46.469 23.583 39.353 1.00 76.98 451 SER A O 1
ATOM 1383 N N . HIS A 1 207 ? 47.278 21.687 40.265 1.00 77.50 452 HIS A N 1
ATOM 1384 C CA . HIS A 1 207 ? 46.774 21.980 41.599 1.00 76.24 452 HIS A CA 1
ATOM 1385 C C . HIS A 1 207 ? 47.917 22.378 42.524 1.00 78.16 452 HIS A C 1
ATOM 1386 O O . HIS A 1 207 ? 47.737 22.485 43.735 1.00 78.55 452 HIS A O 1
ATOM 1393 N N . CYS A 1 208 ? 49.098 22.585 41.951 1.00 70.81 453 CYS A N 1
ATOM 1394 C CA . CYS A 1 208 ? 50.269 22.910 42.746 1.00 67.63 453 CYS A CA 1
ATOM 1395 C C . CYS A 1 208 ? 50.256 24.380 43.152 1.00 68.00 453 CYS A C 1
ATOM 1396 O O . CYS A 1 208 ? 49.893 25.257 42.359 1.00 65.44 453 CYS A O 1
ATOM 1399 N N . ARG A 1 209 ? 50.646 24.649 44.394 1.00 65.80 454 ARG A N 1
ATOM 1400 C CA . ARG A 1 209 ? 50.729 26.026 44.870 1.00 64.44 454 ARG A CA 1
ATOM 1401 C C . ARG A 1 209 ? 51.693 26.852 44.015 1.00 63.15 454 ARG A C 1
ATOM 1402 O O . ARG A 1 209 ? 51.486 28.049 43.812 1.00 59.87 454 ARG A O 1
ATOM 1410 N N . ALA A 1 210 ? 52.745 26.209 43.510 1.00 62.05 455 ALA A N 1
ATOM 1411 C CA . ALA A 1 210 ? 53.651 26.877 42.594 1.00 56.55 455 ALA A CA 1
ATOM 1412 C C . ALA A 1 210 ? 52.857 27.412 41.411 1.00 61.66 455 ALA A C 1
ATOM 1413 O O . ALA A 1 210 ? 53.055 28.550 40.981 1.00 60.18 455 ALA A O 1
ATOM 1415 N N . THR A 1 211 ? 51.938 26.596 40.900 1.00 67.33 456 THR A N 1
ATOM 1416 C CA . THR A 1 211 ? 51.118 27.001 39.762 1.00 64.61 456 THR A CA 1
ATOM 1417 C C . THR A 1 211 ? 50.230 28.190 40.090 1.00 63.56 456 THR A C 1
ATOM 1418 O O . THR A 1 211 ? 50.063 29.087 39.260 1.00 66.92 456 THR A O 1
ATOM 1422 N N . GLU A 1 212 ? 49.666 28.214 41.295 1.00 59.42 457 GLU A N 1
ATOM 1423 C CA . GLU A 1 212 ? 48.947 29.412 41.728 1.00 60.25 457 GLU A CA 1
ATOM 1424 C C . GLU A 1 212 ? 49.857 30.640 41.668 1.00 62.52 457 GLU A C 1
ATOM 1425 O O . GLU A 1 212 ? 49.463 31.688 41.149 1.00 58.82 457 GLU A O 1
ATOM 1431 N N . TYR A 1 213 ? 51.072 30.502 42.205 1.00 59.54 458 TYR A N 1
ATOM 1432 C CA . TYR A 1 213 ? 52.047 31.584 42.169 1.00 61.40 458 TYR A CA 1
ATOM 1433 C C . TYR A 1 213 ? 52.247 32.096 40.749 1.00 64.62 458 TYR A C 1
ATOM 1434 O O . TYR A 1 213 ? 52.294 33.310 40.525 1.00 61.12 458 TYR A O 1
ATOM 1443 N N . ILE A 1 214 ? 52.346 31.173 39.793 1.00 63.36 459 ILE A N 1
ATOM 1444 C CA . ILE A 1 214 ? 52.505 31.545 38.390 1.00 66.20 459 ILE A CA 1
ATOM 1445 C C . ILE A 1 214 ? 51.366 32.444 37.923 1.00 70.24 459 ILE A C 1
ATOM 1446 O O . ILE A 1 214 ? 51.587 33.537 37.393 1.00 67.88 459 ILE A O 1
ATOM 1451 N N . MET A 1 215 ? 50.144 31.977 38.141 1.00 68.26 460 MET A N 1
ATOM 1452 C CA . MET A 1 215 ? 48.962 32.680 37.669 1.00 69.15 460 MET A CA 1
ATOM 1453 C C . MET A 1 215 ? 48.733 33.994 38.410 1.00 68.06 460 MET A C 1
ATOM 1454 O O . MET A 1 215 ? 48.369 35.004 37.807 1.00 70.77 460 MET A O 1
ATOM 1459 N N . LYS A 1 216 ? 48.943 33.971 39.720 1.00 67.50 461 LYS A N 1
ATOM 1460 C CA . LYS A 1 216 ? 48.898 35.184 40.531 1.00 70.80 461 LYS A CA 1
ATOM 1461 C C . LYS A 1 216 ? 49.810 36.255 39.921 1.00 70.82 461 LYS A C 1
ATOM 1462 O O . LYS A 1 216 ? 49.418 37.414 39.782 1.00 67.21 461 LYS A O 1
ATOM 1468 N N . GLY A 1 217 ? 51.016 35.840 39.532 1.00 70.92 462 GLY A N 1
ATOM 1469 C CA . GLY A 1 217 ? 51.990 36.717 38.901 1.00 68.54 462 GLY A CA 1
ATOM 1470 C C . GLY A 1 217 ? 51.630 37.181 37.499 1.00 72.69 462 GLY A C 1
ATOM 1471 O O . GLY A 1 217 ? 51.927 38.313 37.119 1.00 77.25 462 GLY A O 1
ATOM 1472 N N . VAL A 1 218 ? 50.998 36.313 36.718 1.00 72.84 463 VAL A N 1
ATOM 1473 C CA . VAL A 1 218 ? 50.552 36.700 35.383 1.00 74.03 463 VAL A CA 1
ATOM 1474 C C . VAL A 1 218 ? 49.479 37.793 35.457 1.00 76.84 463 VAL A C 1
ATOM 1475 O O . VAL A 1 218 ? 49.606 38.850 34.830 1.00 75.07 463 VAL A O 1
ATOM 1479 N N . TYR A 1 219 ? 48.434 37.536 36.240 1.00 74.24 464 TYR A N 1
ATOM 1480 C CA . TYR A 1 219 ? 47.321 38.469 36.386 1.00 76.31 464 TYR A CA 1
ATOM 1481 C C . TYR A 1 219 ? 47.742 39.858 36.834 1.00 76.24 464 TYR A C 1
ATOM 1482 O O . TYR A 1 219 ? 47.375 40.854 36.215 1.00 76.10 464 TYR A O 1
ATOM 1491 N N . ILE A 1 220 ? 48.488 39.928 37.931 1.00 78.05 465 ILE A N 1
ATOM 1492 C CA . ILE A 1 220 ? 48.738 41.219 38.560 1.00 79.09 465 ILE A CA 1
ATOM 1493 C C . ILE A 1 220 ? 49.822 41.984 37.820 1.00 75.98 465 ILE A C 1
ATOM 1494 O O . ILE A 1 220 ? 49.861 43.212 37.868 1.00 76.50 465 ILE A O 1
ATOM 1499 N N . ASN A 1 221 ? 50.697 41.260 37.130 1.00 77.85 466 ASN A N 1
ATOM 1500 C CA . ASN A 1 221 ? 51.683 41.905 36.269 1.00 76.43 466 ASN A CA 1
ATOM 1501 C C . ASN A 1 221 ? 51.041 42.471 35.013 1.00 76.34 466 ASN A C 1
ATOM 1502 O O . ASN A 1 221 ? 51.269 43.623 34.662 1.00 80.55 466 ASN A O 1
ATOM 1507 N N . THR A 1 222 ? 50.226 41.668 34.344 1.00 74.69 467 THR A N 1
ATOM 1508 C CA . THR A 1 222 ? 49.404 42.187 33.262 1.00 76.01 467 THR A CA 1
ATOM 1509 C C . THR A 1 222 ? 48.653 43.427 33.739 1.00 75.76 467 THR A C 1
ATOM 1510 O O . THR A 1 222 ? 48.766 44.497 33.153 1.00 78.85 467 THR A O 1
ATOM 1514 N N . ALA A 1 223 ? 47.885 43.269 34.809 1.00 74.38 468 ALA A N 1
ATOM 1515 C CA . ALA A 1 223 ? 47.120 44.367 35.384 1.00 76.02 468 ALA A CA 1
ATOM 1516 C C . ALA A 1 223 ? 47.978 45.611 35.612 1.00 81.77 468 ALA A C 1
ATOM 1517 O O . ALA A 1 223 ? 47.613 46.717 35.211 1.00 81.01 468 ALA A O 1
ATOM 1519 N N . LEU A 1 224 ? 49.120 45.423 36.264 1.00 82.57 469 LEU A N 1
ATOM 1520 C CA . LEU A 1 224 ? 49.998 46.536 36.603 1.00 82.29 469 LEU A CA 1
ATOM 1521 C C . LEU A 1 224 ? 50.509 47.242 35.353 1.00 84.44 469 LEU A C 1
ATOM 1522 O O . LEU A 1 224 ? 50.670 48.458 35.341 1.00 87.02 469 LEU A O 1
ATOM 1527 N N . LEU A 1 225 ? 50.757 46.471 34.299 1.00 85.51 470 LEU A N 1
ATOM 1528 C CA . LEU A 1 225 ? 51.231 47.030 33.039 1.00 85.27 470 LEU A CA 1
ATOM 1529 C C . LEU A 1 225 ? 50.179 47.920 32.381 1.00 87.59 470 LEU A C 1
ATOM 1530 O O . LEU A 1 225 ? 50.448 49.085 32.090 1.00 89.29 470 LEU A O 1
ATOM 1535 N N . ASN A 1 226 ? 48.988 47.371 32.145 1.00 85.70 471 ASN A N 1
ATOM 1536 C CA . ASN A 1 226 ? 47.893 48.152 31.579 1.00 84.39 471 ASN A CA 1
ATOM 1537 C C . ASN A 1 226 ? 47.730 49.456 32.332 1.00 86.40 471 ASN A C 1
ATOM 1538 O O . ASN A 1 226 ? 47.780 50.532 31.742 1.00 92.55 471 ASN A O 1
ATOM 1543 N N . ALA A 1 227 ? 47.550 49.356 33.644 1.00 84.02 472 ALA A N 1
ATOM 1544 C CA . ALA A 1 227 ? 47.391 50.540 34.477 1.00 87.69 472 ALA A CA 1
ATOM 1545 C C . ALA A 1 227 ? 48.532 51.526 34.245 1.00 90.98 472 ALA A C 1
ATOM 1546 O O . ALA A 1 227 ? 48.322 52.738 34.232 1.00 87.56 472 ALA A O 1
ATOM 1548 N N . SER A 1 228 ? 49.736 50.990 34.050 1.00 92.65 473 SER A N 1
ATOM 1549 C CA . SER A 1 228 ? 50.937 51.801 33.854 1.00 92.16 473 SER A CA 1
ATOM 1550 C C . SER A 1 228 ? 50.950 52.529 32.513 1.00 98.17 473 SER A C 1
ATOM 1551 O O . SER A 1 228 ? 51.464 53.648 32.407 1.00 94.68 473 SER A O 1
ATOM 1554 N N . CYS A 1 229 ? 50.392 51.887 31.491 1.00 99.17 474 CYS A N 1
ATOM 1555 C CA . CYS A 1 229 ? 50.285 52.498 30.171 1.00 101.71 474 CYS A CA 1
ATOM 1556 C C . CYS A 1 229 ? 49.047 53.385 30.037 1.00 103.16 474 CYS A C 1
ATOM 1557 O O . CYS A 1 229 ? 49.107 54.445 29.415 1.00 108.30 474 CYS A O 1
ATOM 1560 N N . ALA A 1 230 ? 47.933 52.960 30.628 1.00 93.40 475 ALA A N 1
ATOM 1561 C CA . ALA A 1 230 ? 46.674 53.680 30.471 1.00 91.31 475 ALA A CA 1
ATOM 1562 C C . ALA A 1 230 ? 46.505 54.878 31.411 1.00 97.81 475 ALA A C 1
ATOM 1563 O O . ALA A 1 230 ? 45.532 55.622 31.292 1.00 105.51 475 ALA A O 1
ATOM 1565 N N . ALA A 1 231 ? 47.436 55.071 32.340 1.00 93.50 476 ALA A N 1
ATOM 1566 C CA . ALA A 1 231 ? 47.325 56.190 33.276 1.00 98.04 476 ALA A CA 1
ATOM 1567 C C . ALA A 1 231 ? 48.531 57.131 33.231 1.00 106.12 476 ALA A C 1
ATOM 1568 O O . ALA A 1 231 ? 48.407 58.298 32.846 1.00 113.58 476 ALA A O 1
ATOM 1570 N N . MET A 1 232 ? 49.689 56.619 33.633 1.00 104.14 477 MET A N 1
ATOM 1571 C CA . MET A 1 232 ? 50.933 57.391 33.656 1.00 102.40 477 MET A CA 1
ATOM 1572 C C . MET A 1 232 ? 50.943 58.480 34.729 1.00 98.40 477 MET A C 1
ATOM 1573 O O . MET A 1 232 ? 51.864 58.548 35.545 1.00 98.31 477 MET A O 1
ATOM 1578 N N . ASP A 1 233 ? 49.914 59.323 34.731 1.00 96.42 478 ASP A N 1
ATOM 1579 C CA . ASP A 1 233 ? 49.854 60.441 35.664 1.00 102.97 478 ASP A CA 1
ATOM 1580 C C . ASP A 1 233 ? 48.844 60.194 36.782 1.00 103.05 478 ASP A C 1
ATOM 1581 O O . ASP A 1 233 ? 48.536 61.090 37.568 1.00 101.53 478 ASP A O 1
ATOM 1586 N N . ASP A 1 234 ? 48.336 58.971 36.861 1.00 104.75 479 ASP A N 1
ATOM 1587 C CA . ASP A 1 234 ? 47.342 58.644 37.872 1.00 100.39 479 ASP A CA 1
ATOM 1588 C C . ASP A 1 234 ? 47.838 57.647 38.926 1.00 96.93 479 ASP A C 1
ATOM 1589 O O . ASP A 1 234 ? 48.670 56.782 38.645 1.00 93.08 479 ASP A O 1
ATOM 1594 N N . PHE A 1 235 ? 47.329 57.801 40.146 1.00 98.39 480 PHE A N 1
ATOM 1595 C CA . PHE A 1 235 ? 47.556 56.847 41.225 1.00 91.30 480 PHE A CA 1
ATOM 1596 C C . PHE A 1 235 ? 46.445 55.811 41.172 1.00 89.68 480 PHE A C 1
ATOM 1597 O O . PHE A 1 235 ? 45.408 55.981 41.805 1.00 92.30 480 PHE A O 1
ATOM 1605 N N . GLN A 1 236 ? 46.659 54.742 40.417 1.00 87.11 481 GLN A N 1
ATOM 1606 C CA . GLN A 1 236 ? 45.609 53.761 40.187 1.00 90.94 481 GLN A CA 1
ATOM 1607 C C . GLN A 1 236 ? 45.517 52.752 41.333 1.00 90.53 481 GLN A C 1
ATOM 1608 O O . GLN A 1 236 ? 46.528 52.418 41.962 1.00 83.00 481 GLN A O 1
ATOM 1614 N N . LEU A 1 237 ? 44.300 52.284 41.605 1.00 88.25 482 LEU A N 1
ATOM 1615 C CA . LEU A 1 237 ? 44.076 51.221 42.579 1.00 80.12 482 LEU A CA 1
ATOM 1616 C C . LEU A 1 237 ? 43.849 49.900 41.851 1.00 79.74 482 LEU A C 1
ATOM 1617 O O . LEU A 1 237 ? 42.844 49.723 41.170 1.00 78.92 482 LEU A O 1
ATOM 1622 N N . ILE A 1 238 ? 44.791 48.975 41.984 1.00 74.35 483 ILE A N 1
ATOM 1623 C CA . ILE A 1 238 ? 44.684 47.710 41.279 1.00 72.51 483 ILE A CA 1
ATOM 1624 C C . ILE A 1 238 ? 44.403 46.560 42.232 1.00 72.14 483 ILE A C 1
ATOM 1625 O O . ILE A 1 238 ? 45.206 46.263 43.116 1.00 73.13 483 ILE A O 1
ATOM 1630 N N . PRO A 1 239 ? 43.248 45.913 42.062 1.00 70.37 484 PRO A N 1
ATOM 1631 C CA . PRO A 1 239 ? 43.000 44.703 42.837 1.00 71.08 484 PRO A CA 1
ATOM 1632 C C . PRO A 1 239 ? 43.985 43.623 42.423 1.00 70.51 484 PRO A C 1
ATOM 1633 O O . PRO A 1 239 ? 44.286 43.485 41.237 1.00 68.49 484 PRO A O 1
ATOM 1637 N N . MET A 1 240 ? 44.491 42.886 43.405 1.00 67.98 485 MET A N 1
ATOM 1638 C CA . MET A 1 240 ? 45.292 41.707 43.154 1.00 64.83 485 MET A CA 1
ATOM 1639 C C . MET A 1 240 ? 44.375 40.504 43.046 1.00 65.20 485 MET A C 1
ATOM 1640 O O . MET A 1 240 ? 43.874 40.005 44.051 1.00 65.56 485 MET A O 1
ATOM 1645 N N . ILE A 1 241 ? 44.169 40.027 41.827 1.00 64.05 486 ILE A N 1
ATOM 1646 C CA . ILE A 1 241 ? 43.175 38.991 41.592 1.00 67.25 486 ILE A CA 1
ATOM 1647 C C . ILE A 1 241 ? 43.755 37.751 40.921 1.00 67.88 486 ILE A C 1
ATOM 1648 O O . ILE A 1 241 ? 44.707 37.839 40.149 1.00 72.34 486 ILE A O 1
ATOM 1653 N N . SER A 1 242 ? 43.188 36.594 41.250 1.00 68.59 487 SER A N 1
ATOM 1654 C CA . SER A 1 242 ? 43.470 35.354 40.532 1.00 74.50 487 SER A CA 1
ATOM 1655 C C . SER A 1 242 ? 42.176 34.551 40.403 1.00 72.57 487 SER A C 1
ATOM 1656 O O . SER A 1 242 ? 41.202 34.833 41.102 1.00 69.86 487 SER A O 1
ATOM 1659 N N . LYS A 1 243 ? 42.165 33.574 39.496 1.00 73.66 488 LYS A N 1
ATOM 1660 C CA . LYS A 1 243 ? 40.989 32.730 39.261 1.00 73.87 488 LYS A CA 1
ATOM 1661 C C . LYS A 1 243 ? 41.360 31.277 39.442 1.00 71.94 488 LYS A C 1
ATOM 1662 O O . LYS A 1 243 ? 42.488 30.879 39.162 1.00 79.22 488 LYS A O 1
ATOM 1668 N N . CYS A 1 244 ? 40.411 30.469 39.883 1.00 73.03 489 CYS A N 1
ATOM 1669 C CA . CYS A 1 244 ? 40.640 29.033 39.895 1.00 78.67 489 CYS A CA 1
ATOM 1670 C C . CYS A 1 244 ? 39.344 28.234 39.784 1.00 86.84 489 CYS A C 1
ATOM 1671 O O . CYS A 1 244 ? 38.243 28.793 39.820 1.00 87.32 489 CYS A O 1
ATOM 1674 N N . ARG A 1 245 ? 39.504 26.925 39.637 1.00 84.99 490 ARG A N 1
ATOM 1675 C CA . ARG A 1 245 ? 38.406 25.981 39.535 1.00 89.13 490 ARG A CA 1
ATOM 1676 C C . ARG A 1 245 ? 38.523 25.075 40.751 1.00 88.71 490 ARG A C 1
ATOM 1677 O O . ARG A 1 245 ? 39.582 24.492 40.986 1.00 86.07 490 ARG A O 1
ATOM 1685 N N . THR A 1 246 ? 37.456 24.961 41.533 1.00 89.48 491 THR A N 1
ATOM 1686 C CA . THR A 1 246 ? 37.489 24.116 42.728 1.00 95.29 491 THR A CA 1
ATOM 1687 C C . THR A 1 246 ? 37.498 22.626 42.380 1.00 98.69 491 THR A C 1
ATOM 1688 O O . THR A 1 246 ? 37.507 22.252 41.206 1.00 100.61 491 THR A O 1
ATOM 1692 N N . LYS A 1 247 ? 37.514 21.776 43.402 1.00 101.05 492 LYS A N 1
ATOM 1693 C CA . LYS A 1 247 ? 37.406 20.338 43.182 1.00 103.21 492 LYS A CA 1
ATOM 1694 C C . LYS A 1 247 ? 36.034 20.067 42.584 1.00 109.14 492 LYS A C 1
ATOM 1695 O O . LYS A 1 247 ? 35.906 19.411 41.549 1.00 106.87 492 LYS A O 1
ATOM 1701 N N . GLU A 1 248 ? 35.010 20.599 43.248 1.00 109.50 493 GLU A N 1
ATOM 1702 C CA . GLU A 1 248 ? 33.625 20.412 42.839 1.00 107.87 493 GLU A CA 1
ATOM 1703 C C . GLU A 1 248 ? 33.327 21.091 41.499 1.00 107.61 493 GLU A C 1
ATOM 1704 O O . GLU A 1 248 ? 32.224 20.969 40.964 1.00 115.63 493 GLU A O 1
ATOM 1710 N N . GLY A 1 249 ? 34.310 21.810 40.964 1.00 102.25 494 GLY A N 1
ATOM 1711 C CA . GLY A 1 249 ? 34.216 22.352 39.619 1.00 100.23 494 GLY A CA 1
ATOM 1712 C C . GLY A 1 249 ? 33.822 23.816 39.495 1.00 102.66 494 GLY A C 1
ATOM 1713 O O . GLY A 1 249 ? 33.893 24.385 38.400 1.00 98.82 494 GLY A O 1
ATOM 1714 N N . ARG A 1 250 ? 33.407 24.427 40.604 1.00 100.92 495 ARG A N 1
ATOM 1715 C CA . ARG A 1 250 ? 32.974 25.824 40.593 1.00 102.53 495 ARG A CA 1
ATOM 1716 C C . ARG A 1 250 ? 34.129 26.774 40.264 1.00 97.55 495 ARG A C 1
ATOM 1717 O O . ARG A 1 250 ? 35.227 26.637 40.803 1.00 95.30 495 ARG A O 1
ATOM 1725 N N . ARG A 1 251 ? 33.876 27.736 39.383 1.00 89.27 496 ARG A N 1
ATOM 1726 C CA . ARG A 1 251 ? 34.853 28.781 39.099 1.00 92.29 496 ARG A CA 1
ATOM 1727 C C . ARG A 1 251 ? 34.917 29.817 40.223 1.00 90.79 496 ARG A C 1
ATOM 1728 O O . ARG A 1 251 ? 33.894 30.350 40.651 1.00 89.21 496 ARG A O 1
ATOM 1736 N N . LYS A 1 252 ? 36.128 30.097 40.697 1.00 86.83 497 LYS A N 1
ATOM 1737 C CA . LYS A 1 252 ? 36.324 30.992 41.832 1.00 82.97 497 LYS A CA 1
ATOM 1738 C C . LYS A 1 252 ? 37.193 32.191 41.484 1.00 82.30 497 LYS A C 1
ATOM 1739 O O . LYS A 1 252 ? 38.159 32.076 40.728 1.00 83.70 497 LYS A O 1
ATOM 1745 N N . THR A 1 253 ? 36.845 33.340 42.050 1.00 76.07 498 THR A N 1
ATOM 1746 C CA . THR A 1 253 ? 37.628 34.550 41.872 1.00 70.68 498 THR A CA 1
ATOM 1747 C C . THR A 1 253 ? 38.194 35.011 43.207 1.00 73.43 498 THR A C 1
ATOM 1748 O O . THR A 1 253 ? 37.447 35.281 44.148 1.00 74.25 498 THR A O 1
ATOM 1752 N N . ASN A 1 254 ? 39.517 35.116 43.275 1.00 69.92 499 ASN A N 1
ATOM 1753 C CA . ASN A 1 254 ? 40.206 35.413 44.519 1.00 61.89 499 ASN A CA 1
ATOM 1754 C C . ASN A 1 254 ? 40.752 36.831 44.564 1.00 64.10 499 ASN A C 1
ATOM 1755 O O . ASN A 1 254 ? 41.321 37.307 43.585 1.00 67.37 499 ASN A O 1
ATOM 1760 N N . LEU A 1 255 ? 40.569 37.504 45.698 1.00 61.88 500 LEU A N 1
ATOM 1761 C CA . LEU A 1 255 ? 41.195 38.805 45.943 1.00 60.05 500 LEU A CA 1
ATOM 1762 C C . LEU A 1 255 ? 42.283 38.671 47.013 1.00 59.93 500 LEU A C 1
ATOM 1763 O O . LEU A 1 255 ? 41.999 38.270 48.144 1.00 57.35 500 LEU A O 1
ATOM 1768 N N . TYR A 1 256 ? 43.522 39.008 46.655 1.00 61.92 501 TYR A N 1
ATOM 1769 C CA . TYR A 1 256 ? 44.660 38.885 47.566 1.00 53.97 501 TYR A CA 1
ATOM 1770 C C . TYR A 1 256 ? 44.928 40.152 48.360 1.00 57.84 501 TYR A C 1
ATOM 1771 O O . TYR A 1 256 ? 45.568 40.114 49.410 1.00 54.50 501 TYR A O 1
ATOM 1780 N N . GLY A 1 257 ? 44.442 41.274 47.842 1.00 58.41 502 GLY A N 1
ATOM 1781 C CA . GLY A 1 257 ? 44.703 42.568 48.432 1.00 56.85 502 GLY A CA 1
ATOM 1782 C C . GLY A 1 257 ? 44.745 43.580 47.315 1.00 60.54 502 GLY A C 1
ATOM 1783 O O . GLY A 1 257 ? 44.204 43.334 46.243 1.00 64.63 502 GLY A O 1
ATOM 1784 N N . PHE A 1 258 ? 45.403 44.708 47.552 1.00 66.50 503 PHE A N 1
ATOM 1785 C CA . PHE A 1 258 ? 45.469 45.777 46.560 1.00 67.92 503 PHE A CA 1
ATOM 1786 C C . PHE A 1 258 ? 46.875 46.259 46.265 1.00 68.49 503 PHE A C 1
ATOM 1787 O O . PHE A 1 258 ? 47.783 46.172 47.100 1.00 65.22 503 PHE A O 1
ATOM 1795 N N . ILE A 1 259 ? 47.041 46.769 45.054 1.00 70.45 504 ILE A N 1
ATOM 1796 C CA . ILE A 1 259 ? 48.261 47.455 44.680 1.00 72.66 504 ILE A CA 1
ATOM 1797 C C . ILE A 1 259 ? 47.884 48.845 44.198 1.00 76.33 504 ILE A C 1
ATOM 1798 O O . ILE A 1 259 ? 46.923 49.012 43.440 1.00 71.95 504 ILE A O 1
ATOM 1803 N N . ILE A 1 260 ? 48.622 49.840 44.677 1.00 75.67 505 ILE A N 1
ATOM 1804 C CA . ILE A 1 260 ? 48.436 51.213 44.238 1.00 77.49 505 ILE A CA 1
ATOM 1805 C C . ILE A 1 260 ? 49.598 51.610 43.334 1.00 80.26 505 ILE A C 1
ATOM 1806 O O . ILE A 1 260 ? 50.758 51.621 43.759 1.00 76.86 505 ILE A O 1
ATOM 1811 N N . LYS A 1 261 ? 49.278 51.902 42.077 1.00 83.50 506 LYS A N 1
ATOM 1812 C CA . LYS A 1 261 ? 50.281 52.297 41.101 1.00 81.65 506 LYS A CA 1
ATOM 1813 C C . LYS A 1 261 ? 50.610 53.766 41.289 1.00 85.97 506 LYS A C 1
ATOM 1814 O O . LYS A 1 261 ? 49.716 54.588 41.489 1.00 87.94 506 LYS A O 1
ATOM 1820 N N . GLY A 1 262 ? 51.897 54.092 41.241 1.00 86.28 507 GLY A N 1
ATOM 1821 C CA . GLY A 1 262 ? 52.327 55.473 41.330 1.00 89.78 507 GLY A CA 1
ATOM 1822 C C . GLY A 1 262 ? 52.435 56.072 39.942 1.00 99.30 507 GLY A C 1
ATOM 1823 O O . GLY A 1 262 ? 52.025 55.447 38.956 1.00 96.06 507 GLY A O 1
ATOM 1824 N N . ARG A 1 263 ? 52.972 57.286 39.859 1.00 97.88 508 ARG A N 1
ATOM 1825 C CA . ARG A 1 263 ? 53.272 57.884 38.569 1.00 95.99 508 ARG A CA 1
ATOM 1826 C C . ARG A 1 263 ? 53.987 56.860 37.702 1.00 99.06 508 ARG A C 1
ATOM 1827 O O . ARG A 1 263 ? 54.959 56.230 38.138 1.00 92.45 508 ARG A O 1
ATOM 1835 N N . SER A 1 264 ? 53.495 56.680 36.480 1.00 98.38 509 SER A N 1
ATOM 1836 C CA . SER A 1 264 ? 54.127 55.763 35.540 1.00 98.53 509 SER A CA 1
ATOM 1837 C C . SER A 1 264 ? 54.425 56.446 34.208 1.00 108.88 509 SER A C 1
ATOM 1838 O O . SER A 1 264 ? 53.926 56.032 33.160 1.00 109.66 509 SER A O 1
ATOM 1841 N N . HIS A 1 265 ? 55.242 57.495 34.258 1.00 111.38 510 HIS A N 1
ATOM 1842 C CA . HIS A 1 265 ? 55.653 58.206 33.056 1.00 110.36 510 HIS A CA 1
ATOM 1843 C C . HIS A 1 265 ? 57.047 57.781 32.635 1.00 120.04 510 HIS A C 1
ATOM 1844 O O . HIS A 1 265 ? 57.991 57.914 33.413 1.00 126.69 510 HIS A O 1
ATOM 1851 N N . LEU A 1 266 ? 57.154 57.256 31.414 1.00 123.60 511 LEU A N 1
ATOM 1852 C CA . LEU A 1 266 ? 58.430 57.022 30.713 1.00 134.78 511 LEU A CA 1
ATOM 1853 C C . LEU A 1 266 ? 58.454 55.725 29.903 1.00 129.50 511 LEU A C 1
ATOM 1854 O O . LEU A 1 266 ? 58.018 54.676 30.370 1.00 126.40 511 LEU A O 1
ATOM 1859 N N . ARG A 1 267 ? 58.965 55.827 28.678 1.00 134.03 512 ARG A N 1
ATOM 1860 C CA . ARG A 1 267 ? 58.974 54.725 27.720 1.00 138.04 512 ARG A CA 1
ATOM 1861 C C . ARG A 1 267 ? 60.377 54.135 27.618 1.00 136.48 512 ARG A C 1
ATOM 1862 O O . ARG A 1 267 ? 60.918 53.969 26.523 1.00 139.08 512 ARG A O 1
ATOM 1870 N N . ASN A 1 268 ? 60.962 53.812 28.766 1.00 131.90 513 ASN A N 1
ATOM 1871 C CA . ASN A 1 268 ? 62.373 53.457 28.815 1.00 124.30 513 ASN A CA 1
ATOM 1872 C C . ASN A 1 268 ? 62.606 51.963 29.009 1.00 123.25 513 ASN A C 1
ATOM 1873 O O . ASN A 1 268 ? 63.754 51.514 29.024 1.00 128.51 513 ASN A O 1
ATOM 1878 N N . ASP A 1 269 ? 61.515 51.208 29.159 1.00 120.42 514 ASP A N 1
ATOM 1879 C CA . ASP A 1 269 ? 61.542 49.736 29.268 1.00 114.73 514 ASP A CA 1
ATOM 1880 C C . ASP A 1 269 ? 62.329 49.161 30.446 1.00 105.60 514 ASP A C 1
ATOM 1881 O O . ASP A 1 269 ? 62.184 47.989 30.783 1.00 100.67 514 ASP A O 1
ATOM 1886 N N . THR A 1 270 ? 63.163 49.986 31.061 1.00 107.07 515 THR A N 1
ATOM 1887 C CA . THR A 1 270 ? 63.936 49.569 32.215 1.00 101.21 515 THR A CA 1
ATOM 1888 C C . THR A 1 270 ? 63.703 50.587 33.326 1.00 105.21 515 THR A C 1
ATOM 1889 O O . THR A 1 270 ? 64.238 50.466 34.431 1.00 101.23 515 THR A O 1
ATOM 1893 N N . ASP A 1 271 ? 62.889 51.594 33.017 1.00 109.50 516 ASP A N 1
ATOM 1894 C CA . ASP A 1 271 ? 62.538 52.624 33.986 1.00 107.57 516 ASP A CA 1
ATOM 1895 C C . ASP A 1 271 ? 61.459 52.113 34.925 1.00 98.94 516 ASP A C 1
ATOM 1896 O O . ASP A 1 271 ? 60.600 51.326 34.521 1.00 96.13 516 ASP A O 1
ATOM 1901 N N . VAL A 1 272 ? 61.498 52.576 36.172 1.00 93.69 517 VAL A N 1
ATOM 1902 C CA . VAL A 1 272 ? 60.684 51.987 37.229 1.00 89.65 517 VAL A CA 1
ATOM 1903 C C . VAL A 1 272 ? 59.475 52.817 37.647 1.00 87.32 517 VAL A C 1
ATOM 1904 O O . VAL A 1 272 ? 59.554 54.037 37.796 1.00 91.14 517 VAL A O 1
ATOM 1908 N N . VAL A 1 273 ? 58.353 52.128 37.831 1.00 89.52 518 VAL A N 1
ATOM 1909 C CA . VAL A 1 273 ? 57.166 52.707 38.449 1.00 83.54 518 VAL A CA 1
ATOM 1910 C C . VAL A 1 273 ? 57.091 52.268 39.909 1.00 80.20 518 VAL A C 1
ATOM 1911 O O . VAL A 1 273 ? 57.155 51.080 40.215 1.00 80.54 518 VAL A O 1
ATOM 1915 N N . ASN A 1 274 ? 56.982 53.234 40.810 1.00 83.05 519 ASN A N 1
ATOM 1916 C CA . ASN A 1 274 ? 56.819 52.929 42.220 1.00 79.24 519 ASN A CA 1
ATOM 1917 C C . ASN A 1 274 ? 55.384 52.528 42.521 1.00 80.16 519 ASN A C 1
ATOM 1918 O O . ASN A 1 274 ? 54.438 53.123 42.004 1.00 85.35 519 ASN A O 1
ATOM 1923 N N . PHE A 1 275 ? 55.224 51.505 43.348 1.00 75.67 520 PHE A N 1
ATOM 1924 C CA . PHE A 1 275 ? 53.900 51.098 43.787 1.00 73.38 520 PHE A CA 1
ATOM 1925 C C . PHE A 1 275 ? 53.963 50.678 45.248 1.00 72.15 520 PHE A C 1
ATOM 1926 O O . PHE A 1 275 ? 55.039 50.398 45.794 1.00 69.84 520 PHE A O 1
ATOM 1934 N N . VAL A 1 276 ? 52.807 50.667 45.891 1.00 71.25 521 VAL A N 1
ATOM 1935 C CA . VAL A 1 276 ? 52.706 50.112 47.230 1.00 69.04 521 VAL A CA 1
ATOM 1936 C C . VAL A 1 276 ? 51.745 48.933 47.197 1.00 63.00 521 VAL A C 1
ATOM 1937 O O . VAL A 1 276 ? 50.696 48.977 46.543 1.00 61.30 521 VAL A O 1
ATOM 1941 N N . SER A 1 277 ? 52.145 47.854 47.853 1.00 58.16 522 SER A N 1
ATOM 1942 C CA . SER A 1 277 ? 51.341 46.651 47.852 1.00 62.06 522 SER A CA 1
ATOM 1943 C C . SER A 1 277 ? 50.605 46.565 49.180 1.00 59.71 522 SER A C 1
ATOM 1944 O O . SER A 1 277 ? 51.132 46.991 50.218 1.00 55.38 522 SER A O 1
ATOM 1947 N N . MET A 1 278 ? 49.387 46.033 49.137 1.00 53.54 523 MET A N 1
ATOM 1948 C CA . MET A 1 278 ? 48.585 45.851 50.341 1.00 57.60 523 MET A CA 1
ATOM 1949 C C . MET A 1 278 ? 47.934 44.476 50.346 1.00 61.36 523 MET A C 1
ATOM 1950 O O . MET A 1 278 ? 46.933 44.256 49.664 1.00 62.88 523 MET A O 1
ATOM 1955 N N . GLU A 1 279 ? 48.487 43.550 51.124 1.00 56.18 524 GLU A N 1
ATOM 1956 C CA . GLU A 1 279 ? 48.064 42.155 51.025 1.00 58.64 524 GLU A CA 1
ATOM 1957 C C . GLU A 1 279 ? 47.497 41.557 52.315 1.00 59.30 524 GLU A C 1
ATOM 1958 O O . GLU A 1 279 ? 48.046 41.749 53.399 1.00 55.72 524 GLU A O 1
ATOM 1964 N N . PHE A 1 280 ? 46.385 40.837 52.180 1.00 60.36 525 PHE A N 1
ATOM 1965 C CA . PHE A 1 280 ? 45.725 40.217 53.321 1.00 55.95 525 PHE A CA 1
ATOM 1966 C C . PHE A 1 280 ? 46.531 39.026 53.785 1.00 56.11 525 PHE A C 1
ATOM 1967 O O . PHE A 1 280 ? 47.062 38.270 52.970 1.00 58.95 525 PHE A O 1
ATOM 1975 N N . SER A 1 281 ? 46.610 38.843 55.093 1.00 54.84 526 SER A N 1
ATOM 1976 C CA . SER A 1 281 ? 47.263 37.657 55.633 1.00 56.32 526 SER A CA 1
ATOM 1977 C C . SER A 1 281 ? 46.714 37.323 57.015 1.00 54.54 526 SER A C 1
ATOM 1978 O O . SER A 1 281 ? 46.298 38.215 57.763 1.00 57.21 526 SER A O 1
ATOM 1981 N N . LEU A 1 282 ? 46.707 36.033 57.336 1.00 49.53 527 LEU A N 1
ATOM 1982 C CA . LEU A 1 282 ? 46.411 35.574 58.684 1.00 50.27 527 LEU A CA 1
ATOM 1983 C C . LEU A 1 282 ? 47.680 35.448 59.499 1.00 54.56 527 LEU A C 1
ATOM 1984 O O . LEU A 1 282 ? 47.618 35.093 60.668 1.00 58.42 527 LEU A O 1
ATOM 1989 N N . THR A 1 283 ? 48.827 35.728 58.877 1.00 55.14 528 THR A N 1
ATOM 1990 C CA . THR A 1 283 ? 50.123 35.534 59.523 1.00 56.98 528 THR A CA 1
ATOM 1991 C C . THR A 1 283 ? 50.528 36.683 60.437 1.00 60.97 528 THR A C 1
ATOM 1992 O O . THR A 1 283 ? 50.679 37.824 59.996 1.00 61.15 528 THR A O 1
ATOM 1996 N N . ASP A 1 284 ? 50.721 36.367 61.711 1.00 58.27 529 ASP A N 1
ATOM 1997 C CA . ASP A 1 284 ? 51.237 37.337 62.665 1.00 62.17 529 ASP A CA 1
ATOM 1998 C C . ASP A 1 284 ? 52.690 37.707 62.327 1.00 62.75 529 ASP A C 1
ATOM 1999 O O . ASP A 1 284 ? 53.583 36.848 62.333 1.00 63.30 529 ASP A O 1
ATOM 2004 N N . PRO A 1 285 ? 52.933 38.996 62.049 1.00 62.36 530 PRO A N 1
ATOM 2005 C CA . PRO A 1 285 ? 54.270 39.464 61.651 1.00 57.55 530 PRO A CA 1
ATOM 2006 C C . PRO A 1 285 ? 55.282 39.281 62.770 1.00 62.02 530 PRO A C 1
ATOM 2007 O O . PRO A 1 285 ? 56.482 39.316 62.528 1.00 67.04 530 PRO A O 1
ATOM 2011 N N . ARG A 1 286 ? 54.802 39.082 63.989 1.00 64.04 531 ARG A N 1
ATOM 2012 C CA . ARG A 1 286 ? 55.678 39.086 65.148 1.00 59.97 531 ARG A CA 1
ATOM 2013 C C . ARG A 1 286 ? 56.342 37.741 65.434 1.00 66.41 531 ARG A C 1
ATOM 2014 O O . ARG A 1 286 ? 57.234 37.660 66.279 1.00 72.19 531 ARG A O 1
ATOM 2022 N N . LEU A 1 287 ? 55.918 36.692 64.732 1.00 67.14 532 LEU A N 1
ATOM 2023 C CA . LEU A 1 287 ? 56.573 35.388 64.849 1.00 68.38 532 LEU A CA 1
ATOM 2024 C C . LEU A 1 287 ? 57.956 35.392 64.189 1.00 69.09 532 LEU A C 1
ATOM 2025 O O . LEU A 1 287 ? 58.883 34.741 64.667 1.00 73.32 532 LEU A O 1
ATOM 2030 N N . GLU A 1 288 ? 58.080 36.112 63.077 1.00 65.64 533 GLU A N 1
ATOM 2031 C CA . GLU A 1 288 ? 59.342 36.206 62.349 1.00 61.41 533 GLU A CA 1
ATOM 2032 C C . GLU A 1 288 ? 59.500 37.622 61.827 1.00 64.15 533 GLU A C 1
ATOM 2033 O O . GLU A 1 288 ? 59.459 37.856 60.616 1.00 64.13 533 GLU A O 1
ATOM 2039 N N . PRO A 1 289 ? 59.686 38.580 62.745 1.00 67.77 534 PRO A N 1
ATOM 2040 C CA . PRO A 1 289 ? 59.753 39.986 62.340 1.00 61.51 534 PRO A CA 1
ATOM 2041 C C . PRO A 1 289 ? 60.836 40.170 61.290 1.00 60.90 534 PRO A C 1
ATOM 2042 O O . PRO A 1 289 ? 60.713 41.040 60.429 1.00 64.13 534 PRO A O 1
ATOM 2046 N N . HIS A 1 290 ? 61.882 39.353 61.364 1.00 54.90 535 HIS A N 1
ATOM 2047 C CA . HIS A 1 290 ? 63.011 39.480 60.454 1.00 56.23 535 HIS A CA 1
ATOM 2048 C C . HIS A 1 290 ? 62.604 39.323 58.992 1.00 61.06 535 HIS A C 1
ATOM 2049 O O . HIS A 1 290 ? 63.098 40.038 58.123 1.00 63.11 535 HIS A O 1
ATOM 2056 N N . LYS A 1 291 ? 61.699 38.383 58.735 1.00 62.16 536 LYS A N 1
ATOM 2057 C CA . LYS A 1 291 ? 61.157 38.151 57.403 1.00 58.24 536 LYS A CA 1
ATOM 2058 C C . LYS A 1 291 ? 60.491 39.411 56.842 1.00 59.50 536 LYS A C 1
ATOM 2059 O O . LYS A 1 291 ? 60.481 39.637 55.631 1.00 59.43 536 LYS A O 1
ATOM 2065 N N . TRP A 1 292 ? 59.956 40.241 57.729 1.00 58.96 537 TRP A N 1
ATOM 2066 C CA . TRP A 1 292 ? 59.111 41.362 57.309 1.00 63.62 537 TRP A CA 1
ATOM 2067 C C . TRP A 1 292 ? 59.762 42.742 57.424 1.00 64.98 537 TRP A C 1
ATOM 2068 O O . TRP A 1 292 ? 59.067 43.749 57.571 1.00 62.62 537 TRP A O 1
ATOM 2079 N N . GLU A 1 293 ? 61.089 42.780 57.330 1.00 67.11 538 GLU A N 1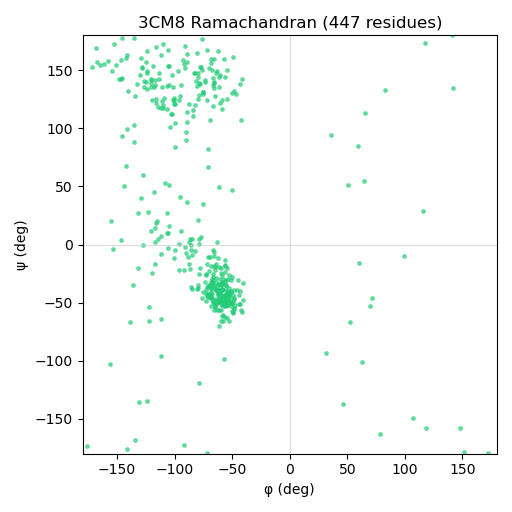
ATOM 2080 C CA . GLU A 1 293 ? 61.844 44.017 57.511 1.00 65.87 538 GLU A CA 1
ATOM 2081 C C . GLU A 1 293 ? 61.384 45.145 56.582 1.00 63.18 538 GLU A C 1
ATOM 2082 O O . GLU A 1 293 ? 61.384 46.310 56.975 1.00 69.41 538 GLU A O 1
ATOM 2088 N N . LYS A 1 294 ? 60.986 44.798 55.362 1.00 61.14 539 LYS A N 1
ATOM 2089 C CA . LYS A 1 294 ? 60.605 45.791 54.359 1.00 64.77 539 LYS A CA 1
ATOM 2090 C C . LYS A 1 294 ? 59.142 46.213 54.492 1.00 61.78 539 LYS A C 1
ATOM 2091 O O . LYS A 1 294 ? 58.626 46.975 53.671 1.00 61.00 539 LYS A O 1
ATOM 2097 N N . TYR A 1 295 ? 58.476 45.719 55.528 1.00 62.65 540 TYR A N 1
ATOM 2098 C CA . TYR A 1 295 ? 57.024 45.844 55.623 1.00 61.57 540 TYR A CA 1
ATOM 2099 C C . TYR A 1 295 ? 56.550 46.663 56.813 1.00 58.73 540 TYR A C 1
ATOM 2100 O O . TYR A 1 295 ? 57.111 46.576 57.904 1.00 58.77 540 TYR A O 1
ATOM 2109 N N . CYS A 1 296 ? 55.509 47.457 56.594 1.00 57.07 541 CYS A N 1
ATOM 2110 C CA . CYS A 1 296 ? 54.639 47.882 57.688 1.00 60.91 541 CYS A CA 1
ATOM 2111 C C . CYS A 1 296 ? 53.455 46.929 57.732 1.00 58.13 541 CYS A C 1
ATOM 2112 O O . CYS A 1 296 ? 52.797 46.707 56.713 1.00 57.87 541 CYS A O 1
ATOM 2115 N N . VAL A 1 297 ? 53.176 46.353 58.893 1.00 58.11 542 VAL A N 1
ATOM 2116 C CA . VAL A 1 297 ? 52.032 45.450 58.976 1.00 62.46 542 VAL A CA 1
ATOM 2117 C C . VAL A 1 297 ? 50.931 45.979 59.885 1.00 58.65 542 VAL A C 1
ATOM 2118 O O . VAL A 1 297 ? 51.149 46.197 61.079 1.00 59.16 542 VAL A O 1
ATOM 2122 N N . LEU A 1 298 ? 49.756 46.193 59.293 1.00 57.51 543 LEU A N 1
ATOM 2123 C CA . LEU A 1 298 ? 48.560 46.601 60.027 1.00 59.34 543 LEU A CA 1
ATOM 2124 C C . LEU A 1 298 ? 47.711 45.415 60.472 1.00 57.38 543 LEU A C 1
ATOM 2125 O O . LEU A 1 298 ? 47.749 44.337 59.880 1.00 57.50 543 LEU A O 1
ATOM 2130 N N . GLU A 1 299 ? 46.939 45.617 61.530 1.00 64.99 544 GLU A N 1
ATOM 2131 C CA . GLU A 1 299 ? 45.847 44.705 61.825 1.00 60.27 544 GLU A CA 1
ATOM 2132 C C . GLU A 1 299 ? 44.589 45.380 61.303 1.00 58.99 544 GLU A C 1
ATOM 2133 O O . GLU A 1 299 ? 44.266 46.495 61.702 1.00 59.88 544 GLU A O 1
ATOM 2139 N N . ILE A 1 300 ? 43.897 44.717 60.385 1.00 57.94 545 ILE A N 1
ATOM 2140 C CA . ILE A 1 300 ? 42.802 45.359 59.671 1.00 60.10 545 ILE A CA 1
ATOM 2141 C C . ILE A 1 300 ? 41.441 44.709 59.912 1.00 60.34 545 ILE A C 1
ATOM 2142 O O . ILE A 1 300 ? 40.433 45.123 59.333 1.00 59.98 545 ILE A O 1
ATOM 2147 N N . GLY A 1 301 ? 41.407 43.690 60.756 1.00 54.61 546 GLY A N 1
ATOM 2148 C CA . GLY A 1 301 ? 40.155 43.025 61.029 1.00 57.00 546 GLY A CA 1
ATOM 2149 C C . GLY A 1 301 ? 40.336 41.777 61.850 1.00 59.06 546 GLY A C 1
ATOM 2150 O O . GLY A 1 301 ? 41.454 41.430 62.237 1.00 60.46 546 GLY A O 1
ATOM 2151 N N . ASP A 1 302 ? 39.222 41.111 62.131 1.00 59.84 547 ASP A N 1
ATOM 2152 C CA . ASP A 1 302 ? 39.254 39.829 62.823 1.00 60.19 547 ASP A CA 1
ATOM 2153 C C . ASP A 1 302 ? 38.369 38.821 62.105 1.00 57.88 547 ASP A C 1
ATOM 2154 O O . ASP A 1 302 ? 37.291 39.170 61.616 1.00 58.35 547 ASP A O 1
ATOM 2159 N N . MET A 1 303 ? 38.858 37.590 61.992 1.00 54.38 548 MET A N 1
ATOM 2160 C CA . MET A 1 303 ? 38.171 36.558 61.218 1.00 54.13 548 MET A CA 1
ATOM 2161 C C . MET A 1 303 ? 37.711 35.355 62.064 1.00 60.81 548 MET A C 1
ATOM 2162 O O . MET A 1 303 ? 38.433 34.860 62.942 1.00 55.74 548 MET A O 1
ATOM 2167 N N . LEU A 1 304 ? 36.492 34.903 61.785 1.00 62.07 549 LEU A N 1
ATOM 2168 C CA . LEU A 1 304 ? 35.880 33.787 62.497 1.00 63.54 549 LEU A CA 1
ATOM 2169 C C . LEU A 1 304 ? 35.941 32.516 61.646 1.00 64.88 549 LEU A C 1
ATOM 2170 O O . LEU A 1 304 ? 35.281 32.428 60.609 1.00 72.41 549 LEU A O 1
ATOM 2175 N N . LEU A 1 305 ? 36.727 31.533 62.085 1.00 59.98 550 LEU A N 1
ATOM 2176 C CA . LEU A 1 305 ? 36.973 30.336 61.284 1.00 58.42 550 LEU A CA 1
ATOM 2177 C C . LEU A 1 305 ? 36.387 29.082 61.894 1.00 65.55 550 LEU A C 1
ATOM 2178 O O . LEU A 1 305 ? 36.423 28.900 63.110 1.00 63.83 550 LEU A O 1
ATOM 2183 N N . ARG A 1 306 ? 35.870 28.213 61.028 1.00 73.80 551 ARG A N 1
ATOM 2184 C CA . ARG A 1 306 ? 35.438 26.872 61.411 1.00 76.32 551 ARG A CA 1
ATOM 2185 C C . ARG A 1 306 ? 36.657 25.988 61.671 1.00 76.09 551 ARG A C 1
ATOM 2186 O O . ARG A 1 306 ? 37.651 26.043 60.947 1.00 74.27 551 ARG A O 1
ATOM 2194 N N . THR A 1 307 ? 36.576 25.160 62.703 1.00 77.82 552 THR A N 1
ATOM 2195 C CA . THR A 1 307 ? 37.764 24.505 63.224 1.00 66.34 552 THR A CA 1
ATOM 2196 C C . THR A 1 307 ? 37.457 23.159 63.861 1.00 70.45 552 THR A C 1
ATOM 2197 O O . THR A 1 307 ? 36.340 22.912 64.314 1.00 73.14 552 THR A O 1
ATOM 2201 N N . ALA A 1 308 ? 38.454 22.284 63.879 1.00 73.10 553 ALA A N 1
ATOM 2202 C CA . ALA A 1 308 ? 38.319 20.985 64.520 1.00 70.34 553 ALA A CA 1
ATOM 2203 C C . ALA A 1 308 ? 37.658 21.119 65.885 1.00 72.58 553 ALA A C 1
ATOM 2204 O O . ALA A 1 308 ? 36.968 20.203 66.337 1.00 75.84 553 ALA A O 1
ATOM 2206 N N . ILE A 1 309 ? 37.867 22.258 66.541 1.00 68.07 554 ILE A N 1
ATOM 2207 C CA . ILE A 1 309 ? 37.289 22.482 67.861 1.00 70.48 554 ILE A CA 1
ATOM 2208 C C . ILE A 1 309 ? 36.199 23.559 67.911 1.00 66.57 554 ILE A C 1
ATOM 2209 O O . ILE A 1 309 ? 35.735 23.922 68.990 1.00 67.02 554 ILE A O 1
ATOM 2214 N N . GLY A 1 310 ? 35.783 24.057 66.751 1.00 68.56 555 GLY A N 1
ATOM 2215 C CA . GLY A 1 310 ? 34.716 25.045 66.688 1.00 69.84 555 GLY A CA 1
ATOM 2216 C C . GLY A 1 310 ? 35.142 26.378 66.096 1.00 69.38 555 GLY A C 1
ATOM 2217 O O . GLY A 1 310 ? 36.127 26.453 65.361 1.00 68.51 555 GLY A O 1
ATOM 2218 N N . GLN A 1 311 ? 34.403 27.439 66.412 1.00 69.39 556 GLN A N 1
ATOM 2219 C CA . GLN A 1 311 ? 34.728 28.770 65.895 1.00 66.71 556 GLN A CA 1
ATOM 2220 C C . GLN A 1 311 ? 35.890 29.388 66.681 1.00 65.10 556 GLN A C 1
ATOM 2221 O O . GLN A 1 311 ? 35.881 29.428 67.919 1.00 60.91 556 GLN A O 1
ATOM 2227 N N . VAL A 1 312 ? 36.902 29.844 65.951 1.00 59.06 557 VAL A N 1
ATOM 2228 C CA . VAL A 1 312 ? 38.052 30.488 66.565 1.00 62.17 557 VAL A CA 1
ATOM 2229 C C . VAL A 1 312 ? 38.271 31.860 65.906 1.00 61.05 557 VAL A C 1
ATOM 2230 O O . VAL A 1 312 ? 38.071 32.010 64.702 1.00 63.07 557 VAL A O 1
ATOM 2234 N N . SER A 1 313 ? 38.630 32.866 66.702 1.00 56.31 558 SER A N 1
ATOM 2235 C CA . SER A 1 313 ? 38.835 34.219 66.184 1.00 57.63 558 SER A CA 1
ATOM 2236 C C . SER A 1 313 ? 40.325 34.455 65.904 1.00 61.63 558 SER A C 1
ATOM 2237 O O . SER A 1 313 ? 41.163 34.265 66.792 1.00 64.00 558 SER A O 1
ATOM 2240 N N . ARG A 1 314 ? 40.657 34.840 64.670 1.00 56.94 559 ARG A N 1
ATOM 2241 C CA . ARG A 1 314 ? 42.049 35.121 64.296 1.00 57.29 559 ARG A CA 1
ATOM 2242 C C . ARG A 1 314 ? 42.166 36.490 63.674 1.00 60.04 559 ARG A C 1
ATOM 2243 O O . ARG A 1 314 ? 41.353 36.864 62.822 1.00 59.94 559 ARG A O 1
ATOM 2251 N N . PRO A 1 315 ? 43.193 37.242 64.083 1.00 57.08 560 PRO A N 1
ATOM 2252 C CA . PRO A 1 315 ? 43.428 38.564 63.510 1.00 56.92 560 PRO A CA 1
ATOM 2253 C C . PRO A 1 315 ? 43.693 38.447 62.022 1.00 55.06 560 PRO A C 1
ATOM 2254 O O . PRO A 1 315 ? 44.280 37.474 61.553 1.00 51.38 560 PRO A O 1
ATOM 2258 N N . MET A 1 316 ? 43.221 39.429 61.278 1.00 56.53 561 MET A N 1
ATOM 2259 C CA . MET A 1 316 ? 43.578 39.536 59.883 1.00 52.39 561 MET A CA 1
ATOM 2260 C C . MET A 1 316 ? 44.509 40.730 59.705 1.00 58.39 561 MET A C 1
ATOM 2261 O O . MET A 1 316 ? 44.199 41.864 60.120 1.00 51.19 561 MET A O 1
ATOM 2266 N N . PHE A 1 317 ? 45.660 40.468 59.093 1.00 60.93 562 PHE A N 1
ATOM 2267 C CA . PHE A 1 317 ? 46.661 41.509 58.908 1.00 58.34 562 PHE A CA 1
ATOM 2268 C C . PHE A 1 317 ? 46.707 41.987 57.474 1.00 55.67 562 PHE A C 1
ATOM 2269 O O . PHE A 1 317 ? 46.332 41.259 56.542 1.00 53.51 562 PHE A O 1
ATOM 2277 N N . LEU A 1 318 ? 47.150 43.229 57.320 1.00 53.74 563 LEU A N 1
ATOM 2278 C CA . LEU A 1 318 ? 47.480 43.783 56.022 1.00 53.96 563 LEU A CA 1
ATOM 2279 C C . LEU A 1 318 ? 48.990 43.991 55.973 1.00 56.10 563 LEU A C 1
ATOM 2280 O O . LEU A 1 318 ? 49.543 44.761 56.759 1.00 57.37 563 LEU A O 1
ATOM 2285 N N . TYR A 1 319 ? 49.658 43.294 55.062 1.00 55.31 564 TYR A N 1
ATOM 2286 C CA . TYR A 1 319 ? 51.083 43.508 54.846 1.00 53.58 564 TYR A CA 1
ATOM 2287 C C . TYR A 1 319 ? 51.303 44.613 53.828 1.00 55.50 564 TYR A C 1
ATOM 2288 O O . TYR A 1 319 ? 50.835 44.521 52.694 1.00 58.42 564 TYR A O 1
ATOM 2297 N N . VAL A 1 320 ? 52.004 45.665 54.243 1.00 54.12 565 VAL A N 1
ATOM 2298 C CA . VAL A 1 320 ? 52.205 46.830 53.385 1.00 55.89 565 VAL A CA 1
ATOM 2299 C C . VAL A 1 320 ? 53.677 47.092 53.117 1.00 61.65 565 VAL A C 1
ATOM 2300 O O . VAL A 1 320 ? 54.525 46.938 54.000 1.00 65.17 565 VAL A O 1
ATOM 2304 N N . ARG A 1 321 ? 53.991 47.490 51.894 1.00 62.51 566 ARG A N 1
ATOM 2305 C CA . ARG A 1 321 ? 55.361 47.863 51.577 1.00 60.96 566 ARG A CA 1
ATOM 2306 C C . ARG A 1 321 ? 55.407 48.615 50.265 1.00 64.80 566 ARG A C 1
ATOM 2307 O O . ARG A 1 321 ? 54.524 48.454 49.416 1.00 63.26 566 ARG A O 1
ATOM 2315 N N . THR A 1 322 ? 56.432 49.451 50.113 1.00 70.29 567 THR A N 1
ATOM 2316 C CA . THR A 1 322 ? 56.655 50.156 48.858 1.00 69.70 567 THR A CA 1
ATOM 2317 C C . THR A 1 322 ? 57.534 49.284 47.971 1.00 69.36 567 THR A C 1
ATOM 2318 O O . THR A 1 322 ? 58.174 48.336 48.441 1.00 56.30 567 THR A O 1
ATOM 2322 N N . ASN A 1 323 ? 57.565 49.607 46.685 1.00 73.70 568 ASN A N 1
ATOM 2323 C CA . ASN A 1 323 ? 58.238 48.751 45.727 1.00 69.61 568 ASN A CA 1
ATOM 2324 C C . ASN A 1 323 ? 58.214 49.372 44.338 1.00 69.58 568 ASN A C 1
ATOM 2325 O O . ASN A 1 323 ? 57.782 50.512 44.176 1.00 71.49 568 ASN A O 1
ATOM 2330 N N . GLY A 1 324 ? 58.678 48.625 43.340 1.00 69.11 569 GLY A N 1
ATOM 2331 C CA . GLY A 1 324 ? 58.664 49.101 41.968 1.00 73.04 569 GLY A CA 1
ATOM 2332 C C . GLY A 1 324 ? 59.052 48.043 40.958 1.00 71.97 569 GLY A C 1
ATOM 2333 O O . GLY A 1 324 ? 59.771 47.104 41.286 1.00 72.57 569 GLY A O 1
ATOM 2334 N N . THR A 1 325 ? 58.549 48.185 39.733 1.00 77.31 570 THR A N 1
ATOM 2335 C CA . THR A 1 325 ? 58.956 47.333 38.614 1.00 84.32 570 THR A CA 1
ATOM 2336 C C . THR A 1 325 ? 59.226 48.164 37.377 1.00 87.05 570 THR A C 1
ATOM 2337 O O . THR A 1 325 ? 59.297 49.385 37.440 1.00 85.67 570 THR A O 1
ATOM 2341 N N . SER A 1 326 ? 59.353 47.472 36.250 1.00 90.17 571 SER A N 1
ATOM 2342 C CA . SER A 1 326 ? 59.639 48.088 34.969 1.00 90.59 571 SER A CA 1
ATOM 2343 C C . SER A 1 326 ? 58.926 47.276 33.904 1.00 95.99 571 SER A C 1
ATOM 2344 O O . SER A 1 326 ? 58.594 46.110 34.130 1.00 94.40 571 SER A O 1
ATOM 2347 N N . LYS A 1 327 ? 58.690 47.887 32.747 1.00 102.96 572 LYS A N 1
ATOM 2348 C CA . LYS A 1 327 ? 58.085 47.184 31.621 1.00 98.76 572 LYS A CA 1
ATOM 2349 C C . LYS A 1 327 ? 58.710 45.802 31.470 1.00 92.61 572 LYS A C 1
ATOM 2350 O O . LYS A 1 327 ? 58.016 44.825 31.201 1.00 92.59 572 LYS A O 1
ATOM 2356 N N . ILE A 1 328 ? 60.024 45.727 31.661 1.00 93.96 573 ILE A N 1
ATOM 2357 C CA . ILE A 1 328 ? 60.759 44.475 31.486 1.00 95.66 573 ILE A CA 1
ATOM 2358 C C . ILE A 1 328 ? 60.422 43.436 32.552 1.00 91.95 573 ILE A C 1
ATOM 2359 O O . ILE A 1 328 ? 60.197 42.265 32.235 1.00 89.82 573 ILE A O 1
ATOM 2364 N N . LYS A 1 329 ? 60.384 43.865 33.810 1.00 90.54 574 LYS A N 1
ATOM 2365 C CA . LYS A 1 329 ? 60.074 42.957 34.909 1.00 92.31 574 LYS A CA 1
ATOM 2366 C C . LYS A 1 329 ? 58.614 42.507 34.837 1.00 90.21 574 LYS A C 1
ATOM 2367 O O . LYS A 1 329 ? 58.297 41.350 35.114 1.00 88.29 574 LYS A O 1
ATOM 2373 N N . MET A 1 330 ? 57.733 43.425 34.450 1.00 84.63 575 MET A N 1
ATOM 2374 C CA . MET A 1 330 ? 56.333 43.090 34.229 1.00 84.46 575 MET A CA 1
ATOM 2375 C C . MET A 1 330 ? 56.182 42.099 33.087 1.00 84.73 575 MET A C 1
ATOM 2376 O O . MET A 1 330 ? 55.358 41.189 33.155 1.00 84.94 575 MET A O 1
ATOM 2381 N N . LYS A 1 331 ? 56.977 42.283 32.038 1.00 87.17 576 LYS A N 1
ATOM 2382 C CA . LYS A 1 331 ? 56.984 41.363 30.905 1.00 93.46 576 LYS A CA 1
ATOM 2383 C C . LYS A 1 331 ? 57.388 39.963 31.363 1.00 89.45 576 LYS A C 1
ATOM 2384 O O . LYS A 1 331 ? 56.722 38.971 31.055 1.00 80.96 576 LYS A O 1
ATOM 2390 N N . TRP A 1 332 ? 58.486 39.893 32.107 1.00 88.43 577 TRP A N 1
ATOM 2391 C CA . TRP A 1 332 ? 58.979 38.622 32.603 1.00 90.85 577 TRP A CA 1
ATOM 2392 C C . TRP A 1 332 ? 57.939 37.951 33.495 1.00 88.41 577 TRP A C 1
ATOM 2393 O O . TRP A 1 332 ? 57.761 36.728 33.455 1.00 84.92 577 TRP A O 1
ATOM 2404 N N . GLY A 1 333 ? 57.260 38.763 34.302 1.00 88.50 578 GLY A N 1
AT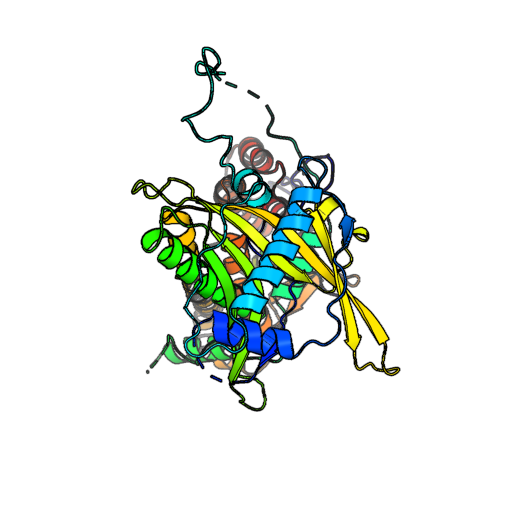OM 2405 C CA . GLY A 1 333 ? 56.237 38.275 35.210 1.00 82.12 578 GLY A CA 1
ATOM 2406 C C . GLY A 1 333 ? 55.016 37.768 34.470 1.00 81.14 578 GLY A C 1
ATOM 2407 O O . GLY A 1 333 ? 54.415 36.766 34.858 1.00 77.33 578 GLY A O 1
ATOM 2408 N N . MET A 1 334 ? 54.656 38.462 33.394 1.00 79.88 579 MET A N 1
ATOM 2409 C CA . MET A 1 334 ? 53.531 38.060 32.561 1.00 80.93 579 MET A CA 1
ATOM 2410 C C . MET A 1 334 ? 53.790 36.735 31.846 1.00 81.74 579 MET A C 1
ATOM 2411 O O . MET A 1 334 ? 52.882 36.154 31.248 1.00 78.92 579 MET A O 1
ATOM 2416 N N . GLU A 1 335 ? 55.028 36.259 31.908 1.00 80.09 580 GLU A N 1
ATOM 2417 C CA . GLU A 1 335 ? 55.416 35.083 31.144 1.00 81.63 580 GLU A CA 1
ATOM 2418 C C . GLU A 1 335 ? 55.847 33.916 32.018 1.00 83.14 580 GLU A C 1
ATOM 2419 O O . GLU A 1 335 ? 56.429 32.952 31.528 1.00 82.29 580 GLU A O 1
ATOM 2425 N N . MET A 1 336 ? 55.548 33.995 33.309 1.00 84.43 581 MET A N 1
ATOM 2426 C CA . MET A 1 336 ? 55.957 32.955 34.248 1.00 76.97 581 MET A CA 1
ATOM 2427 C C . MET A 1 336 ? 55.461 31.567 33.862 1.00 75.41 581 MET A C 1
ATOM 2428 O O . MET A 1 336 ? 55.968 30.564 34.362 1.00 74.45 581 MET A O 1
ATOM 2433 N N . ARG A 1 337 ? 54.467 31.508 32.982 1.00 77.87 582 ARG A N 1
ATOM 2434 C CA . ARG A 1 337 ? 53.996 30.230 32.466 1.00 77.41 582 ARG A CA 1
ATOM 2435 C C . ARG A 1 337 ? 55.171 29.429 31.919 1.00 80.18 582 ARG A C 1
ATOM 2436 O O . ARG A 1 337 ? 55.134 28.196 31.877 1.00 80.54 582 ARG A O 1
ATOM 2444 N N . ARG A 1 338 ? 56.212 30.139 31.493 1.00 79.71 583 ARG A N 1
ATOM 2445 C CA . ARG A 1 338 ? 57.403 29.496 30.960 1.00 77.75 583 ARG A CA 1
ATOM 2446 C C . ARG A 1 338 ? 57.924 28.476 31.952 1.00 75.97 583 ARG A C 1
ATOM 2447 O O . ARG A 1 338 ? 58.519 27.476 31.563 1.00 83.36 583 ARG A O 1
ATOM 2455 N N . CYS A 1 339 ? 57.694 28.726 33.237 1.00 71.79 584 CYS A N 1
ATOM 2456 C CA . CYS A 1 339 ? 58.174 27.821 34.275 1.00 73.47 584 CYS A CA 1
ATOM 2457 C C . CYS A 1 339 ? 57.581 26.433 34.104 1.00 76.43 584 CYS A C 1
ATOM 2458 O O . CYS A 1 339 ? 58.196 25.436 34.475 1.00 72.33 584 CYS A O 1
ATOM 2461 N N . LEU A 1 340 ? 56.375 26.385 33.547 1.00 79.75 585 LEU A N 1
ATOM 2462 C CA . LEU A 1 340 ? 55.682 25.129 33.303 1.00 79.04 585 LEU A CA 1
ATOM 2463 C C . LEU A 1 340 ? 56.424 24.317 32.244 1.00 81.83 585 LEU A C 1
ATOM 2464 O O . LEU A 1 340 ? 56.690 23.124 32.424 1.00 79.71 585 LEU A O 1
ATOM 2469 N N . LEU A 1 341 ? 56.759 24.975 31.140 1.00 80.64 586 LEU A N 1
ATOM 2470 C CA . LEU A 1 341 ? 57.529 24.337 30.082 1.00 83.28 586 LEU A CA 1
ATOM 2471 C C . LEU A 1 341 ? 58.864 23.868 30.624 1.00 87.98 586 LEU A C 1
ATOM 2472 O O . LEU A 1 341 ? 59.124 22.668 30.695 1.00 88.66 586 LEU A O 1
ATOM 2477 N N . GLN A 1 342 ? 59.705 24.822 31.012 1.00 85.54 587 GLN A N 1
ATOM 2478 C CA . GLN A 1 342 ? 61.010 24.504 31.572 1.00 86.71 587 GLN A CA 1
ATOM 2479 C C . GLN A 1 342 ? 60.913 23.349 32.563 1.00 87.18 587 GLN A C 1
ATOM 2480 O O . GLN A 1 342 ? 61.652 22.369 32.472 1.00 90.34 587 GLN A O 1
ATOM 2486 N N . SER A 1 343 ? 59.987 23.476 33.504 1.00 86.66 588 SER A N 1
ATOM 2487 C CA . SER A 1 343 ? 59.742 22.447 34.499 1.00 82.62 588 SER A CA 1
ATOM 2488 C C . SER A 1 343 ? 59.478 21.110 33.814 1.00 89.10 588 SER A C 1
ATOM 2489 O O . SER A 1 343 ? 60.111 20.102 34.136 1.00 90.27 588 SER A O 1
ATOM 2492 N N . LEU A 1 344 ? 58.542 21.119 32.864 1.00 89.37 589 LEU A N 1
ATOM 2493 C CA . LEU A 1 344 ? 58.166 19.927 32.101 1.00 91.92 589 LEU A CA 1
ATOM 2494 C C . LEU A 1 344 ? 59.343 19.298 31.354 1.00 90.32 589 LEU A C 1
ATOM 2495 O O . LEU A 1 344 ? 59.686 18.142 31.581 1.00 92.65 589 LEU A O 1
ATOM 2500 N N . GLN A 1 345 ? 59.949 20.065 30.456 1.00 89.36 590 GLN A N 1
ATOM 2501 C CA . GLN A 1 345 ? 61.105 19.603 29.698 1.00 95.58 590 GLN A CA 1
ATOM 2502 C C . GLN A 1 345 ? 62.092 18.790 30.542 1.00 96.21 590 GLN A C 1
ATOM 2503 O O . GLN A 1 345 ? 62.526 17.715 30.131 1.00 98.84 590 GLN A O 1
ATOM 2509 N N . GLN A 1 346 ? 62.445 19.298 31.719 1.00 92.55 591 GLN A N 1
ATOM 2510 C CA . GLN A 1 346 ? 63.344 18.572 32.610 1.00 91.36 591 GLN A CA 1
ATOM 2511 C C . GLN A 1 346 ? 62.750 17.218 32.975 1.00 98.17 591 GLN A C 1
ATOM 2512 O O . GLN A 1 346 ? 63.444 16.202 32.966 1.00 99.31 591 GLN A O 1
ATOM 2518 N N . ILE A 1 347 ? 61.461 17.208 33.300 1.00 97.08 592 ILE A N 1
ATOM 2519 C CA . ILE A 1 347 ? 60.788 15.970 33.660 1.00 99.75 592 ILE A CA 1
ATOM 2520 C C . ILE A 1 347 ? 60.765 15.061 32.439 1.00 104.86 592 ILE A C 1
ATOM 2521 O O . ILE A 1 347 ? 60.874 13.839 32.552 1.00 106.65 592 ILE A O 1
ATOM 2526 N N . GLU A 1 348 ? 60.632 15.676 31.267 1.00 102.66 593 GLU A N 1
ATOM 2527 C CA . GLU A 1 348 ? 60.618 14.946 30.010 1.00 104.35 593 GLU A CA 1
ATOM 2528 C C . GLU A 1 348 ? 61.947 14.222 29.831 1.00 108.71 593 GLU A C 1
ATOM 2529 O O . GLU A 1 348 ? 62.011 12.997 29.919 1.00 113.61 593 GLU A O 1
ATOM 2535 N N . SER A 1 349 ? 63.010 14.982 29.596 1.00 102.53 594 SER A N 1
ATOM 2536 C CA . SER A 1 349 ? 64.330 14.400 29.400 1.00 106.71 594 SER A CA 1
ATOM 2537 C C . SER A 1 349 ? 64.655 13.386 30.494 1.00 110.61 594 SER A C 1
ATOM 2538 O O . SER A 1 349 ? 65.251 12.340 30.234 1.00 112.31 594 SER A O 1
ATOM 2541 N N . MET A 1 350 ? 64.256 13.702 31.720 1.00 109.27 595 MET A N 1
ATOM 2542 C CA . MET A 1 350 ? 64.547 12.848 32.863 1.00 108.36 595 MET A CA 1
ATOM 2543 C C . MET A 1 350 ? 64.007 11.444 32.623 1.00 109.48 595 MET A C 1
ATOM 2544 O O . MET A 1 350 ? 64.411 10.487 33.283 1.00 110.31 595 MET A O 1
ATOM 2549 N N . ILE A 1 351 ? 63.084 11.336 31.673 1.00 112.74 596 ILE A N 1
ATOM 2550 C CA . ILE A 1 351 ? 62.494 10.057 31.300 1.00 117.18 596 ILE A CA 1
ATOM 2551 C C . ILE A 1 351 ? 63.361 9.344 30.271 1.00 123.45 596 ILE A C 1
ATOM 2552 O O . ILE A 1 351 ? 63.491 8.122 30.305 1.00 128.64 596 ILE A O 1
ATOM 2557 N N . GLU A 1 352 ? 63.956 10.110 29.360 1.00 123.08 597 GLU A N 1
ATOM 2558 C CA . GLU A 1 352 ? 64.908 9.555 28.401 1.00 123.50 597 GLU A CA 1
ATOM 2559 C C . GLU A 1 352 ? 66.070 8.899 29.138 1.00 125.97 597 GLU A C 1
ATOM 2560 O O . GLU A 1 352 ? 66.573 7.853 28.722 1.00 130.58 597 GLU A O 1
ATOM 2566 N N . ALA A 1 353 ? 66.488 9.519 30.238 1.00 124.72 598 ALA A N 1
ATOM 2567 C CA . ALA A 1 353 ? 67.570 8.985 31.057 1.00 127.91 598 ALA A CA 1
ATOM 2568 C C . ALA A 1 353 ? 67.189 7.636 31.658 1.00 128.59 598 ALA A C 1
ATOM 2569 O O . ALA A 1 353 ? 67.964 7.049 32.413 1.00 133.98 598 ALA A O 1
ATOM 2571 N N . GLU A 1 354 ? 65.996 7.153 31.319 1.00 123.81 599 GLU A N 1
ATOM 2572 C CA . GLU A 1 354 ? 65.515 5.864 31.807 1.00 127.30 599 GLU A CA 1
ATOM 2573 C C . GLU A 1 354 ? 64.859 5.043 30.697 1.00 131.76 599 GLU A C 1
ATOM 2574 O O . GLU A 1 354 ? 64.967 3.817 30.683 1.00 136.30 599 GLU A O 1
ATOM 2580 N N . SER A 1 355 ? 64.182 5.721 29.773 1.00 130.43 600 SER A N 1
ATOM 2581 C CA . SER A 1 355 ? 63.444 5.053 28.698 1.00 133.18 600 SER A CA 1
ATOM 2582 C C . SER A 1 355 ? 64.345 4.400 27.654 1.00 137.84 600 SER A C 1
ATOM 2583 O O . SER A 1 355 ? 64.018 3.338 27.116 1.00 137.30 600 SER A O 1
ATOM 2586 N N . SER A 1 356 ? 65.472 5.039 27.360 1.00 136.31 601 SER A N 1
ATOM 2587 C CA . SER A 1 356 ? 66.414 4.490 26.397 1.00 135.54 601 SER A CA 1
ATOM 2588 C C . SER A 1 356 ? 67.161 3.307 27.013 1.00 135.36 601 SER A C 1
ATOM 2589 O O . SER A 1 356 ? 67.521 2.355 26.317 1.00 133.21 601 SER A O 1
ATOM 2592 N N . VAL A 1 357 ? 67.374 3.368 28.325 1.00 135.04 602 VAL A N 1
ATOM 2593 C CA . VAL A 1 357 ? 68.049 2.295 29.052 1.00 138.63 602 VAL A CA 1
ATOM 2594 C C . VAL A 1 357 ? 67.155 1.072 29.255 1.00 137.71 602 VAL A C 1
ATOM 2595 O O . VAL A 1 357 ? 67.609 -0.065 29.125 1.00 136.93 602 VAL A O 1
ATOM 2599 N N . LYS A 1 358 ? 65.886 1.310 29.575 1.00 139.67 603 LYS A N 1
ATOM 2600 C CA . LYS A 1 358 ? 64.938 0.222 29.804 1.00 141.72 603 LYS A CA 1
ATOM 2601 C C . LYS A 1 358 ? 64.284 -0.247 28.503 1.00 140.02 603 LYS A C 1
ATOM 2602 O O . LYS A 1 358 ? 63.397 -1.103 28.516 1.00 134.87 603 LYS A O 1
ATOM 2608 N N . GLU A 1 359 ? 64.736 0.322 27.387 1.00 140.71 604 GLU A N 1
ATOM 2609 C CA . GLU A 1 359 ? 64.261 -0.053 26.054 1.00 139.83 604 GLU A CA 1
ATOM 2610 C C . GLU A 1 359 ? 62.833 0.415 25.771 1.00 140.96 604 GLU A C 1
ATOM 2611 O O . GLU A 1 359 ? 62.557 0.966 24.704 1.00 139.85 604 GLU A O 1
ATOM 2617 N N . LYS A 1 360 ? 61.934 0.194 26.726 1.00 141.51 605 LYS A N 1
ATOM 2618 C CA . LYS A 1 360 ? 60.541 0.615 26.588 1.00 140.77 605 LYS A CA 1
ATOM 2619 C C . LYS A 1 360 ? 60.312 2.023 27.140 1.00 139.76 605 LYS A C 1
ATOM 2620 O O . LYS A 1 360 ? 61.023 2.469 28.043 1.00 138.07 605 LYS A O 1
ATOM 2626 N N . ASP A 1 361 ? 59.320 2.716 26.586 1.00 140.74 606 ASP A N 1
ATOM 2627 C CA . ASP A 1 361 ? 58.888 4.010 27.108 1.00 137.34 606 ASP A CA 1
ATOM 2628 C C . ASP A 1 361 ? 58.375 3.855 28.539 1.00 135.43 606 ASP A C 1
ATOM 2629 O O . ASP A 1 361 ? 57.613 2.934 28.838 1.00 137.41 606 ASP A O 1
ATOM 2634 N N . MET A 1 362 ? 58.780 4.764 29.419 1.00 131.61 607 MET A N 1
ATOM 2635 C CA . MET A 1 362 ? 58.541 4.588 30.848 1.00 129.22 607 MET A CA 1
ATOM 2636 C C . MET A 1 362 ? 57.594 5.606 31.487 1.00 124.38 607 MET A C 1
ATOM 2637 O O . MET A 1 362 ? 57.393 5.586 32.701 1.00 122.51 607 MET A O 1
ATOM 2642 N N . THR A 1 363 ? 57.009 6.489 30.684 1.00 123.05 608 THR A N 1
ATOM 2643 C CA . THR A 1 363 ? 56.142 7.525 31.238 1.00 123.24 608 THR A CA 1
ATOM 2644 C C . THR A 1 363 ? 55.005 6.911 32.050 1.00 121.44 608 THR A C 1
ATOM 2645 O O . THR A 1 363 ? 54.699 7.371 33.151 1.00 118.18 608 THR A O 1
ATOM 2649 N N . LYS A 1 364 ? 54.394 5.864 31.505 1.00 123.63 609 LYS A N 1
ATOM 2650 C CA . LYS A 1 364 ? 53.256 5.223 32.150 1.00 121.76 609 LYS A CA 1
ATOM 2651 C C . LYS A 1 364 ? 53.665 4.493 33.423 1.00 112.29 609 LYS A C 1
ATOM 2652 O O . LYS A 1 364 ? 53.005 4.606 34.452 1.00 109.92 609 LYS A O 1
ATOM 2658 N N . GLU A 1 365 ? 54.751 3.738 33.352 1.00 114.22 610 GLU A N 1
ATOM 2659 C CA . GLU A 1 365 ? 55.261 3.070 34.541 1.00 121.86 610 GLU A CA 1
ATOM 2660 C C . GLU A 1 365 ? 55.357 4.056 35.695 1.00 117.85 610 GLU A C 1
ATOM 2661 O O . GLU A 1 365 ? 54.736 3.876 36.746 1.00 113.13 610 GLU A O 1
ATOM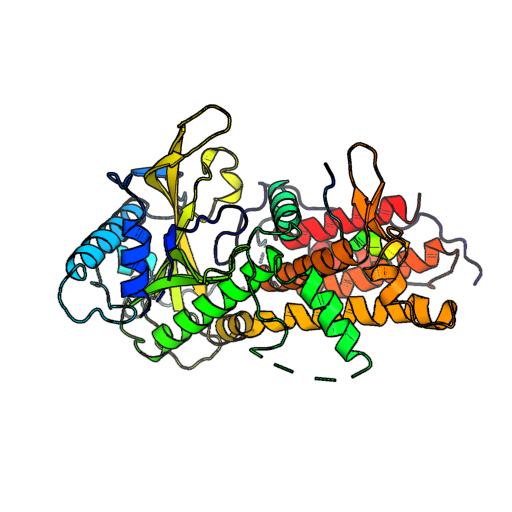 2667 N N . PHE A 1 366 ? 56.137 5.107 35.475 1.00 117.95 611 PHE A N 1
ATOM 2668 C CA . PHE A 1 366 ? 56.377 6.133 36.478 1.00 114.50 611 PHE A CA 1
ATOM 2669 C C . PHE A 1 366 ? 55.090 6.778 36.999 1.00 107.87 611 PHE A C 1
ATOM 2670 O O . PHE A 1 366 ? 54.769 6.688 38.188 1.00 103.75 611 PHE A O 1
ATOM 2678 N N . PHE A 1 367 ? 54.359 7.429 36.102 1.00 101.81 612 PHE A N 1
ATOM 2679 C CA . PHE A 1 367 ? 53.165 8.175 36.480 1.00 103.53 612 PHE A CA 1
ATOM 2680 C C . PHE A 1 367 ? 52.020 7.326 37.023 1.00 108.02 612 PHE A C 1
ATOM 2681 O O . PHE A 1 367 ? 51.125 7.845 37.689 1.00 103.78 612 PHE A O 1
ATOM 2689 N N . GLU A 1 368 ? 52.040 6.028 36.736 1.00 115.97 613 GLU A N 1
ATOM 2690 C CA . GLU A 1 368 ? 50.944 5.153 37.143 1.00 109.23 613 GLU A CA 1
ATOM 2691 C C . GLU A 1 368 ? 51.210 4.414 38.454 1.00 112.81 613 GLU A C 1
ATOM 2692 O O . GLU A 1 368 ? 50.274 3.989 39.131 1.00 110.44 613 GLU A O 1
ATOM 2698 N N . ASN A 1 369 ? 52.482 4.271 38.816 1.00 117.41 614 ASN A N 1
ATOM 2699 C CA . ASN A 1 369 ? 52.829 3.766 40.145 1.00 121.36 614 ASN A CA 1
ATOM 2700 C C . ASN A 1 369 ? 54.216 4.163 40.674 1.00 126.45 614 ASN A C 1
ATOM 2701 O O . ASN A 1 369 ? 54.428 5.301 41.112 1.00 112.66 614 ASN A O 1
ATOM 2706 N N . LYS A 1 370 ? 55.154 3.220 40.621 1.00 132.96 615 LYS A N 1
ATOM 2707 C CA . LYS A 1 370 ? 56.372 3.305 41.424 1.00 128.15 615 LYS A CA 1
ATOM 2708 C C . LYS A 1 370 ? 57.651 3.580 40.644 1.00 123.33 615 LYS A C 1
ATOM 2709 O O . LYS A 1 370 ? 57.674 3.537 39.410 1.00 120.39 615 LYS A O 1
ATOM 2715 N N . SER A 1 371 ? 58.711 3.807 41.419 1.00 121.91 616 SER A N 1
ATOM 2716 C CA . SER A 1 371 ? 59.971 4.433 41.009 1.00 118.03 616 SER A CA 1
ATOM 2717 C C . SER A 1 371 ? 60.084 5.743 41.790 1.00 110.35 616 SER A C 1
ATOM 2718 O O . SER A 1 371 ? 60.673 6.723 41.329 1.00 102.15 616 SER A O 1
ATOM 2721 N N . GLU A 1 372 ? 59.467 5.737 42.972 1.00 113.70 617 GLU A N 1
ATOM 2722 C CA . GLU A 1 372 ? 59.691 6.726 44.014 1.00 98.88 617 GLU A CA 1
ATOM 2723 C C . GLU A 1 372 ? 61.154 6.589 44.367 1.00 98.52 617 GLU A C 1
ATOM 2724 O O . GLU A 1 372 ? 61.517 6.458 45.534 1.00 98.12 617 GLU A O 1
ATOM 2730 N N . THR A 1 373 ? 61.988 6.592 43.332 1.00 103.52 618 THR A N 1
ATOM 2731 C CA . THR A 1 373 ? 63.393 6.241 43.466 1.00 108.38 618 THR A CA 1
ATOM 2732 C C . THR A 1 373 ? 64.271 7.432 43.135 1.00 103.50 618 THR A C 1
ATOM 2733 O O . THR A 1 373 ? 65.459 7.260 42.850 1.00 106.43 618 THR A O 1
ATOM 2737 N N . TRP A 1 374 ? 63.691 8.635 43.167 1.00 102.16 619 TRP A N 1
ATOM 2738 C CA . TRP A 1 374 ? 64.489 9.865 43.073 1.00 93.45 619 TRP A CA 1
ATOM 2739 C C . TRP A 1 374 ? 64.467 10.611 44.399 1.00 83.72 619 TRP A C 1
ATOM 2740 O O . TRP A 1 374 ? 63.400 10.937 44.918 1.00 87.12 619 TRP A O 1
ATOM 2751 N N . PRO A 1 375 ? 65.651 10.867 44.963 1.00 83.76 620 PRO A N 1
ATOM 2752 C CA . PRO A 1 375 ? 65.767 11.650 46.202 1.00 87.17 620 PRO A CA 1
ATOM 2753 C C . PRO A 1 375 ? 65.356 13.113 45.991 1.00 81.00 620 PRO A C 1
ATOM 2754 O O . PRO A 1 375 ? 65.718 13.719 44.977 1.00 76.06 620 PRO A O 1
ATOM 2758 N N . ILE A 1 376 ? 64.602 13.669 46.936 1.00 79.32 621 ILE A N 1
ATOM 2759 C CA . ILE A 1 376 ? 64.107 15.037 46.803 1.00 76.42 621 ILE A CA 1
ATOM 2760 C C . ILE A 1 376 ? 64.007 15.758 48.133 1.00 73.74 621 ILE A C 1
ATOM 2761 O O . ILE A 1 376 ? 63.523 16.885 48.177 1.00 72.60 621 ILE A O 1
ATOM 2766 N N . GLY A 1 377 ? 64.434 15.125 49.219 1.00 71.27 622 GLY A N 1
ATOM 2767 C CA . GLY A 1 377 ? 64.305 15.776 50.508 1.00 72.10 622 GLY A CA 1
ATOM 2768 C C . GLY A 1 377 ? 65.030 15.153 51.677 1.00 72.46 622 GLY A C 1
ATOM 2769 O O . GLY A 1 377 ? 65.538 14.044 51.599 1.00 75.68 622 GLY A O 1
ATOM 2770 N N . GLU A 1 378 ? 65.064 15.896 52.772 1.00 74.20 623 GLU A N 1
ATOM 2771 C CA . GLU A 1 378 ? 65.647 15.439 54.018 1.00 83.86 623 GLU A CA 1
ATOM 2772 C C . GLU A 1 378 ? 64.536 15.444 55.048 1.00 92.30 623 GLU A C 1
ATOM 2773 O O . GLU A 1 378 ? 63.582 16.213 54.928 1.00 85.96 623 GLU A O 1
ATOM 2779 N N . SER A 1 379 ? 64.658 14.590 56.059 1.00 101.02 624 SER A N 1
ATOM 2780 C CA . SER A 1 379 ? 63.729 14.594 57.185 1.00 99.41 624 SER A CA 1
ATOM 2781 C C . SER A 1 379 ? 64.501 14.215 58.443 1.00 96.13 624 SER A C 1
ATOM 2782 O O . SER A 1 379 ? 65.704 13.961 58.379 1.00 92.37 624 SER A O 1
ATOM 2785 N N . PRO A 1 380 ? 63.826 14.202 59.599 1.00 100.17 625 PRO A N 1
ATOM 2786 C CA . PRO A 1 380 ? 64.531 13.734 60.797 1.00 103.85 625 PRO A CA 1
ATOM 2787 C C . PRO A 1 380 ? 65.111 12.333 60.580 1.00 103.96 625 PRO A C 1
ATOM 2788 O O . PRO A 1 380 ? 66.199 12.024 61.080 1.00 95.09 625 PRO A O 1
ATOM 2792 N N . LYS A 1 381 ? 64.387 11.508 59.825 1.00 104.67 626 LYS A N 1
ATOM 2793 C CA . LYS A 1 381 ? 64.835 10.162 59.473 1.00 103.66 626 LYS A CA 1
ATOM 2794 C C . LYS A 1 381 ? 65.979 10.189 58.458 1.00 97.70 626 LYS A C 1
ATOM 2795 O O . LYS A 1 381 ? 66.679 9.196 58.272 1.00 101.66 626 LYS A O 1
ATOM 2801 N N . GLY A 1 382 ? 66.155 11.325 57.795 1.00 96.06 627 GLY A N 1
ATOM 2802 C CA . GLY A 1 382 ? 67.234 11.495 56.841 1.00 93.48 627 GLY A CA 1
ATOM 2803 C C . GLY A 1 382 ? 66.783 11.509 55.394 1.00 90.52 627 GLY A C 1
ATOM 2804 O O . GLY A 1 382 ? 65.681 11.945 55.074 1.00 91.54 627 GLY A O 1
ATOM 2805 N N . MET A 1 383 ? 67.659 11.036 54.516 1.00 94.05 628 MET A N 1
ATOM 2806 C CA . MET A 1 383 ? 67.383 10.950 53.087 1.00 90.44 628 MET A CA 1
ATOM 2807 C C . MET A 1 383 ? 65.965 10.466 52.812 1.00 92.61 628 MET A C 1
ATOM 2808 O O . MET A 1 383 ? 65.456 9.588 53.508 1.00 92.40 628 MET A O 1
ATOM 2813 N N . GLU A 1 384 ? 65.344 11.032 51.781 1.00 91.90 629 GLU A N 1
ATOM 2814 C CA . GLU A 1 384 ? 63.935 10.791 51.500 1.00 88.74 629 GLU A CA 1
ATOM 2815 C C . GLU A 1 384 ? 63.657 10.859 49.998 1.00 89.08 629 GLU A C 1
ATOM 2816 O O . GLU A 1 384 ? 64.230 11.689 49.293 1.00 93.25 629 GLU A O 1
ATOM 2822 N N . GLU A 1 385 ? 62.775 9.993 49.509 1.00 88.75 630 GLU A N 1
ATOM 2823 C CA . GLU A 1 385 ? 62.523 9.904 48.071 1.00 89.02 630 GLU A CA 1
ATOM 2824 C C . GLU A 1 385 ? 61.054 10.100 47.696 1.00 90.55 630 GLU A C 1
ATOM 2825 O O . GLU A 1 385 ? 60.169 10.064 48.553 1.00 92.50 630 GLU A O 1
ATOM 2831 N N . GLY A 1 386 ? 60.803 10.304 46.406 1.00 85.31 631 GLY A N 1
ATOM 2832 C CA . GLY A 1 386 ? 59.469 10.620 45.936 1.00 85.80 631 GLY A CA 1
ATOM 2833 C C . GLY A 1 386 ? 59.305 10.364 44.455 1.00 85.26 631 GLY A C 1
ATOM 2834 O O . GLY A 1 386 ? 60.278 10.377 43.705 1.00 88.54 631 GLY A O 1
ATOM 2835 N N . SER A 1 387 ? 58.066 10.138 44.033 1.00 83.15 632 SER A N 1
ATOM 2836 C CA . SER A 1 387 ? 57.781 9.777 42.648 1.00 89.41 632 SER A CA 1
ATOM 2837 C C . SER A 1 387 ? 57.749 10.968 41.686 1.00 82.53 632 SER A C 1
ATOM 2838 O O . SER A 1 387 ? 57.672 12.120 42.099 1.00 84.45 632 SER A O 1
ATOM 2841 N N . ILE A 1 388 ? 57.813 10.657 40.398 1.00 85.13 633 ILE A N 1
ATOM 2842 C CA . ILE A 1 388 ? 57.719 11.620 39.306 1.00 88.13 633 ILE A CA 1
ATOM 2843 C C . ILE A 1 388 ? 56.667 12.694 39.560 1.00 86.95 633 ILE A C 1
ATOM 2844 O O . ILE A 1 388 ? 56.816 13.835 39.121 1.00 80.94 633 ILE A O 1
ATOM 2849 N N . GLY A 1 389 ? 55.596 12.321 40.254 1.00 85.90 634 GLY A N 1
ATOM 2850 C CA . GLY A 1 389 ? 54.589 13.282 40.658 1.00 81.56 634 GLY A CA 1
ATOM 2851 C C . GLY A 1 389 ? 55.195 14.381 41.514 1.00 84.70 634 GLY A C 1
ATOM 2852 O O . GLY A 1 389 ? 55.177 15.567 41.149 1.00 77.29 634 GLY A O 1
ATOM 2853 N N . LYS A 1 390 ? 55.740 13.985 42.660 1.00 81.07 635 LYS A N 1
ATOM 2854 C CA . LYS A 1 390 ? 56.415 14.926 43.540 1.00 81.11 635 LYS A CA 1
ATOM 2855 C C . LYS A 1 390 ? 57.483 15.679 42.765 1.00 78.15 635 LYS A C 1
ATOM 2856 O O . LYS A 1 390 ? 57.540 16.903 42.808 1.00 78.12 635 LYS A O 1
ATOM 2862 N N . VAL A 1 391 ? 58.308 14.941 42.035 1.00 77.41 636 VAL A N 1
ATOM 2863 C CA . VAL A 1 391 ? 59.349 15.543 41.216 1.00 79.29 636 VAL A CA 1
ATOM 2864 C C . VAL A 1 391 ? 58.805 16.634 40.288 1.00 77.11 636 VAL A C 1
ATOM 2865 O O . VAL A 1 391 ? 59.334 17.743 40.250 1.00 75.52 636 VAL A O 1
ATOM 2869 N N . CYS A 1 392 ? 57.751 16.324 39.548 1.00 74.88 637 CYS A N 1
ATOM 2870 C CA . CYS A 1 392 ? 57.124 17.317 38.691 1.00 74.86 637 CYS A CA 1
ATOM 2871 C C . CYS A 1 392 ? 56.886 18.617 39.446 1.00 75.43 637 CYS A C 1
ATOM 2872 O O . CYS A 1 392 ? 57.179 19.702 38.947 1.00 75.25 637 CYS A O 1
ATOM 2875 N N . ARG A 1 393 ? 56.330 18.501 40.648 1.00 75.47 638 ARG A N 1
ATOM 2876 C CA . ARG A 1 393 ? 55.961 19.671 41.435 1.00 71.07 638 ARG A CA 1
ATOM 2877 C C . ARG A 1 393 ? 57.194 20.389 41.962 1.00 71.51 638 ARG A C 1
ATOM 2878 O O . ARG A 1 393 ? 57.289 21.612 41.893 1.00 72.61 638 ARG A O 1
ATOM 2886 N N . THR A 1 394 ? 58.139 19.621 42.487 1.00 70.41 639 THR A N 1
ATOM 2887 C CA . THR A 1 394 ? 59.379 20.184 42.990 1.00 68.03 639 THR A CA 1
ATOM 2888 C C . THR A 1 394 ? 60.131 20.977 41.928 1.00 69.80 639 THR A C 1
ATOM 2889 O O . THR A 1 394 ? 60.607 22.076 42.197 1.00 71.81 639 THR A O 1
ATOM 2893 N N . LEU A 1 395 ? 60.235 20.432 40.723 1.00 69.63 640 LEU A N 1
ATOM 2894 C CA . LEU A 1 395 ? 60.879 21.164 39.640 1.00 66.68 640 LEU A CA 1
ATOM 2895 C C . LEU A 1 395 ? 60.076 22.394 39.234 1.00 69.59 640 LEU A C 1
ATOM 2896 O O . LEU A 1 395 ? 60.642 23.409 38.829 1.00 72.23 640 LEU A O 1
ATOM 2901 N N . LEU A 1 396 ? 58.757 22.316 39.354 1.00 71.55 641 LEU A N 1
ATOM 2902 C CA . LEU A 1 396 ? 57.920 23.468 39.046 1.00 68.77 641 LEU A CA 1
ATOM 2903 C C . LEU A 1 396 ? 58.235 24.566 40.051 1.00 68.26 641 LEU A C 1
ATOM 2904 O O . LEU A 1 396 ? 58.557 25.691 39.677 1.00 69.01 641 LEU A O 1
ATOM 2909 N N . ALA A 1 397 ? 58.148 24.222 41.333 1.00 66.93 642 ALA A N 1
ATOM 2910 C CA . ALA A 1 397 ? 58.487 25.144 42.407 1.00 62.89 642 ALA A CA 1
ATOM 2911 C C . ALA A 1 397 ? 59.856 25.783 42.177 1.00 64.22 642 ALA A C 1
ATOM 2912 O O . ALA A 1 397 ? 59.988 27.008 42.234 1.00 63.57 642 ALA A O 1
ATOM 2914 N N . LYS A 1 398 ? 60.869 24.964 41.909 1.00 59.06 643 LYS A N 1
ATOM 2915 C CA . LYS A 1 398 ? 62.203 25.494 41.639 1.00 63.77 643 LYS A CA 1
ATOM 2916 C C . LYS A 1 398 ? 62.199 26.525 40.503 1.00 64.15 643 LYS A C 1
ATOM 2917 O O . LYS A 1 398 ? 62.700 27.642 40.664 1.00 60.80 643 LYS A O 1
ATOM 2923 N N . SER A 1 399 ? 61.629 26.159 39.361 1.00 60.88 644 SER A N 1
ATOM 2924 C CA . SER A 1 399 ? 61.555 27.086 38.244 1.00 58.96 644 SER A CA 1
ATOM 2925 C C . SER A 1 399 ? 60.844 28.369 38.653 1.00 62.16 644 SER A C 1
ATOM 2926 O O . SER A 1 399 ? 61.233 29.466 38.248 1.00 64.01 644 SER A O 1
ATOM 2929 N N . VAL A 1 400 ? 59.799 28.227 39.462 1.00 64.08 645 VAL A N 1
ATOM 2930 C CA . VAL A 1 400 ? 58.975 29.371 39.847 1.00 65.20 645 VAL A CA 1
ATOM 2931 C C . VAL A 1 400 ? 59.691 30.297 40.841 1.00 63.24 645 VAL A C 1
ATOM 2932 O O . VAL A 1 400 ? 59.644 31.523 40.709 1.00 60.20 645 VAL A O 1
ATOM 2936 N N . PHE A 1 401 ? 60.370 29.713 41.820 1.00 59.35 646 PHE A N 1
ATOM 2937 C CA . PHE A 1 401 ? 61.147 30.512 42.757 1.00 61.22 646 PHE A CA 1
ATOM 2938 C C . PHE A 1 401 ? 62.331 31.219 42.085 1.00 62.00 646 PHE A C 1
ATOM 2939 O O . PHE A 1 401 ? 62.644 32.357 42.439 1.00 56.96 646 PHE A O 1
ATOM 2947 N N . ASN A 1 402 ? 62.977 30.556 41.121 1.00 61.13 647 ASN A N 1
ATOM 2948 C CA . ASN A 1 402 ? 64.002 31.207 40.296 1.00 59.22 647 ASN A CA 1
ATOM 2949 C C . ASN A 1 402 ? 63.461 32.509 39.727 1.00 64.92 647 ASN A C 1
ATOM 2950 O O . ASN A 1 402 ? 64.156 33.523 39.672 1.00 65.06 647 ASN A O 1
ATOM 2955 N N . SER A 1 403 ? 62.207 32.463 39.295 1.00 65.02 648 SER A N 1
ATOM 2956 C CA . SER A 1 403 ? 61.576 33.585 38.630 1.00 59.46 648 SER A CA 1
ATOM 2957 C C . SER A 1 403 ? 61.099 34.629 39.641 1.00 64.11 648 SER A C 1
ATOM 2958 O O . SER A 1 403 ? 61.178 35.842 39.397 1.00 64.66 648 SER A O 1
ATOM 2961 N N . LEU A 1 404 ? 60.608 34.145 40.779 1.00 64.54 649 LEU A N 1
ATOM 2962 C CA . LEU A 1 404 ? 60.099 35.006 41.848 1.00 60.80 649 LEU A CA 1
ATOM 2963 C C . LEU A 1 404 ? 61.230 35.714 42.564 1.00 59.93 649 LEU A C 1
ATOM 2964 O O . LEU A 1 404 ? 61.040 36.772 43.139 1.00 61.68 649 LEU A O 1
ATOM 2969 N N . TYR A 1 405 ? 62.407 35.107 42.542 1.00 62.56 650 TYR A N 1
ATOM 2970 C CA . TYR A 1 405 ? 63.536 35.621 43.296 1.00 61.34 650 TYR A CA 1
ATOM 2971 C C . TYR A 1 405 ? 64.714 35.878 42.370 1.00 63.18 650 TYR A C 1
ATOM 2972 O O . TYR A 1 405 ? 65.881 35.816 42.777 1.00 57.95 650 TYR A O 1
ATOM 2981 N N . ALA A 1 406 ? 64.385 36.162 41.114 1.00 62.70 651 ALA A N 1
ATOM 2982 C CA . ALA A 1 406 ? 65.377 36.519 40.119 1.00 60.22 651 ALA A CA 1
ATOM 2983 C C . ALA A 1 406 ? 66.304 37.590 40.673 1.00 59.94 651 ALA A C 1
ATOM 2984 O O . ALA A 1 406 ? 65.846 38.585 41.241 1.00 59.18 651 ALA A O 1
ATOM 2986 N N . SER A 1 407 ? 67.606 37.372 40.514 1.00 59.41 652 SER A N 1
ATOM 2987 C CA . SER A 1 407 ? 68.608 38.322 40.982 1.00 57.84 652 SER A CA 1
ATOM 2988 C C . SER A 1 407 ? 69.975 37.992 40.410 1.00 63.09 652 SER A C 1
ATOM 2989 O O . SER A 1 407 ? 70.235 36.856 40.021 1.00 62.74 652 SER A O 1
ATOM 2992 N N . PRO A 1 408 ? 70.858 38.997 40.348 1.00 68.80 653 PRO A N 1
ATOM 2993 C CA . PRO A 1 408 ? 72.227 38.765 39.888 1.00 58.25 653 PRO A CA 1
ATOM 2994 C C . PRO A 1 408 ? 72.895 37.720 40.765 1.00 59.29 653 PRO A C 1
ATOM 2995 O O . PRO A 1 408 ? 73.549 36.832 40.226 1.00 65.56 653 PRO A O 1
ATOM 2999 N N . GLN A 1 409 ? 72.733 37.815 42.084 1.00 58.21 654 GLN A N 1
ATOM 3000 C CA . GLN A 1 409 ? 73.224 36.761 42.972 1.00 62.57 654 GLN A CA 1
ATOM 3001 C C . GLN A 1 409 ? 72.869 35.387 42.396 1.00 65.94 654 GLN A C 1
ATOM 3002 O O . GLN A 1 409 ? 73.709 34.481 42.371 1.00 62.96 654 GLN A O 1
ATOM 3008 N N . LEU A 1 410 ? 71.634 35.246 41.909 1.00 62.45 655 LEU A N 1
ATOM 3009 C CA . LEU A 1 410 ? 71.157 33.964 41.380 1.00 58.48 655 LEU A CA 1
ATOM 3010 C C . LEU A 1 410 ? 71.770 33.541 40.032 1.00 62.45 655 LEU A C 1
ATOM 3011 O O . LEU A 1 410 ? 72.130 32.369 39.859 1.00 61.05 655 LEU A O 1
ATOM 3016 N N . GLU A 1 411 ? 71.872 34.473 39.083 1.00 61.44 656 GLU A N 1
ATOM 3017 C CA . GLU A 1 411 ? 72.542 34.202 37.808 1.00 64.36 656 GLU A CA 1
ATOM 3018 C C . GLU A 1 411 ? 73.925 33.619 38.074 1.00 66.48 656 GLU A C 1
ATOM 3019 O O . GLU A 1 411 ? 74.310 32.588 37.503 1.00 60.90 656 GLU A O 1
ATOM 3025 N N . GLY A 1 412 ? 74.661 34.294 38.953 1.00 54.86 657 GLY A N 1
ATOM 3026 C CA . GLY A 1 412 ? 75.987 33.867 39.332 1.00 53.11 657 GLY A CA 1
ATOM 3027 C C . GLY A 1 412 ? 75.988 32.476 39.915 1.00 61.82 657 GLY A C 1
ATOM 3028 O O . GLY A 1 412 ? 76.552 31.551 39.333 1.00 68.23 657 GLY A O 1
ATOM 3029 N N . PHE A 1 413 ? 75.349 32.321 41.067 1.00 62.37 658 PHE A N 1
ATOM 3030 C CA . PHE A 1 413 ? 75.311 31.032 41.732 1.00 59.34 658 PHE A CA 1
ATOM 3031 C C . PHE A 1 413 ? 75.021 29.889 40.761 1.00 63.83 658 PHE A C 1
ATOM 3032 O O . PHE A 1 413 ? 75.738 28.896 40.740 1.00 62.24 658 PHE A O 1
ATOM 3040 N N . SER A 1 414 ? 73.967 30.023 39.961 1.00 64.01 659 SER A N 1
ATOM 3041 C CA . SER A 1 414 ? 73.604 28.966 39.026 1.00 61.84 659 SER A CA 1
ATOM 3042 C C . SER A 1 414 ? 74.774 28.590 38.134 1.00 65.63 659 SER A C 1
ATOM 3043 O O . SER A 1 414 ? 75.257 27.460 38.171 1.00 67.15 659 SER A O 1
ATOM 3046 N N . ALA A 1 415 ? 75.216 29.548 37.326 1.00 65.38 660 ALA A N 1
ATOM 3047 C CA . ALA A 1 415 ? 76.300 29.324 36.383 1.00 59.31 660 ALA A CA 1
ATOM 3048 C C . ALA A 1 415 ? 77.477 28.649 37.077 1.00 66.75 660 ALA A C 1
ATOM 3049 O O . ALA A 1 415 ? 78.049 27.676 36.571 1.00 66.06 660 ALA A O 1
ATOM 3051 N N . GLU A 1 416 ? 77.826 29.167 38.248 1.00 62.51 661 GLU A N 1
ATOM 3052 C CA . GLU A 1 416 ? 79.007 28.704 38.952 1.00 64.09 661 GLU A CA 1
ATOM 3053 C C . GLU A 1 416 ? 78.812 27.393 39.710 1.00 60.73 661 GLU A C 1
ATOM 3054 O O . GLU A 1 416 ? 79.728 26.586 39.788 1.00 66.66 661 GLU A O 1
ATOM 3060 N N . SER A 1 417 ? 77.628 27.180 40.266 1.00 62.43 662 SER A N 1
ATOM 3061 C CA . SER A 1 417 ? 77.371 25.986 41.067 1.00 61.72 662 SER A CA 1
ATOM 3062 C C . SER A 1 417 ? 77.135 24.770 40.182 1.00 62.56 662 SER A C 1
ATOM 3063 O O . SER A 1 417 ? 77.260 23.635 40.628 1.00 64.16 662 SER A O 1
ATOM 3066 N N . ARG A 1 418 ? 76.787 25.013 38.925 1.00 62.79 663 ARG A N 1
ATOM 3067 C CA . ARG A 1 418 ? 76.635 23.933 37.968 1.00 64.43 663 ARG A CA 1
ATOM 3068 C C . ARG A 1 418 ? 77.984 23.247 37.836 1.00 70.10 663 ARG A C 1
ATOM 3069 O O . ARG A 1 418 ? 78.080 22.020 37.883 1.00 70.53 663 ARG A O 1
ATOM 3077 N N . LYS A 1 419 ? 79.029 24.054 37.681 1.00 61.55 664 LYS A N 1
ATOM 3078 C CA . LYS A 1 419 ? 80.380 23.535 37.573 1.00 65.59 664 LYS A CA 1
ATOM 3079 C C . LYS A 1 419 ? 80.758 22.684 38.784 1.00 68.79 664 LYS A C 1
ATOM 3080 O O . LYS A 1 419 ? 81.215 21.549 38.629 1.00 67.71 664 LYS A O 1
ATOM 3086 N N . LEU A 1 420 ? 80.573 23.226 39.985 1.00 62.21 665 LEU A N 1
ATOM 3087 C CA . LEU A 1 420 ? 80.904 22.475 41.188 1.00 65.49 665 LEU A CA 1
ATOM 3088 C C . LEU A 1 420 ? 80.098 21.180 41.218 1.00 69.86 665 LEU A C 1
ATOM 3089 O O . LEU A 1 420 ? 80.566 20.149 41.692 1.00 72.23 665 LEU A O 1
ATOM 3094 N N . LEU A 1 421 ? 78.882 21.243 40.694 1.00 68.21 666 LEU A N 1
ATOM 3095 C CA . LEU A 1 421 ? 78.006 20.088 40.637 1.00 70.41 666 LEU A CA 1
ATOM 3096 C C . LEU A 1 421 ? 78.587 19.012 39.711 1.00 74.97 666 LEU A C 1
ATOM 3097 O O . LEU A 1 421 ? 78.690 17.836 40.085 1.00 73.47 666 LEU A O 1
ATOM 3102 N N . LEU A 1 422 ? 78.964 19.422 38.502 1.00 73.12 667 LEU A N 1
ATOM 3103 C CA . LEU A 1 422 ? 79.658 18.536 37.577 1.00 70.75 667 LEU A CA 1
ATOM 3104 C C . LEU A 1 422 ? 80.822 17.859 38.279 1.00 69.92 667 LEU A C 1
ATOM 3105 O O . LEU A 1 422 ? 80.892 16.637 38.350 1.00 73.82 667 LEU A O 1
ATOM 3110 N N . ILE A 1 423 ? 81.730 18.668 38.804 1.00 70.15 668 ILE A N 1
ATOM 3111 C CA . ILE A 1 423 ? 82.906 18.167 39.502 1.00 70.39 668 ILE A CA 1
ATOM 3112 C C . ILE A 1 423 ? 82.551 17.180 40.604 1.00 75.69 668 ILE A C 1
ATOM 3113 O O . ILE A 1 423 ? 83.167 16.120 40.708 1.00 79.92 668 ILE A O 1
ATOM 3118 N N . VAL A 1 424 ? 81.565 17.521 41.428 1.00 74.16 669 VAL A N 1
ATOM 3119 C CA . VAL A 1 424 ? 81.183 16.645 42.533 1.00 73.51 669 VAL A CA 1
ATOM 3120 C C . VAL A 1 424 ? 80.677 15.299 42.020 1.00 77.19 669 VAL A C 1
ATOM 3121 O O . VAL A 1 424 ? 80.973 14.255 42.600 1.00 77.15 669 VAL A O 1
ATOM 3125 N N . GLN A 1 425 ? 79.924 15.328 40.924 1.00 76.39 670 GLN A N 1
ATOM 3126 C CA . GLN A 1 425 ? 79.429 14.098 40.316 1.00 76.06 670 GLN A CA 1
ATOM 3127 C C . GLN A 1 425 ? 80.572 13.198 39.841 1.00 82.54 670 GLN A C 1
ATOM 3128 O O . GLN A 1 425 ? 80.593 12.004 40.141 1.00 85.37 670 GLN A O 1
ATOM 3134 N N . ALA A 1 426 ? 81.522 13.775 39.108 1.00 85.05 671 ALA A N 1
ATOM 3135 C CA . ALA A 1 426 ? 82.702 13.039 38.653 1.00 82.03 671 ALA A CA 1
ATOM 3136 C C . ALA A 1 426 ? 83.402 12.351 39.820 1.00 82.73 671 ALA A C 1
ATOM 3137 O O . ALA A 1 426 ? 83.445 11.124 39.889 1.00 82.45 671 ALA A O 1
ATOM 3139 N N . LEU A 1 427 ? 83.945 13.147 40.737 1.00 80.88 672 LEU A N 1
ATOM 3140 C CA . LEU A 1 427 ? 84.628 12.611 41.911 1.00 84.26 672 LEU A CA 1
ATOM 3141 C C . LEU A 1 427 ? 83.825 11.488 42.574 1.00 87.67 672 LEU A C 1
ATOM 3142 O O . LEU A 1 427 ? 84.392 10.485 43.018 1.00 87.19 672 LEU A O 1
ATOM 3147 N N . ARG A 1 428 ? 82.507 11.661 42.627 1.00 86.75 673 ARG A N 1
ATOM 3148 C CA . ARG A 1 428 ? 81.609 10.666 43.211 1.00 89.58 673 ARG A CA 1
ATOM 3149 C C . ARG A 1 428 ? 81.717 9.309 42.501 1.00 91.55 673 ARG A C 1
ATOM 3150 O O . ARG A 1 428 ? 81.590 8.258 43.135 1.00 88.16 673 ARG A O 1
ATOM 3158 N N . ASP A 1 429 ? 81.962 9.337 41.193 1.00 86.08 674 ASP A N 1
ATOM 3159 C CA . ASP A 1 429 ? 82.076 8.109 40.413 1.00 90.04 674 ASP A CA 1
ATOM 3160 C C . ASP A 1 429 ? 83.528 7.655 40.282 1.00 95.49 674 ASP A C 1
ATOM 3161 O O . ASP A 1 429 ? 83.836 6.762 39.494 1.00 96.58 674 ASP A O 1
ATOM 3166 N N . ASN A 1 430 ? 84.415 8.268 41.058 1.00 92.47 675 ASN A N 1
ATOM 3167 C CA . ASN A 1 430 ? 85.841 7.998 40.938 1.00 95.27 675 ASN A CA 1
ATOM 3168 C C . ASN A 1 430 ? 86.401 8.428 39.589 1.00 95.74 675 ASN A C 1
ATOM 3169 O O . ASN A 1 430 ? 87.014 7.630 38.873 1.00 95.38 675 ASN A O 1
ATOM 3174 N N . LEU A 1 431 ? 86.183 9.693 39.246 1.00 90.93 676 LEU A N 1
ATOM 3175 C CA . LEU A 1 431 ? 86.736 10.254 38.022 1.00 93.73 676 LEU A CA 1
ATOM 3176 C C . LEU A 1 431 ? 87.563 11.501 38.301 1.00 90.44 676 LEU A C 1
ATOM 3177 O O . LEU A 1 431 ? 87.202 12.323 39.142 1.00 91.60 676 LEU A O 1
ATOM 3182 N N . GLU A 1 432 ? 88.685 11.627 37.603 1.00 92.31 677 GLU A N 1
ATOM 3183 C CA . GLU A 1 432 ? 89.505 12.820 37.719 1.00 87.76 677 GLU A CA 1
ATOM 3184 C C . GLU A 1 432 ? 88.951 13.883 36.775 1.00 82.74 677 GLU A C 1
ATOM 3185 O O . GLU A 1 432 ? 88.940 13.687 35.555 1.00 81.65 677 GLU A O 1
ATOM 3191 N N . PRO A 1 433 ? 88.463 15.001 37.344 1.00 72.78 678 PRO A N 1
ATOM 3192 C CA . PRO A 1 433 ? 87.960 16.138 36.566 1.00 75.79 678 PRO A CA 1
ATOM 3193 C C . PRO A 1 433 ? 89.108 16.804 35.830 1.00 76.68 678 PRO A C 1
ATOM 3194 O O . PRO A 1 433 ? 88.920 17.339 34.739 1.00 77.38 678 PRO A O 1
ATOM 3198 N N . GLY A 1 434 ? 90.293 16.756 36.428 1.00 68.99 679 GLY A N 1
ATOM 3199 C CA . GLY A 1 434 ? 91.466 17.352 35.828 1.00 67.74 679 GLY A CA 1
ATOM 3200 C C . GLY A 1 434 ? 92.036 18.469 36.678 1.00 69.41 679 GLY A C 1
ATOM 3201 O O . GLY A 1 434 ? 91.460 18.857 37.701 1.00 63.66 679 GLY A O 1
ATOM 3202 N N . THR A 1 435 ? 93.187 18.984 36.264 1.00 62.31 680 THR A N 1
ATOM 3203 C CA . THR A 1 435 ? 93.759 20.121 36.958 1.00 64.65 680 THR A CA 1
ATOM 3204 C C . THR A 1 435 ? 92.920 21.387 36.732 1.00 63.08 680 THR A C 1
ATOM 3205 O O . THR A 1 435 ? 92.913 21.994 35.656 1.00 57.07 680 THR A O 1
ATOM 3209 N N . PHE A 1 436 ? 92.217 21.765 37.789 1.00 66.78 681 PHE A N 1
ATOM 3210 C CA . PHE A 1 436 ? 91.221 22.816 37.752 1.00 63.69 681 PHE A CA 1
ATOM 3211 C C . PHE A 1 436 ? 91.360 23.621 39.035 1.00 57.04 681 PHE A C 1
ATOM 3212 O O . PHE A 1 436 ? 91.453 23.053 40.125 1.00 58.35 681 PHE A O 1
ATOM 3220 N N . ASP A 1 437 ? 91.396 24.939 38.915 1.00 55.05 682 ASP A N 1
ATOM 3221 C CA . ASP A 1 437 ? 91.488 25.779 40.100 1.00 55.71 682 ASP A CA 1
ATOM 3222 C C . ASP A 1 437 ? 90.183 25.765 40.895 1.00 61.15 682 ASP A C 1
ATOM 3223 O O . ASP A 1 437 ? 89.348 26.665 40.779 1.00 58.92 682 ASP A O 1
ATOM 3228 N N . LEU A 1 438 ? 90.017 24.731 41.706 1.00 63.43 683 LEU A N 1
ATOM 3229 C CA . LEU A 1 438 ? 88.765 24.513 42.421 1.00 63.08 683 LEU A CA 1
ATOM 3230 C C . LEU A 1 438 ? 88.495 25.651 43.409 1.00 61.15 683 LEU A C 1
ATOM 3231 O O . LEU A 1 438 ? 87.391 26.184 43.468 1.00 66.97 683 LEU A O 1
ATOM 3236 N N . GLY A 1 439 ? 89.508 26.017 44.184 1.00 59.82 684 GLY A N 1
ATOM 3237 C CA . GLY A 1 439 ? 89.357 27.055 45.178 1.00 51.69 684 GLY A CA 1
ATOM 3238 C C . GLY A 1 439 ? 88.933 28.319 44.479 1.00 58.36 684 GLY A C 1
ATOM 3239 O O . GLY A 1 439 ? 88.191 29.135 45.030 1.00 61.49 684 GLY A O 1
ATOM 3240 N N . GLY A 1 440 ? 89.406 28.478 43.249 1.00 57.54 685 GLY A N 1
ATOM 3241 C CA . GLY A 1 440 ? 89.017 29.609 42.430 1.00 57.91 685 GLY A CA 1
ATOM 3242 C C . GLY A 1 440 ? 87.521 29.596 42.208 1.00 58.19 685 GLY A C 1
ATOM 3243 O O . GLY A 1 440 ? 86.858 30.611 42.399 1.00 58.67 685 GLY A O 1
ATOM 3244 N N . LEU A 1 441 ? 87.001 28.434 41.806 1.00 59.16 686 LEU A N 1
ATOM 3245 C CA . LEU A 1 441 ? 85.563 28.202 41.671 1.00 56.83 686 LEU A CA 1
ATOM 3246 C C . LEU A 1 441 ? 84.796 28.516 42.953 1.00 60.96 686 LEU A C 1
ATOM 3247 O O . LEU A 1 441 ? 83.763 29.178 42.908 1.00 59.00 686 LEU A O 1
ATOM 3252 N N . TYR A 1 442 ? 85.282 28.035 44.094 1.00 58.78 687 TYR A N 1
ATOM 3253 C CA . TYR A 1 442 ? 84.644 28.387 45.361 1.00 63.85 687 TYR A CA 1
ATOM 3254 C C . TYR A 1 442 ? 84.523 29.898 45.573 1.00 62.87 687 TYR A C 1
ATOM 3255 O O . TYR A 1 442 ? 83.493 30.388 46.037 1.00 66.58 687 TYR A O 1
ATOM 3264 N N . GLU A 1 443 ? 85.570 30.639 45.246 1.00 59.03 688 GLU A N 1
ATOM 3265 C CA . GLU A 1 443 ? 85.508 32.081 45.409 1.00 68.17 688 GLU A CA 1
ATOM 3266 C C . GLU A 1 443 ? 84.329 32.620 44.614 1.00 67.91 688 GLU A C 1
ATOM 3267 O O . GLU A 1 443 ? 83.512 33.387 45.122 1.00 65.58 688 GLU A O 1
ATOM 3273 N N . ALA A 1 444 ? 84.249 32.207 43.355 1.00 63.67 689 ALA A N 1
ATOM 3274 C CA . ALA A 1 444 ? 83.211 32.692 42.468 1.00 63.69 689 ALA A CA 1
ATOM 3275 C C . ALA A 1 444 ? 81.829 32.465 43.093 1.00 67.17 689 ALA A C 1
ATOM 3276 O O . ALA A 1 444 ? 81.003 33.373 43.152 1.00 70.01 689 ALA A O 1
ATOM 3278 N N . ILE A 1 445 ? 81.603 31.250 43.579 1.00 63.43 690 ILE A N 1
ATOM 3279 C CA . ILE A 1 445 ? 80.338 30.864 44.177 1.00 60.08 690 ILE A CA 1
ATOM 3280 C C . ILE A 1 445 ? 80.015 31.657 45.451 1.00 66.69 690 ILE A C 1
ATOM 3281 O O . ILE A 1 445 ? 78.926 32.227 45.577 1.00 65.09 690 ILE A O 1
ATOM 3286 N N . GLU A 1 446 ? 80.959 31.704 46.386 1.00 64.36 691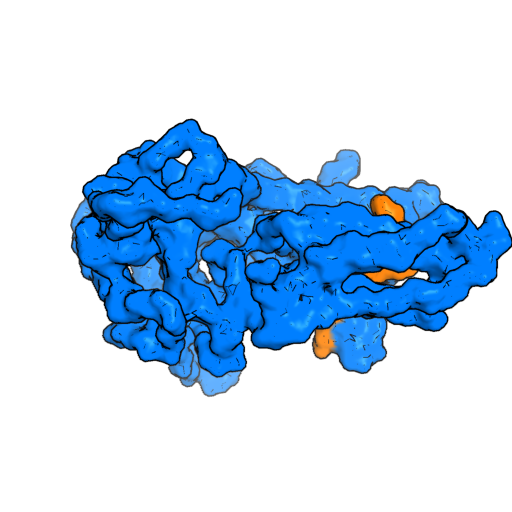 GLU A N 1
ATOM 3287 C CA . GLU A 1 446 ? 80.694 32.291 47.701 1.00 62.53 691 GLU A CA 1
ATOM 3288 C C . GLU A 1 446 ? 80.551 33.818 47.651 1.00 63.68 691 GLU A C 1
ATOM 3289 O O . GLU A 1 446 ? 80.109 34.465 48.616 1.00 57.25 691 GLU A O 1
ATOM 3295 N N . GLU A 1 447 ? 80.903 34.391 46.510 1.00 62.85 692 GLU A N 1
ATOM 3296 C CA . GLU A 1 447 ? 80.797 35.826 46.350 1.00 66.77 692 GLU A CA 1
ATOM 3297 C C . GLU A 1 447 ? 79.401 36.169 45.843 1.00 67.74 692 GLU A C 1
ATOM 3298 O O . GLU A 1 447 ? 79.008 37.338 45.817 1.00 70.60 692 GLU A O 1
ATOM 3304 N N . CYS A 1 448 ? 78.656 35.143 45.446 1.00 61.51 693 CYS A N 1
ATOM 3305 C CA . CYS A 1 448 ? 77.250 35.308 45.106 1.00 63.16 693 CYS A CA 1
ATOM 3306 C C . CYS A 1 448 ? 76.378 35.100 46.339 1.00 64.68 693 CYS A C 1
ATOM 3307 O O . CYS A 1 448 ? 75.165 35.300 46.288 1.00 66.13 693 CYS A O 1
ATOM 3310 N N . LEU A 1 449 ? 76.994 34.667 47.434 1.00 58.79 694 LEU A N 1
ATOM 3311 C CA . LEU A 1 449 ? 76.258 34.380 48.657 1.00 61.80 694 LEU A CA 1
ATOM 3312 C C . LEU A 1 449 ? 76.369 35.537 49.639 1.00 65.66 694 LEU A C 1
ATOM 3313 O O . LEU A 1 449 ? 77.203 35.529 50.537 1.00 70.73 694 LEU A O 1
ATOM 3318 N N . ILE A 1 450 ? 75.512 36.533 49.460 1.00 72.57 695 ILE A N 1
ATOM 3319 C CA . ILE A 1 450 ? 75.564 37.742 50.267 1.00 72.01 695 ILE A CA 1
ATOM 3320 C C . ILE A 1 450 ? 74.354 37.873 51.193 1.00 73.05 695 ILE A C 1
ATOM 3321 O O . ILE A 1 450 ? 74.505 37.838 52.414 1.00 74.62 695 ILE A O 1
ATOM 3326 N N . ASN A 1 451 ? 73.158 38.011 50.620 1.00 71.02 696 ASN A N 1
ATOM 3327 C CA . ASN A 1 451 ? 71.958 38.220 51.434 1.00 70.30 696 ASN A CA 1
ATOM 3328 C C . ASN A 1 451 ? 70.637 37.746 50.823 1.00 68.17 696 ASN A C 1
ATOM 3329 O O . ASN A 1 451 ? 69.599 37.835 51.471 1.00 73.25 696 ASN A O 1
ATOM 3334 N N . ASP A 1 452 ? 70.654 37.261 49.586 1.00 64.67 697 ASP A N 1
ATOM 3335 C CA . ASP A 1 452 ? 69.415 36.796 48.971 1.00 60.27 697 ASP A CA 1
ATOM 3336 C C . ASP A 1 452 ? 68.949 35.478 49.594 1.00 69.08 697 ASP A C 1
ATOM 3337 O O . ASP A 1 452 ? 69.691 34.486 49.612 1.00 66.17 697 ASP A O 1
ATOM 3342 N N . PRO A 1 453 ? 67.708 35.459 50.101 1.00 64.11 698 PRO A N 1
ATOM 3343 C CA . PRO A 1 453 ? 67.224 34.300 50.852 1.00 55.61 698 PRO A CA 1
ATOM 3344 C C . PRO A 1 453 ? 67.162 33.068 49.973 1.00 54.18 698 PRO A C 1
ATOM 3345 O O . PRO A 1 453 ? 67.472 31.979 50.432 1.00 60.99 698 PRO A O 1
ATOM 3349 N N . TRP A 1 454 ? 66.750 33.240 48.723 1.00 55.12 699 TRP A N 1
ATOM 3350 C CA . TRP A 1 454 ? 66.626 32.126 47.782 1.00 59.25 699 TRP A CA 1
ATOM 3351 C C . TRP A 1 454 ? 67.998 31.529 47.432 1.00 63.07 699 TRP A C 1
ATOM 3352 O O . TRP A 1 454 ? 68.190 30.308 47.462 1.00 61.02 699 TRP A O 1
ATOM 3363 N N . VAL A 1 455 ? 68.954 32.399 47.117 1.00 60.32 700 VAL A N 1
ATOM 3364 C CA . VAL A 1 455 ? 70.299 31.957 46.807 1.00 57.35 700 VAL A CA 1
ATOM 3365 C C . VAL A 1 455 ? 70.918 31.226 47.996 1.00 58.23 700 VAL A C 1
ATOM 3366 O O . VAL A 1 455 ? 71.539 30.181 47.830 1.00 60.00 700 VAL A O 1
ATOM 3370 N N . LEU A 1 456 ? 70.735 31.764 49.195 1.00 57.81 701 LEU A N 1
ATOM 3371 C CA . LEU A 1 456 ? 71.289 31.134 50.388 1.00 59.68 701 LEU A CA 1
ATOM 3372 C C . LEU A 1 456 ? 70.706 29.735 50.577 1.00 60.72 701 LEU A C 1
ATOM 3373 O O . LEU A 1 456 ? 71.389 28.820 51.050 1.00 60.31 701 LEU A O 1
ATOM 3378 N N . LEU A 1 457 ? 69.444 29.566 50.199 1.00 59.87 702 LEU A N 1
ATOM 3379 C CA . LEU A 1 457 ? 68.809 28.264 50.313 1.00 60.65 702 LEU A CA 1
ATOM 3380 C C . LEU A 1 457 ? 69.530 27.286 49.404 1.00 62.16 702 LEU A C 1
ATOM 3381 O O . LEU A 1 457 ? 70.012 26.243 49.855 1.00 62.56 702 LEU A O 1
ATOM 3386 N N . ASN A 1 458 ? 69.609 27.630 48.121 1.00 60.64 703 ASN A N 1
ATOM 3387 C CA . ASN A 1 458 ? 70.325 26.800 47.159 1.00 62.86 703 ASN A CA 1
ATOM 3388 C C . ASN A 1 458 ? 71.744 26.453 47.615 1.00 61.01 703 ASN A C 1
ATOM 3389 O O . ASN A 1 458 ? 72.201 25.323 47.436 1.00 60.88 703 ASN A O 1
ATOM 3394 N N . ALA A 1 459 ? 72.429 27.418 48.218 1.00 56.04 704 ALA A N 1
ATOM 3395 C CA . ALA A 1 459 ? 73.740 27.155 48.786 1.00 57.62 704 ALA A CA 1
ATOM 3396 C C . ALA A 1 459 ? 73.623 26.070 49.855 1.00 63.47 704 ALA A C 1
ATOM 3397 O O . ALA A 1 459 ? 74.288 25.038 49.779 1.00 64.35 704 ALA A O 1
ATOM 3399 N N . SER A 1 460 ? 72.767 26.301 50.844 1.00 61.30 705 SER A N 1
ATOM 3400 C CA . SER A 1 460 ? 72.526 25.305 51.881 1.00 61.38 705 SER A CA 1
ATOM 3401 C C . SER A 1 460 ? 72.161 23.962 51.269 1.00 63.57 705 SER A C 1
ATOM 3402 O O . SER A 1 460 ? 72.631 22.914 51.718 1.00 63.62 705 SER A O 1
ATOM 3405 N N . TRP A 1 461 ? 71.308 24.000 50.250 1.00 61.53 706 TRP A N 1
ATOM 3406 C CA . TRP A 1 461 ? 70.903 22.785 49.555 1.00 65.51 706 TRP A CA 1
ATOM 3407 C C . TRP A 1 461 ? 72.108 22.045 49.012 1.00 66.52 706 TRP A C 1
ATOM 3408 O O . TRP A 1 461 ? 72.252 20.839 49.220 1.00 65.58 706 TRP A O 1
ATOM 3419 N N . PHE A 1 462 ? 72.964 22.771 48.301 1.00 66.92 707 PHE A N 1
ATOM 3420 C CA . PHE A 1 462 ? 74.148 22.168 47.718 1.00 65.30 707 PHE A CA 1
ATOM 3421 C C . PHE A 1 462 ? 74.975 21.493 48.811 1.00 63.54 707 PHE A C 1
ATOM 3422 O O . PHE A 1 462 ? 75.358 20.337 48.675 1.00 67.01 707 PHE A O 1
ATOM 3430 N N . ASN A 1 463 ? 75.218 22.203 49.906 1.00 59.38 708 ASN A N 1
ATOM 3431 C CA . ASN A 1 463 ? 75.932 21.626 51.039 1.00 61.55 708 ASN A CA 1
ATOM 3432 C C . ASN A 1 463 ? 75.370 20.277 51.449 1.00 66.58 708 ASN A C 1
ATOM 3433 O O . ASN A 1 463 ? 76.112 19.347 51.738 1.00 69.34 708 ASN A O 1
ATOM 3438 N N . SER A 1 464 ? 74.049 20.183 51.497 1.00 71.06 709 SER A N 1
ATOM 3439 C CA . SER A 1 464 ? 73.405 18.936 51.861 1.00 68.92 709 SER A CA 1
ATOM 3440 C C . SER A 1 464 ? 73.638 17.911 50.768 1.00 72.60 709 SER A C 1
ATOM 3441 O O . SER A 1 464 ? 73.985 16.763 51.047 1.00 77.67 709 SER A O 1
ATOM 3444 N N . PHE A 1 465 ? 73.457 18.326 49.519 1.00 67.86 710 PHE A N 1
ATOM 3445 C CA . PHE A 1 465 ? 73.747 17.438 48.411 1.00 69.16 710 PHE A CA 1
ATOM 3446 C C . PHE A 1 465 ? 75.168 16.947 48.560 1.00 74.76 710 PHE A C 1
ATOM 3447 O O . PHE A 1 465 ? 75.440 15.748 48.482 1.00 77.45 710 PHE A O 1
ATOM 3455 N N . LEU A 1 466 ? 76.067 17.899 48.789 1.00 74.78 711 LEU A N 1
ATOM 3456 C CA . LEU A 1 466 ? 77.497 17.639 48.897 1.00 76.57 711 LEU A CA 1
ATOM 3457 C C . LEU A 1 466 ? 77.820 16.572 49.949 1.00 80.64 711 LEU A C 1
ATOM 3458 O O . LEU A 1 466 ? 78.676 15.711 49.734 1.00 80.82 711 LEU A O 1
ATOM 3463 N N . THR A 1 467 ? 77.115 16.623 51.075 1.00 78.57 712 THR A N 1
ATOM 3464 C CA . THR A 1 467 ? 77.293 15.652 52.152 1.00 82.42 712 THR A CA 1
ATOM 3465 C C . THR A 1 467 ? 76.872 14.222 51.787 1.00 87.13 712 THR A C 1
ATOM 3466 O O . THR A 1 467 ? 77.497 13.254 52.229 1.00 89.17 712 THR A O 1
ATOM 3470 N N . HIS A 1 468 ? 75.810 14.087 50.998 1.00 82.16 713 HIS A N 1
ATOM 3471 C CA . HIS A 1 468 ? 75.330 12.765 50.597 1.00 83.38 713 HIS A CA 1
ATOM 3472 C C . HIS A 1 468 ? 76.157 12.225 49.440 1.00 86.04 713 HIS A C 1
ATOM 3473 O O . HIS A 1 468 ? 76.465 11.033 49.388 1.00 87.63 713 HIS A O 1
ATOM 3480 N N . ALA A 1 469 ? 76.523 13.114 48.521 1.00 84.94 714 ALA A N 1
ATOM 3481 C CA . ALA A 1 469 ? 77.233 12.726 47.307 1.00 84.51 714 ALA A CA 1
ATOM 3482 C C . ALA A 1 469 ? 78.613 12.152 47.609 1.00 82.36 714 ALA A C 1
ATOM 3483 O O . ALA A 1 469 ? 79.107 11.284 46.890 1.00 76.54 714 ALA A O 1
ATOM 3485 N N . LEU A 1 470 ? 79.232 12.648 48.675 1.00 82.71 715 LEU A N 1
ATOM 3486 C CA . LEU A 1 470 ? 80.583 12.238 49.022 1.00 82.56 715 LEU A CA 1
ATOM 3487 C C . LEU A 1 470 ? 80.670 11.802 50.483 1.00 91.33 715 LEU A C 1
ATOM 3488 O O . LEU A 1 470 ? 81.636 12.101 51.187 1.00 95.20 715 LEU A O 1
ATOM 3493 N N . LYS A 1 471 ? 79.636 11.090 50.920 1.00 98.57 716 LYS A N 1
ATOM 3494 C CA . LYS A 1 471 ? 79.636 10.394 52.199 1.00 101.59 716 LYS A CA 1
ATOM 3495 C C . LYS A 1 471 ? 80.849 9.474 52.221 1.00 110.77 716 LYS A C 1
ATOM 3496 O O . LYS A 1 471 ? 80.871 8.474 51.496 1.00 107.88 716 LYS A O 1
ATOM 3503 N N . SER B 2 5 ? 58.933 16.275 59.345 1.00 103.77 1 SER B N 1
ATOM 3504 C CA . SER B 2 5 ? 58.434 16.253 57.970 1.00 107.87 1 SER B CA 1
ATOM 3505 C C . SER B 2 5 ? 59.490 16.729 56.969 1.00 101.05 1 SER B C 1
ATOM 3506 O O . SER B 2 5 ? 60.356 17.553 57.291 1.00 95.07 1 SER B O 1
ATOM 3509 N N . MET B 2 6 ? 59.394 16.209 55.751 1.00 91.74 2 MET B N 1
ATOM 3510 C CA . MET B 2 6 ? 60.388 16.451 54.714 1.00 83.68 2 MET B CA 1
ATOM 3511 C C . MET B 2 6 ? 60.583 17.925 54.349 1.00 86.25 2 MET B C 1
ATOM 3512 O O . MET B 2 6 ? 59.636 18.625 53.996 1.00 86.01 2 MET B O 1
ATOM 3517 N N . ASP B 2 7 ? 61.825 18.389 54.443 1.00 81.19 3 ASP B N 1
ATOM 3518 C CA . ASP B 2 7 ? 62.223 19.623 53.794 1.00 68.70 3 ASP B CA 1
ATOM 3519 C C . ASP B 2 7 ? 62.702 19.274 52.385 1.00 71.62 3 ASP B C 1
ATOM 3520 O O . ASP B 2 7 ? 63.698 18.576 52.214 1.00 71.92 3 ASP B O 1
ATOM 3525 N N . VAL B 2 8 ? 61.968 19.736 51.378 1.00 74.34 4 VAL B N 1
ATOM 3526 C CA . VAL B 2 8 ? 62.297 19.450 49.979 1.00 70.70 4 VAL B CA 1
ATOM 3527 C C . VAL B 2 8 ? 63.619 20.091 49.552 1.00 66.14 4 VAL B C 1
ATOM 3528 O O . VAL B 2 8 ? 63.916 21.225 49.923 1.00 66.99 4 VAL B O 1
ATOM 3532 N N . ASN B 2 9 ? 64.398 19.355 48.764 1.00 66.26 5 ASN B N 1
ATOM 3533 C CA . ASN B 2 9 ? 65.699 19.802 48.283 1.00 59.81 5 ASN B CA 1
ATOM 3534 C C . ASN B 2 9 ? 65.957 19.270 46.877 1.00 61.58 5 ASN B C 1
ATOM 3535 O O . ASN B 2 9 ? 66.460 18.165 46.714 1.00 68.42 5 ASN B O 1
ATOM 3540 N N . PRO B 2 10 ? 65.625 20.064 45.853 1.00 61.36 6 PRO B N 1
ATOM 3541 C CA . PRO B 2 10 ? 65.732 19.644 44.450 1.00 64.50 6 PRO B CA 1
ATOM 3542 C C . PRO B 2 10 ? 67.155 19.253 44.031 1.00 69.71 6 PRO B C 1
ATOM 3543 O O . PRO B 2 10 ? 67.342 18.562 43.030 1.00 73.65 6 PRO B O 1
ATOM 3547 N N . THR B 2 11 ? 68.160 19.700 44.769 1.00 67.13 7 THR B N 1
ATOM 3548 C CA . THR B 2 11 ? 69.524 19.401 44.365 1.00 71.24 7 THR B CA 1
ATOM 3549 C C . THR B 2 11 ? 69.851 17.933 44.613 1.00 71.69 7 THR B C 1
ATOM 3550 O O . THR B 2 11 ? 70.713 17.361 43.947 1.00 75.16 7 THR B O 1
ATOM 3554 N N . LEU B 2 12 ? 69.147 17.325 45.564 1.00 70.36 8 LEU B N 1
ATOM 3555 C CA . LEU B 2 12 ? 69.316 15.906 45.855 1.00 72.04 8 LEU B CA 1
ATOM 3556 C C . LEU B 2 12 ? 69.014 15.018 44.643 1.00 73.12 8 LEU B C 1
ATOM 3557 O O . LEU B 2 12 ? 69.515 13.900 44.546 1.00 74.98 8 LEU B O 1
ATOM 3562 N N . LEU B 2 13 ? 68.196 15.518 43.723 1.00 71.57 9 LEU B N 1
ATOM 3563 C CA . LEU B 2 13 ? 67.934 14.805 42.480 1.00 72.68 9 LEU B CA 1
ATOM 3564 C C . LEU B 2 13 ? 69.238 14.395 41.816 1.00 76.35 9 LEU B C 1
ATOM 3565 O O . LEU B 2 13 ? 69.306 13.381 41.125 1.00 77.80 9 LEU B O 1
ATOM 3570 N N . PHE B 2 14 ? 70.275 15.195 42.026 1.00 76.08 10 PHE B N 1
ATOM 3571 C CA . PHE B 2 14 ? 71.548 14.971 41.359 1.00 76.70 10 PHE B CA 1
ATOM 3572 C C . PHE B 2 14 ? 72.369 13.862 42.000 1.00 78.94 10 PHE B C 1
ATOM 3573 O O . PHE B 2 14 ? 73.480 13.562 41.554 1.00 79.53 10 PHE B O 1
ATOM 3581 N N . LEU B 2 15 ? 71.819 13.259 43.048 1.00 77.17 11 LEU B N 1
ATOM 3582 C CA . LEU B 2 15 ? 72.372 12.024 43.578 1.00 74.10 11 LEU B CA 1
ATOM 3583 C C . LEU B 2 15 ? 72.106 10.910 42.574 1.00 78.84 11 LEU B C 1
ATOM 3584 O O . LEU B 2 15 ? 72.809 9.900 42.556 1.00 82.24 11 LEU B O 1
ATOM 3589 N N . LYS B 2 16 ? 71.097 11.114 41.731 1.00 75.38 12 LYS B N 1
ATOM 3590 C CA . LYS B 2 16 ? 70.666 10.112 40.765 1.00 75.27 12 LYS B CA 1
ATOM 3591 C C . LYS B 2 16 ? 70.719 10.654 39.344 1.00 79.19 12 LYS B C 1
ATOM 3592 O O . LYS B 2 16 ? 71.325 10.052 38.467 1.00 81.89 12 LYS B O 1
ATOM 3598 N N . VAL B 2 17 ? 70.074 11.791 39.114 1.00 83.41 13 VAL B N 1
ATOM 3599 C CA . VAL B 2 17 ? 70.097 12.415 37.799 1.00 82.46 13 VAL B CA 1
ATOM 3600 C C . VAL B 2 17 ? 71.460 13.059 37.604 1.00 87.41 13 VAL B C 1
ATOM 3601 O O . VAL B 2 17 ? 71.941 13.763 38.489 1.00 90.88 13 VAL B O 1
ATOM 3605 N N . PRO B 2 18 ? 72.106 12.797 36.458 1.00 91.96 14 PRO B N 1
ATOM 3606 C CA . PRO B 2 18 ? 73.428 13.374 36.198 1.00 88.92 14 PRO B CA 1
ATOM 3607 C C . PRO B 2 18 ? 73.282 14.800 35.702 1.00 88.80 14 PRO B C 1
ATOM 3608 O O . PRO B 2 18 ? 72.367 15.066 34.922 1.00 94.30 14 PRO B O 1
ATOM 3612 N N . ALA B 2 19 ? 74.158 15.698 36.145 1.00 88.45 15 ALA B N 1
ATOM 3613 C CA . ALA B 2 19 ? 74.050 17.111 35.777 1.00 95.65 15 ALA B CA 1
ATOM 3614 C C . ALA B 2 19 ? 73.881 17.273 34.269 1.00 100.55 15 ALA B C 1
ATOM 3615 O O . ALA B 2 19 ? 74.194 16.355 33.510 1.00 98.78 15 ALA B O 1
ATOM 3617 N N . GLN B 2 20 ? 73.395 18.440 33.850 1.00 102.29 16 GLN B N 1
ATOM 3618 C CA . GLN B 2 20 ? 72.958 18.665 32.471 1.00 107.63 16 GLN B CA 1
ATOM 3619 C C . GLN B 2 20 ? 71.501 18.228 32.327 1.00 110.36 16 GLN B C 1
ATOM 3620 O O . GLN B 2 20 ? 70.977 17.513 33.185 1.00 104.85 16 GLN B O 1
#

Nearest PDB structures (foldseek):
  3cm8-assembly1_B  TM=1.067E+00  e=4.126E-01  Influenza A virus
  9f2r-assembly1_B  TM=9.118E-01  e=2.414E+00  Influenza A virus
  3cm8-assembly1_A  TM=1.002E+00  e=5.498E-85  Influenza A virus
  7zpm-assembly1_A  TM=9.514E-01  e=8.532E-71  Influenza A virus (A/Zhejiang/DTID-ZJU01/2013(H7N9))
  9f2r-assembly1_A  TM=9.285E-01  e=4.934E-62  Influenza A virus